Protein 2EH6 (pdb70)

Foldseek 3Di:
DPDDPPDDDDPFAWDFWDFQWTATPVRDIFRHQCLVPQFLQRTGPNPVLVVLLVVCVVPFFADFPVDDQVLLVVLQVLVQVQAPAAWGKWKDFAQLVQVVVVLLLLCLLQVVVVHQANAEEEAALAARDLDQVRLLNHRDCVSCPPPDPGDPHYDHAYALCVVSVVVRDDLNHSAYEYECFRQQSFRRHRDLVRLVVRLVCCVVSVHAYEYECQNVACQQFLGNGPCVVNPHRGQKYKYFRHLQSPGGMIMMIGHPSSNVSCDPPSDGYGSTSTNSSSSSNSSSNVVSVVLSVVLQVLQVVLQVLLVVLVAADWHGGRSWIKGFHPFFCVVVQVQSVVVRYHWDGHNRGIITTNGHSVDDNVSSVVSSVSVSVRD/DPDDPPDDDDPFDFDFWDFQWTAGPVRDIFRHQCLVPQQQQRTGPNPVLVVLLVVCVVPFFFDFPVDDQVLLVVLQCLVQVQAPAAWGKWKDFAQLVQVVVVLLLLCLLQVVVVAQARAEEEAALAARDLPQVRQLNHRDCVSCPPVDPGDPHYDHAYAQCVVSVVVSDDLNHRAYEYECFGQLSFRRHRDLVRLVVRQVCCVVSVHFYEYECQNVACLQFLGNGVVVVNPGRGQKYKYFRHLQSPGGMIMMMGHDSSNVSCDPPSDGDGSTSTNSSSSSNVVSNVVSVVLSVVLQVLFVVLQVLLVVLVAADWHGHRSWIKGFHPAFCPVVQVQSVVVNYHWDGHNRGIITTNGHSVDDNVSSVVSSVSVSVRD

Nearest PDB structures (foldseek):
  2eh6-assembly1_B  TM=1.003E+00  e=6.991E-84  Aquifex aeolicus VF5
  4add-assembly1_B  TM=9.746E-01  e=3.450E-45  Escherichia coli BL21
  4jev-assembly1_B  TM=9.740E-01  e=8.573E-45  Salmonella enterica subsp. enterica serovar Typhimurium str. LT2
  4jey-assembly1_B  TM=9.635E-01  e=7.172E-44  Salmonella enterica subsp. enterica serovar Typhimurium str. LT2
  4jf1-assembly1_A  TM=9.489E-01  e=1.908E-41  Salmonella enterica subsp. enterica serovar Typhimurium str. LT2

Sequence (750 aa):
TYLMNNYARLPVKFVRGKGVYLYDEEGKEYLDFVSGIGVNSLGHAYPKLTEALKEQVEKLLHVSNLYENPWQEELAHKLVKHFWTEGKVFFANSGTESVEAAIKLARKYWRDKGKNKWKFISFENSFHGRTYGSLSATGQPKFHKGFEPLVPGFSYAKLNDIDSVYKLLDEETAGIIIEVIQGEGGVNEASEDFLSKLQEICKEKDVLLIIDEVQTGIGRTGEFYAYQHFNLKPDVIALAKGLGGGVPIGAILAREEVAQSFTPGSHGSTFGGNPLACRAGTVVVDEVEKLLPHVREVGNYFKEKLKELGKGKVKGRGLMLGLELERECKDYVLKALEKGLLINCTAGKVLRFLPPLIIQKEHIDRAISVLREILTYLMNNYARLPVKFVRGKGVYLYDEEGKEYLDFVSGIGVNSLGHAYPKLTEALKEQVEKLLHVSNLYENPWQEELAHKLVKHFWTEGKVFFANSGTESVEAAIKLARKYWRDKGKNKWKFISFENSFHGRTYGSLSATGQPKFHKGFEPLVPGFSYAKLNDIDSVYKLLDEETAGIIIEVIQGEGGVNEASEDFLSKLQEICKEKDVLLIIDEVQTGIGRTGEFYAYQHFNLKPDVIALAKGLGGGVPIGAILAREEVAQSFTPGSHGSTFGGNPLACRAGTVVVDEVEKLLPHVREVGNYFKEKLKELGKGKVKGRGLMLGLELERECKDYVLKALEKGLLINCTAGKVLRFLPPLIIQKEHIDRAISVLREIL

Structure (mmCIF, N/CA/C/O backbone):
data_2EH6
#
_entry.id   2EH6
#
_cell.length_a   101.094
_cell.length_b   124.700
_cell.length_c   131.614
_cell.angle_alpha   90.00
_cell.angle_beta   90.00
_cell.angle_gamma   90.00
#
_symmetry.space_group_name_H-M   'I 2 2 2'
#
loop_
_entity.id
_entity.type
_entity.pdbx_description
1 polymer 'Acetylornithine aminotransferase'
2 non-polymer "PYRIDOXAL-5'-PHOSPHATE"
3 water water
#
loop_
_atom_site.group_PDB
_atom_site.id
_atom_site.type_symbol
_atom_site.label_atom_id
_atom_site.label_alt_id
_atom_site.label_comp_id
_atom_site.label_asym_id
_atom_site.label_entity_id
_atom_site.label_seq_id
_atom_site.pdbx_PDB_ins_code
_atom_site.Cartn_x
_atom_site.Cartn_y
_atom_site.Cartn_z
_atom_site.occupancy
_atom_site.B_iso_or_equiv
_atom_site.auth_seq_id
_atom_site.auth_comp_id
_atom_site.auth_asym_id
_atom_site.auth_atom_id
_atom_site.pdbx_PDB_model_num
ATOM 1 N N . THR A 1 1 ? 48.061 -0.625 14.383 1.00 42.09 1 THR A N 1
ATOM 2 C CA . THR A 1 1 ? 46.830 0.153 14.421 1.00 41.59 1 THR A CA 1
ATOM 3 C C . THR A 1 1 ? 47.103 1.660 14.499 1.00 40.27 1 THR A C 1
ATOM 4 O O . THR A 1 1 ? 48.153 2.115 14.936 1.00 40.05 1 THR A O 1
ATOM 8 N N . TYR A 1 2 ? 46.122 2.444 14.008 1.00 38.80 2 TYR A N 1
ATOM 9 C CA . TYR A 1 2 ? 46.214 3.899 14.040 1.00 38.21 2 TYR A CA 1
ATOM 10 C C . TYR A 1 2 ? 45.372 4.493 15.172 1.00 36.34 2 TYR A C 1
ATOM 11 O O . TYR A 1 2 ? 45.254 5.702 15.326 1.00 34.57 2 TYR A O 1
ATOM 20 N N . LEU A 1 3 ? 44.712 3.589 15.938 1.00 34.61 3 LEU A N 1
ATOM 21 C CA . LEU A 1 3 ? 43.840 4.046 17.024 1.00 34.21 3 LEU A CA 1
ATOM 22 C C . LEU A 1 3 ? 44.486 3.841 18.393 1.00 34.61 3 LEU A C 1
ATOM 23 O O . LEU A 1 3 ? 45.281 2.933 18.603 1.00 34.61 3 LEU A O 1
ATOM 28 N N . MET A 1 4 ? 44.140 4.706 19.342 1.00 32.85 4 MET A N 1
ATOM 29 C CA . MET A 1 4 ? 44.678 4.577 20.682 1.00 30.97 4 MET A CA 1
ATOM 30 C C . MET A 1 4 ? 44.093 3.308 21.284 1.00 31.94 4 MET A C 1
ATOM 31 O O . MET A 1 4 ? 43.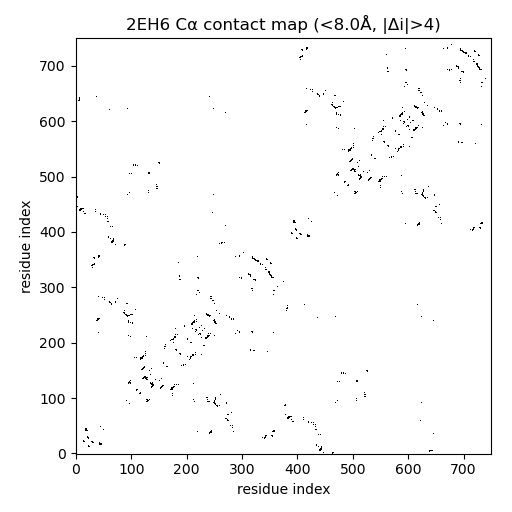039 2.837 20.856 1.00 31.32 4 MET A O 1
ATOM 36 N N . ASN A 1 5 ? 44.783 2.755 22.275 1.00 32.17 5 ASN A N 1
ATOM 37 C CA . ASN A 1 5 ? 44.365 1.513 22.915 1.00 34.13 5 ASN A CA 1
ATOM 38 C C . ASN A 1 5 ? 43.503 1.667 24.178 1.00 33.51 5 ASN A C 1
ATOM 39 O O . ASN A 1 5 ? 43.642 0.900 25.132 1.00 32.53 5 ASN A O 1
ATOM 44 N N . ASN A 1 6 ? 42.589 2.634 24.172 1.00 32.02 6 ASN A N 1
ATOM 45 C CA . ASN A 1 6 ? 41.736 2.870 25.335 1.00 31.45 6 ASN A CA 1
ATOM 46 C C . ASN A 1 6 ? 40.518 1.951 25.440 1.00 31.50 6 ASN A C 1
ATOM 47 O O . ASN A 1 6 ? 39.780 2.012 26.423 1.00 31.21 6 ASN A O 1
ATOM 52 N N . TYR A 1 7 ? 40.299 1.110 24.434 1.00 30.62 7 TYR A N 1
ATOM 53 C CA . TYR A 1 7 ? 39.159 0.195 24.448 1.00 30.81 7 TYR A CA 1
ATOM 54 C C . TYR A 1 7 ? 39.579 -1.272 24.498 1.00 32.24 7 TYR A C 1
ATOM 55 O O . TYR A 1 7 ? 40.689 -1.627 24.112 1.00 34.98 7 TYR A O 1
ATOM 64 N N . ALA A 1 8 ? 38.665 -2.110 24.972 1.00 33.08 8 ALA A N 1
ATOM 65 C CA . ALA A 1 8 ? 38.859 -3.552 25.028 1.00 34.65 8 ALA A CA 1
ATOM 66 C C . ALA A 1 8 ? 37.797 -4.060 24.050 1.00 33.87 8 ALA A C 1
ATOM 67 O O . ALA A 1 8 ? 36.733 -4.520 24.452 1.00 35.63 8 ALA A O 1
ATOM 69 N N . ARG A 1 9 ? 38.094 -3.944 22.761 1.00 33.46 9 ARG A N 1
ATOM 70 C CA . ARG A 1 9 ? 37.170 -4.333 21.701 1.00 33.67 9 ARG A CA 1
ATOM 71 C C . ARG A 1 9 ? 37.078 -5.833 21.440 1.00 34.92 9 ARG A C 1
ATOM 72 O O . ARG A 1 9 ? 38.092 -6.533 21.452 1.00 34.99 9 ARG A O 1
ATOM 80 N N . LEU A 1 10 ? 35.860 -6.317 21.192 1.00 32.96 10 LEU A N 1
ATOM 81 C CA . LEU A 1 10 ? 35.652 -7.727 20.865 1.00 33.43 10 LEU A CA 1
ATOM 82 C C . LEU A 1 10 ? 36.107 -7.853 19.412 1.00 33.92 10 LEU A C 1
ATOM 83 O O . LEU A 1 10 ? 35.921 -6.931 18.617 1.00 32.31 10 LEU A O 1
ATOM 88 N N . PRO A 1 11 ? 36.710 -8.993 19.044 1.00 36.04 11 PRO A N 1
ATOM 89 C CA . PRO A 1 11 ? 37.181 -9.173 17.668 1.00 36.16 11 PRO A CA 1
ATOM 90 C C . PRO A 1 11 ? 36.115 -9.476 16.618 1.00 37.72 11 PRO A C 1
ATOM 91 O O . PRO A 1 11 ? 36.132 -10.541 15.999 1.00 38.66 11 PRO A O 1
ATOM 95 N N . VAL A 1 12 ? 35.188 -8.543 16.420 1.00 36.28 12 VAL A N 1
ATOM 96 C CA . VAL A 1 12 ? 34.142 -8.713 15.415 1.00 34.18 12 VAL A CA 1
ATOM 97 C C . VAL A 1 12 ? 33.972 -7.387 14.686 1.00 34.05 12 VAL A C 1
ATOM 98 O O . VAL A 1 12 ? 33.892 -6.330 15.314 1.00 33.64 12 VAL A O 1
ATOM 102 N N . LYS A 1 13 ? 33.940 -7.447 13.358 1.00 31.94 13 LYS A N 1
ATOM 103 C CA . LYS A 1 13 ? 33.805 -6.257 12.534 1.00 31.40 13 LYS A CA 1
ATOM 104 C C . LYS A 1 13 ? 32.462 -6.213 11.821 1.00 31.54 13 LYS A C 1
ATOM 105 O O . LYS A 1 13 ? 32.252 -6.907 10.823 1.00 32.05 13 LYS A O 1
ATOM 111 N N . PHE A 1 14 ? 31.548 -5.395 12.331 1.00 30.23 14 PHE A N 1
ATOM 112 C CA . PHE A 1 14 ? 30.235 -5.272 11.721 1.00 30.17 14 PHE A CA 1
ATOM 113 C C . PHE A 1 14 ? 30.307 -4.352 10.509 1.00 30.39 14 PHE A C 1
ATOM 114 O O . PHE A 1 14 ? 31.142 -3.454 10.446 1.00 32.45 14 PHE A O 1
ATOM 122 N N . VAL A 1 15 ? 29.439 -4.581 9.532 1.00 28.62 15 VAL A N 1
ATOM 123 C CA . VAL A 1 15 ? 29.455 -3.755 8.339 1.00 29.09 15 VAL A CA 1
ATOM 124 C C . VAL A 1 15 ? 28.066 -3.272 7.958 1.00 28.43 15 VAL A C 1
ATOM 125 O O . VAL A 1 15 ? 27.918 -2.252 7.281 1.00 28.00 15 VAL A O 1
ATOM 129 N N . ARG A 1 16 ? 27.050 -4.004 8.393 1.00 28.82 16 ARG A N 1
ATOM 130 C CA . ARG A 1 16 ? 25.680 -3.651 8.066 1.00 28.53 16 ARG A CA 1
ATOM 131 C C . ARG A 1 16 ? 24.691 -4.203 9.073 1.00 28.18 16 ARG A C 1
ATOM 132 O O . ARG A 1 16 ? 24.939 -5.221 9.722 1.00 29.33 16 ARG A O 1
ATOM 140 N N . GLY A 1 17 ? 23.560 -3.521 9.199 1.00 27.02 17 GLY A N 1
ATOM 141 C CA . GLY A 1 17 ? 22.538 -3.979 10.113 1.00 27.77 17 GLY A CA 1
ATOM 142 C C . GLY A 1 17 ? 21.167 -3.935 9.470 1.00 26.01 17 GLY A C 1
ATOM 143 O O . GLY A 1 17 ? 20.915 -3.133 8.576 1.00 27.46 17 GLY A O 1
ATOM 144 N N . LYS A 1 18 ? 20.280 -4.811 9.922 1.00 27.75 18 LYS A N 1
ATOM 145 C CA . LYS A 1 18 ? 18.917 -4.856 9.411 1.00 29.56 18 LYS A CA 1
ATOM 146 C C . LYS A 1 18 ? 18.009 -5.316 10.534 1.00 28.31 18 LYS A C 1
ATOM 147 O O . LYS A 1 18 ? 18.118 -6.450 11.001 1.00 27.86 18 LYS A O 1
ATOM 153 N N . GLY A 1 19 ? 17.116 -4.435 10.972 1.00 26.89 19 GLY A N 1
ATOM 154 C CA . GLY A 1 19 ? 16.217 -4.786 12.056 1.00 26.77 19 GLY A CA 1
ATOM 155 C C . GLY A 1 19 ? 16.988 -4.983 13.348 1.00 27.60 19 GLY A C 1
ATOM 156 O O . GLY A 1 19 ? 17.742 -4.104 13.770 1.00 26.74 19 GLY A O 1
ATOM 157 N N . VAL A 1 20 ? 16.804 -6.138 13.978 1.00 26.79 20 VAL A N 1
ATOM 158 C CA . VAL A 1 20 ? 17.490 -6.444 15.225 1.00 26.83 20 VAL A CA 1
ATOM 159 C C . VAL A 1 20 ? 18.715 -7.327 14.983 1.00 25.93 20 VAL A C 1
ATOM 160 O O . VAL A 1 20 ? 19.263 -7.918 15.919 1.00 24.52 20 VAL A O 1
ATOM 164 N N . TYR A 1 21 ? 19.146 -7.401 13.727 1.00 25.80 21 TYR A N 1
ATOM 165 C CA . TYR A 1 21 ? 20.309 -8.209 13.363 1.00 28.43 21 TYR A CA 1
ATOM 166 C C . TYR A 1 21 ? 21.474 -7.387 12.828 1.00 27.87 21 TYR A C 1
ATOM 167 O O . TYR A 1 21 ? 21.282 -6.353 12.193 1.00 27.75 21 TYR A O 1
ATOM 176 N N . LEU A 1 22 ? 22.683 -7.876 13.088 1.00 28.40 22 LEU A N 1
ATOM 177 C CA . LEU A 1 22 ? 23.904 -7.247 12.606 1.00 28.58 22 LEU A CA 1
ATOM 178 C C . LEU A 1 22 ? 24.681 -8.303 11.816 1.00 28.94 22 LEU A C 1
ATOM 179 O O . LEU A 1 22 ? 24.587 -9.499 12.105 1.00 29.40 22 LEU A O 1
ATOM 184 N N . TYR A 1 23 ? 25.432 -7.857 10.816 1.00 29.17 23 TYR A N 1
ATOM 185 C CA . TYR A 1 23 ? 26.229 -8.762 9.987 1.00 30.34 23 TYR A CA 1
ATOM 186 C C . TYR A 1 23 ? 27.676 -8.299 9.957 1.00 29.02 23 TYR A C 1
ATOM 187 O O . TYR A 1 23 ? 27.944 -7.122 9.719 1.00 29.13 23 TYR A O 1
ATOM 196 N N . ASP A 1 24 ? 28.609 -9.216 10.207 1.00 29.03 24 ASP A N 1
ATOM 197 C CA . ASP A 1 24 ? 30.019 -8.855 10.195 1.00 30.20 24 ASP A CA 1
ATOM 198 C C . ASP A 1 24 ? 30.646 -9.022 8.810 1.00 31.21 24 ASP A C 1
ATOM 199 O O . ASP A 1 24 ? 29.959 -9.369 7.852 1.00 30.69 24 ASP A O 1
ATOM 204 N N . GLU A 1 25 ? 31.947 -8.759 8.708 1.00 31.44 25 GLU A N 1
ATOM 205 C CA . GLU A 1 25 ? 32.670 -8.831 7.440 1.00 35.14 25 GLU A CA 1
ATOM 206 C C . GLU A 1 25 ? 32.620 -10.225 6.773 1.00 32.90 25 GLU A C 1
ATOM 207 O O . GLU A 1 25 ? 32.861 -10.374 5.581 1.00 34.75 25 GLU A O 1
ATOM 213 N N . GLU A 1 26 ? 32.353 -11.275 7.585 1.00 33.38 26 GLU A N 1
ATOM 214 C CA . GLU A 1 26 ? 32.236 -12.605 6.987 1.00 32.64 26 GLU A CA 1
ATOM 215 C C . GLU A 1 26 ? 30.787 -12.951 6.626 1.00 32.46 26 GLU A C 1
ATOM 216 O O . GLU A 1 26 ? 30.469 -14.063 6.231 1.00 33.82 26 GLU A O 1
ATOM 222 N N . GLY A 1 27 ? 29.886 -11.965 6.826 1.00 31.39 27 GLY A N 1
ATOM 223 C CA . GLY A 1 27 ? 28.483 -12.188 6.484 1.00 29.66 27 GLY A CA 1
ATOM 224 C C . GLY A 1 27 ? 27.743 -12.931 7.603 1.00 28.76 27 GLY A C 1
ATOM 225 O O . GLY A 1 27 ? 26.565 -13.249 7.511 1.00 28.91 27 GLY A O 1
ATOM 226 N N . LYS A 1 28 ? 28.429 -13.243 8.701 1.00 28.52 28 LYS A N 1
ATOM 227 C CA . LYS A 1 28 ? 27.722 -13.963 9.740 1.00 29.58 28 LYS A CA 1
ATOM 228 C C . LYS A 1 28 ? 26.710 -13.051 10.415 1.00 30.24 28 LYS A C 1
ATOM 229 O O . LYS A 1 28 ? 26.904 -11.849 10.541 1.00 29.91 28 LYS A O 1
ATOM 235 N N . GLU A 1 29 ? 25.586 -13.661 10.773 1.00 30.59 29 GLU A N 1
ATOM 236 C CA . GLU A 1 29 ? 24.442 -12.949 11.329 1.00 31.33 29 GLU A CA 1
ATOM 237 C C . GLU A 1 29 ? 24.401 -13.009 12.849 1.00 30.35 29 GLU A C 1
ATOM 238 O O . GLU A 1 29 ? 24.656 -14.056 13.434 1.00 31.07 29 GLU A O 1
ATOM 244 N N . TYR A 1 30 ? 24.077 -11.882 13.484 1.00 30.70 30 TYR A N 1
ATOM 245 C CA . TYR A 1 30 ? 24.000 -11.821 14.942 1.00 28.65 30 TYR A CA 1
ATOM 246 C C . TYR A 1 30 ? 22.720 -11.146 15.432 1.00 29.07 30 TYR A C 1
ATOM 247 O O . TYR A 1 30 ? 22.334 -10.094 14.921 1.00 27.01 30 TYR A O 1
ATOM 256 N N . LEU A 1 31 ? 22.068 -11.760 16.418 1.00 28.67 31 LEU A N 1
ATOM 257 C CA . LEU A 1 31 ? 20.861 -11.191 17.018 1.00 29.26 31 LEU A CA 1
ATOM 258 C C . LEU A 1 31 ? 21.431 -10.169 18.003 1.00 29.89 31 LEU A C 1
ATOM 259 O O . LEU A 1 31 ? 22.224 -10.512 18.882 1.00 31.12 31 LEU A O 1
ATOM 264 N N . ASP A 1 32 ? 21.030 -8.915 17.848 1.00 29.17 32 ASP A N 1
ATOM 265 C CA . ASP A 1 32 ? 21.559 -7.837 18.670 1.00 28.73 32 ASP A CA 1
ATOM 266 C C . ASP A 1 32 ? 20.809 -7.526 19.960 1.00 27.76 32 ASP A C 1
ATOM 267 O O . ASP A 1 32 ? 19.766 -6.880 19.944 1.00 28.47 32 ASP A O 1
ATOM 272 N N . PHE A 1 33 ? 21.356 -7.986 21.079 1.00 26.29 33 PHE A N 1
ATOM 273 C CA . PHE A 1 33 ? 20.750 -7.727 22.376 1.00 26.53 33 PHE A CA 1
ATOM 274 C C . PHE A 1 33 ? 21.571 -6.734 23.193 1.00 26.67 33 PHE A C 1
ATOM 275 O O . PHE A 1 33 ? 21.534 -6.737 24.425 1.00 26.74 33 PHE A O 1
ATOM 283 N N . VAL A 1 34 ? 22.307 -5.881 22.488 1.00 25.52 34 VAL A N 1
ATOM 284 C CA . VAL A 1 34 ? 23.132 -4.857 23.121 1.00 25.65 34 VAL A CA 1
ATOM 285 C C . VAL A 1 34 ? 22.824 -3.485 22.508 1.00 24.94 34 VAL A C 1
ATOM 286 O O . VAL A 1 34 ? 23.014 -2.452 23.148 1.00 28.63 34 VAL A O 1
ATOM 290 N N . SER A 1 35 ? 22.350 -3.491 21.267 1.00 23.11 35 SER A N 1
ATOM 291 C CA . SER A 1 35 ? 22.011 -2.269 20.532 1.00 22.34 35 SER A CA 1
ATOM 292 C C . SER A 1 35 ? 23.024 -1.127 20.689 1.00 23.99 35 SER A C 1
ATOM 293 O O . SER A 1 35 ? 22.644 0.042 20.838 1.00 22.43 35 SER A O 1
ATOM 296 N N . GLY A 1 36 ? 24.309 -1.466 20.642 1.00 23.03 36 GLY A N 1
ATOM 297 C CA . GLY A 1 36 ? 25.353 -0.458 20.749 1.00 22.88 36 GLY A CA 1
ATOM 298 C C . GLY A 1 36 ? 25.325 0.260 22.082 1.00 21.90 36 GLY A C 1
ATOM 299 O O . GLY A 1 36 ? 25.690 1.434 22.175 1.00 22.23 36 GLY A O 1
ATOM 300 N N . ILE A 1 37 ? 24.916 -0.478 23.109 1.00 23.84 37 ILE A N 1
ATOM 301 C CA . ILE A 1 37 ? 24.781 0.006 24.482 1.00 24.51 37 ILE A CA 1
ATOM 302 C C . ILE A 1 37 ? 23.530 0.873 24.624 1.00 24.88 37 ILE A C 1
ATOM 303 O O . ILE A 1 37 ? 23.586 1.996 25.130 1.00 25.06 37 ILE A O 1
ATOM 308 N N . GLY A 1 38 ? 22.403 0.344 24.158 1.00 25.02 38 GLY A N 1
ATOM 309 C CA . GLY A 1 38 ? 21.135 1.052 24.266 1.00 24.37 38 GLY A CA 1
ATOM 310 C C . GLY A 1 38 ? 20.968 2.275 23.395 1.00 24.54 38 GLY A C 1
ATOM 311 O O . GLY A 1 38 ? 20.165 3.157 23.699 1.00 24.82 38 GLY A O 1
ATOM 312 N N . VAL A 1 39 ? 21.713 2.331 22.301 1.00 22.65 39 VAL A N 1
ATOM 313 C CA . VAL A 1 39 ? 21.641 3.467 21.395 1.00 22.80 39 VAL A CA 1
ATOM 314 C C . VAL A 1 39 ? 20.703 3.219 20.212 1.00 23.83 39 VAL A C 1
ATOM 315 O O . VAL A 1 39 ? 19.910 4.087 19.835 1.00 23.26 39 VAL A O 1
ATOM 319 N N . ASN A 1 40 ? 20.789 2.034 19.623 1.00 22.43 40 ASN A N 1
ATOM 320 C CA . ASN A 1 40 ? 19.945 1.727 18.476 1.00 23.57 40 ASN A CA 1
ATOM 321 C C . ASN A 1 40 ? 18.546 1.317 18.919 1.00 23.44 40 ASN A C 1
ATOM 322 O O . ASN A 1 40 ? 18.122 0.179 18.726 1.00 21.51 40 ASN A O 1
ATOM 327 N N . SER A 1 41 ? 17.836 2.273 19.517 1.00 22.86 41 SER A N 1
ATOM 328 C CA . SER A 1 41 ? 16.480 2.066 20.022 1.00 22.90 41 SER A CA 1
ATOM 329 C C . SER A 1 41 ? 15.503 1.437 19.027 1.00 23.75 41 SER A C 1
ATOM 330 O O . SER A 1 41 ? 14.643 0.635 19.422 1.00 22.54 41 SER A O 1
ATOM 333 N N . LEU A 1 42 ? 15.619 1.805 17.750 1.00 22.98 42 LEU A N 1
ATOM 334 C CA . LEU A 1 42 ? 14.734 1.258 16.717 1.00 23.35 42 LEU A CA 1
ATOM 335 C C . LEU A 1 42 ? 15.440 0.237 15.818 1.00 24.36 42 LEU A C 1
ATOM 336 O O . LEU A 1 42 ? 14.993 -0.034 14.698 1.00 24.42 42 LEU A O 1
ATOM 341 N N . GLY A 1 43 ? 16.532 -0.334 16.311 1.00 24.91 43 GLY A N 1
ATOM 342 C CA . GLY A 1 43 ? 17.268 -1.305 15.518 1.00 25.86 43 GLY A CA 1
ATOM 343 C C . GLY A 1 43 ? 18.005 -0.630 14.375 1.00 27.94 43 GLY A C 1
ATOM 344 O O . GLY A 1 43 ? 18.224 0.582 14.402 1.00 28.55 43 GLY A O 1
ATOM 345 N N . HIS A 1 44 ? 18.374 -1.408 13.361 1.00 26.26 44 HIS A N 1
ATOM 346 C CA . HIS A 1 44 ? 19.103 -0.882 12.215 1.00 27.71 44 HIS A CA 1
ATOM 347 C C . HIS A 1 44 ? 18.237 -0.791 10.968 1.00 28.02 44 HIS A C 1
ATOM 348 O O . HIS A 1 44 ? 17.296 -1.568 10.788 1.00 29.36 44 HIS A O 1
ATOM 355 N N . ALA A 1 45 ? 18.567 0.162 10.106 1.00 28.67 45 ALA A N 1
ATOM 356 C CA . ALA A 1 45 ? 17.848 0.355 8.857 1.00 29.74 45 ALA A CA 1
ATOM 357 C C . ALA A 1 45 ? 16.343 0.480 9.059 1.00 30.78 45 ALA A C 1
ATOM 358 O O . ALA A 1 45 ? 15.556 0.035 8.220 1.00 32.04 45 ALA A O 1
ATOM 360 N N . TYR A 1 46 ? 15.941 1.076 10.176 1.00 30.56 46 TYR A N 1
ATOM 361 C CA . TYR A 1 46 ? 14.526 1.268 10.453 1.00 29.50 46 TYR A CA 1
ATOM 362 C C . TYR A 1 46 ? 13.993 2.181 9.347 1.00 29.63 46 TYR A C 1
ATOM 363 O O . TYR A 1 46 ? 14.398 3.334 9.241 1.00 28.80 46 TYR A O 1
ATOM 372 N N . PRO A 1 47 ? 13.073 1.671 8.509 1.00 29.96 47 PRO A N 1
ATOM 373 C CA . PRO A 1 47 ? 12.481 2.424 7.396 1.00 29.70 47 PRO A CA 1
ATOM 374 C C . PRO A 1 47 ? 12.173 3.906 7.625 1.00 29.67 47 PRO A C 1
ATOM 375 O O . PRO A 1 47 ? 12.685 4.769 6.914 1.00 28.66 47 PRO A O 1
ATOM 379 N N . LYS A 1 48 ? 11.337 4.209 8.610 1.00 29.43 48 LYS A N 1
ATOM 380 C CA . LYS A 1 48 ? 10.980 5.599 8.862 1.00 30.18 48 LYS A CA 1
ATOM 381 C C . LYS A 1 48 ? 12.205 6.452 9.186 1.00 29.46 48 LYS A C 1
ATOM 382 O O . LYS A 1 48 ? 12.319 7.588 8.723 1.00 26.69 48 LYS A O 1
ATOM 388 N N . LEU A 1 49 ? 13.123 5.906 9.975 1.00 26.59 49 LEU A N 1
ATOM 389 C CA . LEU A 1 49 ? 14.327 6.648 10.336 1.00 25.58 49 LEU A CA 1
ATOM 390 C C . LEU A 1 49 ? 15.215 6.875 9.110 1.00 25.78 49 LEU A C 1
ATOM 391 O O . LEU A 1 49 ? 15.629 7.996 8.829 1.00 26.14 49 LEU A O 1
ATOM 396 N N . THR A 1 50 ? 15.491 5.806 8.372 1.00 24.64 50 THR A N 1
ATOM 397 C CA . THR A 1 50 ? 16.329 5.892 7.182 1.00 26.59 50 THR A CA 1
ATOM 398 C C . THR A 1 50 ? 15.832 6.907 6.161 1.00 26.32 50 THR A C 1
ATOM 399 O O . THR A 1 50 ? 16.608 7.715 5.653 1.00 24.65 50 THR A O 1
ATOM 403 N N . GLU A 1 51 ? 14.542 6.856 5.848 1.00 26.99 51 GLU A N 1
ATOM 404 C CA . GLU A 1 51 ? 13.990 7.775 4.862 1.00 30.31 51 GLU A CA 1
ATOM 405 C C . GLU A 1 51 ? 14.075 9.227 5.323 1.00 28.16 51 GLU A C 1
ATOM 406 O O . GLU A 1 51 ? 14.364 10.113 4.529 1.00 28.93 51 GLU A O 1
ATOM 412 N N . ALA A 1 52 ? 13.842 9.468 6.609 1.00 28.35 52 ALA A N 1
ATOM 413 C CA . ALA A 1 52 ? 13.912 10.825 7.147 1.00 27.60 52 ALA A CA 1
ATOM 414 C C . ALA A 1 52 ? 15.342 11.364 7.107 1.00 27.87 52 ALA A C 1
ATOM 415 O O . ALA A 1 52 ? 15.565 12.525 6.770 1.00 26.97 52 ALA A O 1
ATOM 417 N N . LEU A 1 53 ? 16.312 10.521 7.452 1.00 27.45 53 LEU A N 1
ATOM 418 C CA . LEU A 1 53 ? 17.707 10.954 7.455 1.00 25.94 53 LEU A CA 1
ATOM 419 C C . LEU A 1 53 ? 18.213 11.228 6.043 1.00 27.56 53 LEU A C 1
ATOM 420 O O . LEU A 1 53 ? 18.887 12.230 5.803 1.00 25.98 53 LEU A O 1
ATOM 425 N N . LYS A 1 54 ? 17.882 10.345 5.105 1.00 29.52 54 LYS A N 1
ATOM 426 C CA . LYS A 1 54 ? 18.307 10.530 3.725 1.00 31.96 54 LYS A CA 1
ATOM 427 C C . LYS A 1 54 ? 17.751 11.837 3.179 1.00 32.46 54 LYS A C 1
ATOM 428 O O . LYS A 1 54 ? 18.440 12.567 2.470 1.00 34.02 54 LYS A O 1
ATOM 434 N N . GLU A 1 55 ? 16.506 12.141 3.526 1.00 32.73 55 GLU A N 1
ATOM 435 C CA . GLU A 1 55 ? 15.875 13.372 3.069 1.00 34.30 55 GLU A CA 1
ATOM 436 C C . GLU A 1 55 ? 16.596 14.577 3.687 1.00 32.65 55 GLU A C 1
ATOM 437 O O . GLU A 1 55 ? 16.840 15.575 3.014 1.00 31.33 55 GLU A O 1
ATOM 443 N N . GLN A 1 56 ? 16.953 14.469 4.965 1.00 29.88 56 GLN A N 1
ATOM 444 C CA . GLN A 1 56 ? 17.629 15.566 5.656 1.00 29.16 56 GLN A CA 1
ATOM 445 C C . GLN A 1 56 ? 19.035 15.793 5.114 1.00 28.64 56 GLN A C 1
ATOM 446 O O . GLN A 1 56 ? 19.452 16.928 4.894 1.00 27.82 56 GLN A O 1
ATOM 452 N N . VAL A 1 57 ? 19.769 14.708 4.904 1.00 29.06 57 VAL A N 1
ATOM 453 C CA . VAL A 1 57 ? 21.124 14.812 4.385 1.00 30.98 57 VAL A CA 1
ATOM 454 C C . VAL A 1 57 ? 21.160 15.587 3.067 1.00 30.64 57 VAL A C 1
ATOM 455 O O . VAL A 1 57 ? 22.121 16.297 2.788 1.00 30.50 57 VAL A O 1
ATOM 459 N N . GLU A 1 58 ? 20.107 15.458 2.265 1.00 33.11 58 GLU A N 1
ATOM 460 C CA . GLU A 1 58 ? 20.046 16.148 0.974 1.00 34.55 58 GLU A CA 1
ATOM 461 C C . GLU A 1 58 ? 19.783 17.639 1.108 1.00 34.20 58 GLU A C 1
ATOM 462 O O . GLU A 1 58 ? 20.114 18.415 0.209 1.00 34.05 58 GLU A O 1
ATOM 468 N N . LYS A 1 59 ? 19.188 18.030 2.229 1.00 33.77 59 LYS A N 1
ATOM 469 C CA . LYS A 1 59 ? 18.820 19.423 2.472 1.00 34.58 59 LYS A CA 1
ATOM 470 C C . LYS A 1 59 ? 19.750 20.258 3.339 1.00 33.53 59 LYS A C 1
ATOM 471 O O . LYS A 1 59 ? 20.224 21.313 2.919 1.00 33.09 59 LYS A O 1
ATOM 477 N N . LEU A 1 60 ? 19.994 19.794 4.560 1.00 31.71 60 LEU A N 1
ATOM 478 C CA . LEU A 1 60 ? 20.816 20.554 5.490 1.00 28.81 60 LEU A CA 1
ATOM 479 C C . LEU A 1 60 ? 21.368 19.677 6.608 1.00 27.15 60 LEU A C 1
ATOM 480 O O . LEU A 1 60 ? 20.623 18.945 7.257 1.00 25.75 60 LEU A O 1
ATOM 485 N N . LEU A 1 61 ? 22.672 19.764 6.845 1.00 25.60 61 LEU A N 1
ATOM 486 C CA . LEU A 1 61 ? 23.296 18.972 7.898 1.00 24.59 61 LEU A CA 1
ATOM 487 C C . LEU A 1 61 ? 23.555 19.778 9.171 1.00 24.82 61 LEU A C 1
ATOM 488 O O . LEU A 1 61 ? 23.377 19.280 10.287 1.00 23.95 61 LEU A O 1
ATOM 493 N N . HIS A 1 62 ? 23.976 21.022 8.985 1.00 24.65 62 HIS A N 1
ATOM 494 C CA . HIS A 1 62 ? 24.441 21.892 10.063 1.00 25.26 62 HIS A CA 1
ATOM 495 C C . HIS A 1 62 ? 24.367 23.374 9.676 1.00 27.10 62 HIS A C 1
ATOM 496 O O . HIS A 1 62 ? 24.766 23.780 8.593 1.00 25.09 62 HIS A O 1
ATOM 503 N N . VAL A 1 63 ? 23.819 24.224 10.569 1.00 26.90 63 VAL A N 1
ATOM 504 C CA . VAL A 1 63 ? 23.939 25.674 10.357 1.00 27.93 63 VAL A CA 1
ATOM 505 C C . VAL A 1 63 ? 24.567 26.413 11.562 1.00 27.34 63 VAL A C 1
ATOM 506 O O . VAL A 1 63 ? 25.003 27.551 11.467 1.00 27.33 63 VAL A O 1
ATOM 510 N N . SER A 1 64 ? 24.574 25.716 12.728 1.00 28.32 64 SER A N 1
ATOM 511 C CA . SER A 1 64 ? 25.007 26.295 14.022 1.00 29.28 64 SER A CA 1
ATOM 512 C C . SER A 1 64 ? 23.900 27.068 14.734 1.00 29.73 64 SER A C 1
ATOM 513 O O . SER A 1 64 ? 22.921 27.512 14.155 1.00 29.49 64 SER A O 1
ATOM 516 N N . ASN A 1 65 ? 24.102 27.220 16.061 1.00 29.60 65 ASN A N 1
ATOM 517 C CA . ASN A 1 65 ? 23.147 27.973 16.866 1.00 31.95 65 ASN A CA 1
ATOM 518 C C . ASN A 1 65 ? 23.352 29.493 16.773 1.00 30.48 65 ASN A C 1
ATOM 519 O O . ASN A 1 65 ? 22.908 30.252 17.628 1.00 32.44 65 ASN A O 1
ATOM 524 N N . LEU A 1 66 ? 24.091 29.930 15.724 1.00 31.87 66 LEU A N 1
ATOM 525 C CA . LEU A 1 66 ? 24.130 31.365 15.423 1.00 32.21 66 LEU A CA 1
ATOM 526 C C . LEU A 1 66 ? 22.761 31.832 14.922 1.00 32.25 66 LEU A C 1
ATOM 527 O O . LEU A 1 66 ? 22.381 32.991 15.018 1.00 30.92 66 LEU A O 1
ATOM 532 N N . TYR A 1 67 ? 22.037 30.869 14.313 1.00 30.82 67 TYR A N 1
ATOM 533 C CA . TYR A 1 67 ? 20.730 31.160 13.739 1.00 29.94 67 TYR A CA 1
ATOM 534 C C . TYR A 1 67 ? 19.621 30.378 14.454 1.00 30.47 67 TYR A C 1
ATOM 535 O O . TYR A 1 67 ? 19.865 29.563 15.334 1.00 28.70 67 TYR A O 1
ATOM 544 N N . GLU A 1 68 ? 18.387 30.620 14.018 1.00 31.55 68 GLU A N 1
ATOM 545 C CA . GLU A 1 68 ? 17.231 29.904 14.541 1.00 32.86 68 GLU A CA 1
ATOM 546 C C . GLU A 1 68 ? 17.251 28.468 14.028 1.00 31.86 68 GLU A C 1
ATOM 547 O O . GLU A 1 68 ? 17.482 28.235 12.844 1.00 31.60 68 GLU A O 1
ATOM 553 N N . ASN A 1 69 ? 17.010 27.514 14.922 1.00 29.91 69 ASN A N 1
ATOM 554 C CA . ASN A 1 69 ? 16.971 26.096 14.563 1.00 31.44 69 ASN A CA 1
ATOM 555 C C . ASN A 1 69 ? 15.579 25.567 14.912 1.00 30.54 69 ASN A C 1
ATOM 556 O O . ASN A 1 69 ? 15.386 24.949 15.961 1.00 32.22 69 ASN A O 1
ATOM 561 N N . PRO A 1 70 ? 14.589 25.803 14.034 1.00 32.16 70 PRO A N 1
ATOM 562 C CA . PRO A 1 70 ? 13.205 25.358 14.247 1.00 31.97 70 PRO A CA 1
ATOM 563 C C . PRO A 1 70 ? 13.070 23.880 14.606 1.00 31.95 70 PRO A C 1
ATOM 564 O O . PRO A 1 70 ? 12.176 23.490 15.359 1.00 33.49 70 PRO A O 1
ATOM 568 N N . TRP A 1 71 ? 13.947 23.052 14.051 1.00 30.93 71 TRP A N 1
ATOM 569 C CA . TRP A 1 71 ? 13.913 21.621 14.338 1.00 29.32 71 TRP A CA 1
ATOM 570 C C . TRP A 1 71 ? 14.194 21.369 15.818 1.00 28.56 71 TRP A C 1
ATOM 571 O O . TRP A 1 71 ? 13.724 20.382 16.382 1.00 27.93 71 TRP A O 1
ATOM 582 N N . GLN A 1 72 ? 14.966 22.254 16.444 1.00 28.55 72 GLN A N 1
ATOM 583 C CA . GLN A 1 72 ? 15.252 22.122 17.875 1.00 28.54 72 GLN A CA 1
ATOM 584 C C . GLN A 1 72 ? 13.953 22.371 18.652 1.00 28.54 72 GLN A C 1
ATOM 585 O O . GLN A 1 72 ? 13.637 21.655 19.604 1.00 27.34 72 GLN A O 1
ATOM 591 N N . GLU A 1 73 ? 13.201 23.389 18.240 1.00 30.49 73 GLU A N 1
ATOM 592 C CA . GLU A 1 73 ? 11.931 23.705 18.896 1.00 32.47 73 GLU A CA 1
ATOM 593 C C . GLU A 1 73 ? 10.984 22.512 18.849 1.00 31.94 73 GLU A C 1
ATOM 594 O O . GLU A 1 73 ? 10.408 22.132 19.864 1.00 30.65 73 GLU A O 1
ATOM 600 N N . GLU A 1 74 ? 10.825 21.929 17.662 1.00 33.12 74 GLU A N 1
ATOM 601 C CA . GLU A 1 74 ? 9.929 20.790 17.484 1.00 31.66 74 GLU A CA 1
ATOM 602 C C . GLU A 1 74 ? 10.267 19.597 18.363 1.00 30.61 74 GLU A C 1
ATOM 603 O O . GLU A 1 74 ? 9.382 19.008 18.979 1.00 29.55 74 GLU A O 1
ATOM 609 N N . LEU A 1 75 ? 11.544 19.226 18.409 1.00 27.28 75 LEU A N 1
ATOM 610 C CA . LEU A 1 75 ? 11.958 18.091 19.221 1.00 24.93 75 LEU A CA 1
ATOM 611 C C . LEU A 1 75 ? 11.822 18.415 20.708 1.00 24.48 75 LEU A C 1
ATOM 612 O O . LEU A 1 75 ? 11.356 17.589 21.491 1.00 25.15 75 LEU A O 1
ATOM 617 N N . ALA A 1 76 ? 12.223 19.621 21.099 1.00 25.49 76 ALA A N 1
ATOM 618 C CA . ALA A 1 76 ? 12.124 20.021 22.504 1.00 27.73 76 ALA A CA 1
ATOM 619 C C . ALA A 1 76 ? 10.674 19.905 22.973 1.00 28.33 76 ALA A C 1
ATOM 620 O O . ALA A 1 76 ? 10.394 19.391 24.054 1.00 28.99 76 ALA A O 1
ATOM 622 N N . HIS A 1 77 ? 9.758 20.386 22.141 1.00 30.48 77 HIS A N 1
ATOM 623 C CA . HIS A 1 77 ? 8.333 20.347 22.449 1.00 31.91 77 HIS A CA 1
ATOM 624 C C . HIS A 1 77 ? 7.879 18.920 22.759 1.00 30.81 77 HIS A C 1
ATOM 625 O O . HIS A 1 77 ? 7.145 18.689 23.719 1.00 28.88 77 HIS A O 1
ATOM 632 N N . LYS A 1 78 ? 8.322 17.958 21.953 1.00 28.80 78 LYS A N 1
ATOM 633 C CA . LYS A 1 78 ? 7.940 16.571 22.172 1.00 28.08 78 LYS A CA 1
ATOM 634 C C . LYS A 1 78 ? 8.537 16.016 23.459 1.00 27.75 78 LYS A C 1
ATOM 635 O O . LYS A 1 78 ? 7.897 15.230 24.157 1.00 28.16 78 LYS A O 1
ATOM 641 N N . LEU A 1 79 ? 9.761 16.425 23.781 1.00 25.85 79 LEU A N 1
ATOM 642 C CA . LEU A 1 79 ? 10.408 15.948 24.999 1.00 27.31 79 LEU A CA 1
ATOM 643 C C . LEU A 1 79 ? 9.779 16.582 26.244 1.00 28.47 79 LEU A C 1
ATOM 644 O O . LEU A 1 79 ? 9.637 15.933 27.276 1.00 27.55 79 LEU A O 1
ATOM 649 N N . VAL A 1 80 ? 9.407 17.853 26.143 1.00 28.97 80 VAL A N 1
ATOM 650 C CA . VAL A 1 80 ? 8.798 18.538 27.280 1.00 32.42 80 VAL A CA 1
ATOM 651 C C . VAL A 1 80 ? 7.387 18.007 27.545 1.00 32.87 80 VAL A C 1
ATOM 652 O O . VAL A 1 80 ? 6.961 17.908 28.695 1.00 33.37 80 VAL A O 1
ATOM 656 N N . LYS A 1 81 ? 6.674 17.656 26.478 1.00 34.76 81 LYS A N 1
ATOM 657 C CA . LYS A 1 81 ? 5.315 17.130 26.598 1.00 35.98 81 LYS A CA 1
ATOM 658 C C . LYS A 1 81 ? 5.234 15.939 27.551 1.00 35.37 81 LYS A C 1
ATOM 659 O O . LYS A 1 81 ? 4.222 15.741 28.223 1.00 34.03 81 LYS A O 1
ATOM 665 N N . HIS A 1 82 ? 6.295 15.143 27.610 1.00 34.24 82 HIS A N 1
ATOM 666 C CA . HIS A 1 82 ? 6.309 13.977 28.486 1.00 35.83 82 HIS A CA 1
ATOM 667 C C . HIS A 1 82 ? 6.906 14.258 29.858 1.00 33.45 82 HIS A C 1
ATOM 668 O O . HIS A 1 82 ? 6.866 13.398 30.735 1.00 35.15 82 HIS A O 1
ATOM 675 N N . PHE A 1 83 ? 7.466 15.449 30.044 1.00 32.37 83 PHE A N 1
ATOM 676 C CA . PHE A 1 83 ? 8.066 15.811 31.325 1.00 32.23 83 PHE A CA 1
ATOM 677 C C . PHE A 1 83 ? 6.942 16.081 32.338 1.00 34.02 83 PHE A C 1
ATOM 678 O O . PHE A 1 83 ? 5.823 16.423 31.949 1.00 32.20 83 PHE A O 1
ATOM 686 N N . TRP A 1 84 ? 7.237 15.928 33.627 1.00 34.25 84 TRP A N 1
ATOM 687 C CA . TRP A 1 84 ? 6.222 16.125 34.660 1.00 35.72 84 TRP A CA 1
ATOM 688 C C . TRP A 1 84 ? 5.725 17.562 34.819 1.00 36.63 84 TRP A C 1
ATOM 689 O O . TRP A 1 84 ? 4.646 17.787 35.361 1.00 38.23 84 TRP A O 1
ATOM 700 N N . THR A 1 85 ? 6.505 18.536 34.362 1.00 35.94 85 THR A N 1
ATOM 701 C CA . THR A 1 85 ? 6.094 19.929 34.469 1.00 35.59 85 THR A CA 1
ATOM 702 C C . THR A 1 85 ? 6.627 20.723 33.284 1.00 36.12 85 THR A C 1
ATOM 703 O O . THR A 1 85 ? 7.218 20.150 32.370 1.00 36.32 85 THR A O 1
ATOM 707 N N . GLU A 1 86 ? 6.407 22.033 33.290 1.00 35.51 86 GLU A N 1
ATOM 708 C CA . GLU A 1 86 ? 6.883 22.879 32.201 1.00 35.86 86 GLU A CA 1
ATOM 709 C C . GLU A 1 86 ? 8.400 22.977 32.281 1.00 34.86 86 GLU A C 1
ATOM 710 O O . GLU A 1 86 ? 8.965 23.126 33.366 1.00 33.61 86 GLU A O 1
ATOM 716 N N . GLY A 1 87 ? 9.060 22.899 31.132 1.00 34.31 87 GLY A N 1
ATOM 717 C CA . GLY A 1 87 ? 10.508 22.967 31.127 1.00 31.76 87 GLY A CA 1
ATOM 718 C C . GLY A 1 87 ? 11.094 23.387 29.800 1.00 30.99 87 GLY A C 1
ATOM 719 O O . GLY A 1 87 ? 10.372 23.675 28.846 1.00 29.66 87 GLY A O 1
ATOM 720 N N . LYS A 1 88 ? 12.419 23.437 29.744 1.00 29.92 88 LYS A N 1
ATOM 721 C CA . LYS A 1 88 ? 13.115 23.812 28.523 1.00 29.03 88 LYS A CA 1
ATOM 722 C C . LYS A 1 88 ? 14.232 22.808 28.256 1.00 28.68 88 LYS A C 1
ATOM 723 O O . LYS A 1 88 ? 14.621 22.041 29.138 1.00 28.04 88 LYS A O 1
ATOM 729 N N . VAL A 1 89 ? 14.753 22.830 27.037 1.00 29.29 89 VAL A N 1
ATOM 730 C CA . VAL A 1 89 ? 15.784 21.882 26.636 1.00 26.82 89 VAL A CA 1
ATOM 731 C C . VAL A 1 89 ? 17.022 22.544 26.056 1.00 26.78 89 VAL A C 1
ATOM 732 O O . VAL A 1 89 ? 16.935 23.593 25.419 1.00 24.92 89 VAL A O 1
ATOM 736 N N . PHE A 1 90 ? 18.176 21.924 26.292 1.00 25.09 90 PHE A N 1
ATOM 737 C CA . PHE A 1 90 ? 19.437 22.389 25.723 1.00 25.63 90 PHE A CA 1
ATOM 738 C C . PHE A 1 90 ? 19.974 21.155 25.016 1.00 23.53 90 PHE A C 1
ATOM 739 O O . PHE A 1 90 ? 20.073 20.099 25.633 1.00 23.35 90 PHE A O 1
ATOM 747 N N . PHE A 1 91 ? 20.325 21.290 23.740 1.00 23.82 91 PHE A N 1
ATOM 748 C CA . PHE A 1 91 ? 20.828 20.147 22.969 1.00 25.18 91 PHE A CA 1
ATOM 749 C C . PHE A 1 91 ? 22.344 20.020 22.925 1.00 23.53 91 PHE A C 1
ATOM 750 O O . PHE A 1 91 ? 23.047 20.981 22.633 1.00 26.54 91 PHE A O 1
ATOM 758 N N . ALA A 1 92 ? 22.837 18.817 23.213 1.00 24.91 92 ALA A N 1
ATOM 759 C CA . ALA A 1 92 ? 24.268 18.541 23.192 1.00 23.71 92 ALA A CA 1
ATOM 760 C C . ALA A 1 92 ? 24.519 17.412 22.182 1.00 23.75 92 ALA A C 1
ATOM 761 O O . ALA A 1 92 ? 23.649 17.110 21.361 1.00 23.54 92 ALA A O 1
ATOM 763 N N . ASN A 1 93 ? 25.682 16.770 22.248 1.00 23.87 93 ASN A N 1
ATOM 764 C CA . ASN A 1 93 ? 25.985 15.710 21.281 1.00 24.37 93 ASN A CA 1
ATOM 765 C C . ASN A 1 93 ? 26.213 14.350 21.894 1.00 24.45 93 ASN A C 1
ATOM 766 O O . ASN A 1 93 ? 26.376 13.367 21.173 1.00 25.96 93 ASN A O 1
ATOM 771 N N . SER A 1 94 ? 26.224 14.287 23.217 1.00 22.19 94 SER A N 1
ATOM 772 C CA . SER A 1 94 ? 26.484 13.029 23.894 1.00 22.56 94 SER A CA 1
ATOM 773 C C . SER A 1 94 ? 25.922 13.047 25.290 1.00 21.63 94 SER A C 1
ATOM 774 O O . SER A 1 94 ? 25.485 14.089 25.783 1.00 24.81 94 SER A O 1
ATOM 777 N N . GLY A 1 95 ? 25.969 11.887 25.927 1.00 21.02 95 GLY A N 1
ATOM 778 C CA . GLY A 1 95 ? 25.500 11.761 27.283 1.00 21.73 95 GLY A CA 1
ATOM 779 C C . GLY A 1 95 ? 26.410 12.526 28.227 1.00 23.67 95 GLY A C 1
ATOM 780 O O . GLY A 1 95 ? 25.930 13.184 29.149 1.00 21.78 95 GLY A O 1
ATOM 781 N N . THR A 1 96 ? 27.722 12.458 28.005 1.00 22.58 96 THR A N 1
ATOM 782 C CA . THR A 1 96 ? 28.650 13.164 28.886 1.00 24.13 96 THR A CA 1
ATOM 783 C C . THR A 1 96 ? 28.495 14.679 28.754 1.00 22.74 96 THR A C 1
ATOM 784 O O . THR A 1 96 ? 28.540 15.390 29.757 1.00 26.95 96 THR A O 1
ATOM 788 N N . GLU A 1 97 ? 28.298 15.183 27.538 1.00 21.98 97 GLU A N 1
ATOM 789 C CA . GLU A 1 97 ? 28.112 16.623 27.367 1.00 23.34 97 GLU A CA 1
ATOM 790 C C . GLU A 1 97 ? 26.826 17.056 28.065 1.00 24.13 97 GLU A C 1
ATOM 791 O O . GLU A 1 97 ? 26.720 18.184 28.553 1.00 24.74 97 GLU A O 1
ATOM 797 N N . SER A 1 98 ? 25.848 16.158 28.099 1.00 22.42 98 SER A N 1
ATOM 798 C CA . SER A 1 98 ? 24.568 16.448 28.738 1.00 24.43 98 SER A CA 1
ATOM 799 C C . SER A 1 98 ? 24.718 16.564 30.251 1.00 24.49 98 SER A C 1
ATOM 800 O O . SER A 1 98 ? 24.229 17.513 30.853 1.00 23.87 98 SER A O 1
ATOM 803 N N . VAL A 1 99 ? 25.394 15.602 30.869 1.00 25.30 99 VAL A N 1
ATOM 804 C CA . VAL A 1 99 ? 25.592 15.662 32.309 1.00 24.37 99 VAL A CA 1
ATOM 805 C C . VAL A 1 99 ? 26.394 16.920 32.647 1.00 25.24 99 VAL A C 1
ATOM 806 O O . VAL A 1 99 ? 26.124 17.589 33.646 1.00 25.91 99 VAL A O 1
ATOM 810 N N . GLU A 1 100 ? 27.365 17.254 31.802 1.00 23.99 100 GLU A N 1
ATOM 811 C CA . GLU A 1 100 ? 28.177 18.446 32.020 1.00 24.33 100 GLU A CA 1
ATOM 812 C C . GLU A 1 100 ? 27.283 19.692 32.042 1.00 25.71 100 GLU A C 1
ATOM 813 O O . GLU A 1 100 ? 27.450 20.575 32.893 1.00 22.74 100 GLU A O 1
ATOM 819 N N . ALA A 1 101 ? 26.343 19.766 31.100 1.00 23.67 101 ALA A N 1
ATOM 820 C CA . ALA A 1 101 ? 25.427 20.906 31.018 1.00 25.29 101 ALA A CA 1
ATOM 821 C C . ALA A 1 101 ? 24.562 20.987 32.273 1.00 25.22 101 ALA A C 1
ATOM 822 O O . ALA A 1 101 ? 24.264 22.079 32.754 1.00 24.42 101 ALA A O 1
ATOM 824 N N . ALA A 1 102 ? 24.160 19.829 32.793 1.00 24.10 102 ALA A N 1
ATOM 825 C CA . ALA A 1 102 ? 23.329 19.777 33.993 1.00 24.85 102 ALA A CA 1
ATOM 826 C C . ALA A 1 102 ? 24.077 20.303 35.217 1.00 25.93 102 ALA A C 1
ATOM 827 O O . ALA A 1 102 ? 23.527 21.084 35.997 1.00 23.93 102 ALA A O 1
ATOM 829 N N . ILE A 1 103 ? 25.322 19.862 35.383 1.00 25.95 103 ILE A N 1
ATOM 830 C CA . ILE A 1 103 ? 26.163 20.288 36.501 1.00 25.14 103 ILE A CA 1
ATOM 831 C C . ILE A 1 103 ? 26.372 21.796 36.454 1.00 26.34 103 ILE A C 1
ATOM 832 O O . ILE A 1 103 ? 26.300 22.482 37.477 1.00 26.38 103 ILE A O 1
ATOM 837 N N . LYS A 1 104 ? 26.626 22.315 35.260 1.00 25.54 104 LYS A N 1
ATOM 838 C CA . LYS A 1 104 ? 26.833 23.745 35.088 1.00 25.92 104 LYS A CA 1
ATOM 839 C C . LYS A 1 104 ? 25.565 24.530 35.408 1.00 26.97 104 LYS A C 1
ATOM 840 O O . LYS A 1 104 ? 25.614 25.538 36.123 1.00 27.89 104 LYS A O 1
ATOM 846 N N . LEU A 1 105 ? 24.432 24.064 34.891 1.00 27.10 105 LEU A N 1
ATOM 847 C CA . LEU A 1 105 ? 23.151 24.737 35.123 1.00 29.01 105 LEU A CA 1
ATOM 848 C C . LEU A 1 105 ? 22.795 24.783 36.609 1.00 29.36 105 LEU A C 1
ATOM 849 O O . LEU A 1 105 ? 22.303 25.797 37.107 1.00 30.75 105 LEU A O 1
ATOM 854 N N . ALA A 1 106 ? 23.043 23.681 37.309 1.00 28.91 106 ALA A N 1
ATOM 855 C CA . ALA A 1 106 ? 22.745 23.589 38.730 1.00 30.26 106 ALA A CA 1
ATOM 856 C C . ALA A 1 106 ? 23.585 24.573 39.541 1.00 32.24 106 ALA A C 1
ATOM 857 O O . ALA A 1 106 ? 23.072 25.229 40.448 1.00 31.12 106 ALA A O 1
ATOM 859 N N . ARG A 1 107 ? 24.875 24.665 39.225 1.00 31.60 107 ARG A N 1
ATOM 860 C CA . ARG A 1 107 ? 25.751 25.590 39.936 1.00 30.77 107 ARG A CA 1
ATOM 861 C C . ARG A 1 107 ? 25.368 27.036 39.666 1.00 31.78 107 ARG A C 1
ATOM 862 O O . ARG A 1 107 ? 25.258 27.834 40.599 1.00 32.43 107 ARG A O 1
ATOM 870 N N . LYS A 1 108 ? 25.153 27.380 38.399 1.00 30.53 108 LYS A N 1
ATOM 871 C CA . LYS A 1 108 ? 24.788 28.750 38.069 1.00 31.54 108 LYS A CA 1
ATOM 872 C C . LYS A 1 108 ? 23.425 29.113 38.653 1.00 33.21 108 LYS A C 1
ATOM 873 O O . LYS A 1 108 ? 23.196 30.259 39.054 1.00 31.76 108 LYS A O 1
ATOM 879 N N . TYR A 1 109 ? 22.532 28.131 38.717 1.00 33.04 109 TYR A N 1
ATOM 880 C CA . TYR A 1 109 ? 21.199 28.345 39.267 1.00 34.94 109 TYR A CA 1
ATOM 881 C C . TYR A 1 109 ? 21.280 28.981 40.657 1.00 35.66 109 TYR A C 1
ATOM 882 O O . TYR A 1 109 ? 20.659 30.016 40.915 1.00 36.45 109 TYR A O 1
ATOM 891 N N . TRP A 1 110 ? 22.049 28.353 41.543 1.00 34.77 110 TRP A N 1
ATOM 892 C CA . TRP A 1 110 ? 22.206 28.841 42.909 1.00 36.01 110 TRP A CA 1
ATOM 893 C C . TRP A 1 110 ? 22.972 30.154 42.979 1.00 36.37 110 TRP A C 1
ATOM 894 O O . TRP A 1 110 ? 22.741 30.960 43.879 1.00 37.38 110 TRP A O 1
ATOM 905 N N . ARG A 1 111 ? 23.881 30.372 42.035 1.00 36.54 111 ARG A N 1
ATOM 906 C CA . ARG A 1 111 ? 24.641 31.615 41.994 1.00 37.34 111 ARG A CA 1
ATOM 907 C C . ARG A 1 111 ? 23.709 32.765 41.631 1.00 38.41 111 ARG A C 1
ATOM 908 O O . ARG A 1 111 ? 23.815 33.863 42.188 1.00 37.40 111 ARG A O 1
ATOM 916 N N . ASP A 1 112 ? 22.794 32.521 40.699 1.00 37.54 112 ASP A N 1
ATOM 917 C CA . ASP A 1 112 ? 21.840 33.560 40.316 1.00 40.86 112 ASP A CA 1
ATOM 918 C C . ASP A 1 112 ? 20.937 33.953 41.488 1.00 41.41 112 ASP A C 1
ATOM 919 O O . ASP A 1 112 ? 20.399 35.052 41.562 1.00 42.86 112 ASP A O 1
ATOM 924 N N . LYS A 1 113 ? 20.747 32.981 42.403 1.00 42.41 113 LYS A N 1
ATOM 925 C CA . LYS A 1 113 ? 19.851 33.204 43.539 1.00 44.32 113 LYS A CA 1
ATOM 926 C C . LYS A 1 113 ? 20.582 33.786 44.749 1.00 44.89 113 LYS A C 1
ATOM 927 O O . LYS A 1 113 ? 20.021 33.970 45.821 1.00 45.43 113 LYS A O 1
ATOM 933 N N . GLY A 1 114 ? 21.896 34.025 44.568 1.00 45.46 114 GLY A N 1
ATOM 934 C CA . GLY A 1 114 ? 22.671 34.654 45.635 1.00 47.56 114 GLY A CA 1
ATOM 935 C C . GLY A 1 114 ? 23.205 33.643 46.659 1.00 49.23 114 GLY A C 1
ATOM 936 O O . GLY A 1 114 ? 23.712 33.999 47.715 1.00 49.88 114 GLY A O 1
ATOM 937 N N . LYS A 1 115 ? 23.071 32.346 46.327 1.00 49.73 115 LYS A N 1
ATOM 938 C CA . LYS A 1 115 ? 23.447 31.326 47.304 1.00 50.58 115 LYS A CA 1
ATOM 939 C C . LYS A 1 115 ? 24.768 30.631 46.963 1.00 52.21 115 LYS A C 1
ATOM 940 O O . LYS A 1 115 ? 25.205 30.599 45.820 1.00 52.89 115 LYS A O 1
ATOM 946 N N . ASN A 1 116 ? 25.413 30.074 47.985 1.00 52.29 116 ASN A N 1
ATOM 947 C CA . ASN A 1 116 ? 26.697 29.405 47.811 1.00 52.52 116 ASN A CA 1
ATOM 948 C C . ASN A 1 116 ? 26.608 27.883 47.856 1.00 51.19 116 ASN A C 1
ATOM 949 O O . ASN A 1 116 ? 27.123 27.243 48.776 1.00 51.76 116 ASN A O 1
ATOM 954 N N . LYS A 1 117 ? 25.948 27.307 46.858 1.00 48.05 117 LYS A N 1
ATOM 955 C CA . LYS A 1 117 ? 25.813 25.859 46.769 1.00 45.69 117 LYS A CA 1
ATOM 956 C C . LYS A 1 117 ? 26.530 25.429 45.498 1.00 43.24 117 LYS A C 1
ATOM 957 O O . LYS A 1 117 ? 26.142 25.822 44.402 1.00 42.50 117 LYS A O 1
ATOM 963 N N . TRP A 1 118 ? 27.579 24.632 45.643 1.00 41.21 118 TRP A N 1
ATOM 964 C CA . TRP A 1 118 ? 28.333 24.196 44.480 1.00 40.66 118 TRP A CA 1
ATOM 965 C C . TRP A 1 118 ? 28.763 22.735 44.527 1.00 39.58 118 TRP A C 1
ATOM 966 O O . TRP A 1 118 ? 29.394 22.244 43.590 1.00 37.65 118 TRP A O 1
ATOM 986 N N . LYS A 1 119 ? 28.419 22.044 45.611 1.00 36.21 119 LYS A N 1
ATOM 987 C CA . LYS A 1 119 ? 28.780 20.640 45.760 1.00 35.12 119 LYS A CA 1
ATOM 988 C C . LYS A 1 119 ? 27.697 19.718 45.215 1.00 32.79 119 LYS A C 1
ATOM 989 O O . LYS A 1 119 ? 26.537 20.100 45.085 1.00 32.12 119 LYS A O 1
ATOM 995 N N . PHE A 1 120 ? 28.090 18.493 44.906 1.00 31.20 120 PHE A N 1
ATOM 996 C CA . PHE A 1 120 ? 27.154 17.513 44.385 1.00 29.55 120 PHE A CA 1
ATOM 997 C C . PHE A 1 120 ? 27.385 16.183 45.056 1.00 27.35 120 PHE A C 1
ATOM 998 O O . PHE A 1 120 ? 28.516 15.825 45.392 1.00 28.13 120 PHE A O 1
ATOM 1006 N N . ILE A 1 121 ? 26.296 15.462 45.261 1.00 27.33 121 ILE A N 1
ATOM 1007 C CA . ILE A 1 121 ? 26.355 14.140 45.843 1.00 28.45 121 ILE A CA 1
ATOM 1008 C C . ILE A 1 121 ? 25.904 13.192 44.743 1.00 28.97 121 ILE A C 1
ATOM 1009 O O . ILE A 1 121 ? 24.808 13.341 44.210 1.00 29.38 121 ILE A O 1
ATOM 1014 N N . SER A 1 122 ? 26.759 12.247 44.377 1.00 30.75 122 SER A N 1
ATOM 1015 C CA . SER A 1 122 ? 26.392 11.263 43.369 1.00 31.15 122 SER A CA 1
ATOM 1016 C C . SER A 1 122 ? 26.523 9.920 44.074 1.00 32.27 122 SER A C 1
ATOM 1017 O O . SER A 1 122 ? 26.716 9.882 45.289 1.00 30.91 122 SER A O 1
ATOM 1020 N N . PHE A 1 123 ? 26.437 8.822 43.334 1.00 31.87 123 PHE A N 1
ATOM 1021 C CA . PHE A 1 123 ? 26.504 7.515 43.969 1.00 31.59 123 PHE A CA 1
ATOM 1022 C C . PHE A 1 123 ? 27.593 6.570 43.492 1.00 32.22 123 PHE A C 1
ATOM 1023 O O . PHE A 1 123 ? 28.087 6.676 42.367 1.00 30.92 123 PHE A O 1
ATOM 1031 N N . GLU A 1 124 ? 27.966 5.649 44.375 1.00 32.50 124 GLU A N 1
ATOM 1032 C CA . GLU A 1 124 ? 28.968 4.644 44.067 1.00 32.80 124 GLU A CA 1
ATOM 1033 C C . GLU A 1 124 ? 28.406 3.764 42.955 1.00 32.93 124 GLU A C 1
ATOM 1034 O O . GLU A 1 124 ? 27.200 3.520 42.905 1.00 31.80 124 GLU A O 1
ATOM 1040 N N . ASN A 1 125 ? 29.285 3.299 42.070 1.00 32.77 125 ASN A N 1
ATOM 1041 C CA . ASN A 1 125 ? 28.902 2.445 40.948 1.00 33.58 125 ASN A CA 1
ATOM 1042 C C . ASN A 1 125 ? 28.158 3.191 39.859 1.00 31.37 125 ASN A C 1
ATOM 1043 O O . ASN A 1 125 ? 27.628 2.573 38.938 1.00 31.47 125 ASN A O 1
ATOM 1048 N N . SER A 1 126 ? 28.108 4.512 39.966 1.00 30.75 126 SER A N 1
ATOM 1049 C CA . SER A 1 126 ? 27.422 5.313 38.967 1.00 30.03 126 SER A CA 1
ATOM 1050 C C . SER A 1 126 ? 28.356 5.585 37.798 1.00 29.52 126 SER A C 1
ATOM 1051 O O . SER A 1 126 ? 29.578 5.452 37.916 1.00 28.52 126 SER A O 1
ATOM 1054 N N . PHE A 1 127 ? 27.771 5.950 36.664 1.00 27.94 127 PHE A N 1
ATOM 1055 C CA . PHE A 1 127 ? 28.553 6.274 35.479 1.00 27.83 127 PHE A CA 1
ATOM 1056 C C . PHE A 1 127 ? 27.846 7.409 34.777 1.00 26.35 127 PHE A C 1
ATOM 1057 O O . PHE A 1 127 ? 26.734 7.232 34.293 1.00 27.48 127 PHE A O 1
ATOM 1065 N N . HIS A 1 128 ? 28.492 8.569 34.710 1.00 25.57 128 HIS A N 1
ATOM 1066 C CA . HIS A 1 128 ? 27.877 9.733 34.085 1.00 25.32 128 HIS A CA 1
ATOM 1067 C C . HIS A 1 128 ? 28.650 10.302 32.900 1.00 24.13 128 HIS A C 1
ATOM 1068 O O . HIS A 1 128 ? 28.179 11.218 32.234 1.00 24.85 128 HIS A O 1
ATOM 1075 N N . GLY A 1 129 ? 29.829 9.758 32.627 1.00 24.92 129 GLY A N 1
ATOM 1076 C CA . GLY A 1 129 ? 30.610 10.257 31.510 1.00 25.90 129 GLY A CA 1
ATOM 1077 C C . GLY A 1 129 ? 32.095 10.330 31.797 1.00 27.31 129 GLY A C 1
ATOM 1078 O O . GLY A 1 129 ? 32.528 10.172 32.946 1.00 27.62 129 GLY A O 1
ATOM 1079 N N . ARG A 1 130 ? 32.870 10.600 30.748 1.00 26.47 130 ARG A N 1
ATOM 1080 C CA . ARG A 1 130 ? 34.324 10.657 30.835 1.00 26.66 130 ARG A CA 1
ATOM 1081 C C . ARG A 1 130 ? 34.957 12.043 30.805 1.00 25.00 130 ARG A C 1
ATOM 1082 O O . ARG A 1 130 ? 36.150 12.166 31.090 1.00 25.48 130 ARG A O 1
ATOM 1090 N N . THR A 1 131 ? 34.203 13.071 30.414 1.00 22.72 131 THR A N 1
ATOM 1091 C CA . THR A 1 131 ? 34.764 14.421 30.408 1.00 23.57 131 THR A CA 1
ATOM 1092 C C . THR A 1 131 ? 34.857 14.829 31.886 1.00 23.20 131 THR A C 1
ATOM 1093 O O . THR A 1 131 ? 34.141 14.280 32.719 1.00 24.44 131 THR A O 1
ATOM 1097 N N . TYR A 1 132 ? 35.726 15.782 32.214 1.00 23.95 132 TYR A N 1
ATOM 1098 C CA . TYR A 1 132 ? 35.946 16.146 33.613 1.00 25.12 132 TYR A CA 1
ATOM 1099 C C . TYR A 1 132 ? 34.765 16.367 34.548 1.00 25.32 132 TYR A C 1
ATOM 1100 O O . TYR A 1 132 ? 34.768 15.850 35.665 1.00 25.89 132 TYR A O 1
ATOM 1109 N N . GLY A 1 133 ? 33.766 17.128 34.119 1.00 25.01 133 GLY A N 1
ATOM 1110 C CA . GLY A 1 133 ? 32.616 17.353 34.979 1.00 25.33 133 GLY A CA 1
ATOM 1111 C C . GLY A 1 133 ? 31.895 16.052 35.275 1.00 24.26 133 GLY A C 1
ATOM 1112 O O . GLY A 1 133 ? 31.618 15.719 36.430 1.00 24.34 133 GLY A O 1
ATOM 1113 N N . SER A 1 134 ? 31.604 15.298 34.222 1.00 22.81 134 SER A N 1
ATOM 1114 C CA . SER A 1 134 ? 30.909 14.022 34.365 1.00 22.81 134 SER A CA 1
ATOM 1115 C C . SER A 1 134 ? 31.783 12.984 35.041 1.00 23.16 134 SER A C 1
ATOM 1116 O O . SER A 1 134 ? 31.284 12.113 35.755 1.00 25.15 134 SER A O 1
ATOM 1119 N N . LEU A 1 135 ? 33.088 13.063 34.803 1.00 23.81 135 LEU A N 1
ATOM 1120 C CA . LEU A 1 135 ? 34.011 12.114 35.403 1.00 24.48 135 LEU A CA 1
ATOM 1121 C C . LEU A 1 135 ? 34.015 12.313 36.909 1.00 26.41 135 LEU A C 1
ATOM 1122 O O . LEU A 1 135 ? 34.137 11.357 37.669 1.00 26.33 135 LEU A O 1
ATOM 1127 N N . SER A 1 136 ? 33.879 13.564 37.338 1.00 27.82 136 SER A N 1
ATOM 1128 C CA . SER A 1 136 ? 33.855 13.869 38.762 1.00 28.40 136 SER A CA 1
ATOM 1129 C C . SER A 1 136 ? 32.593 13.312 39.416 1.00 28.34 136 SER A C 1
ATOM 1130 O O . SER A 1 136 ? 32.631 12.870 40.565 1.00 30.16 136 SER A O 1
ATOM 1133 N N . ALA A 1 137 ? 31.483 13.320 38.680 1.00 27.61 137 ALA A N 1
ATOM 1134 C CA . ALA A 1 137 ? 30.216 12.799 39.198 1.00 27.73 137 ALA A CA 1
ATOM 1135 C C . ALA A 1 137 ? 30.205 11.272 39.206 1.00 28.35 137 ALA A C 1
ATOM 1136 O O . ALA A 1 137 ? 29.490 10.649 39.991 1.00 27.76 137 ALA A O 1
ATOM 1138 N N . THR A 1 138 ? 30.991 10.673 38.318 1.00 28.24 138 THR A N 1
ATOM 1139 C CA . THR A 1 138 ? 31.078 9.221 38.215 1.00 28.38 138 THR A CA 1
ATOM 1140 C C . THR A 1 138 ? 31.739 8.660 39.474 1.00 30.55 138 THR A C 1
ATOM 1141 O O . THR A 1 138 ? 32.902 8.940 39.758 1.00 30.09 138 THR A O 1
ATOM 1145 N N . GLY A 1 139 ? 30.979 7.867 40.225 1.00 32.90 139 GLY A N 1
ATOM 1146 C CA . GLY A 1 139 ? 31.481 7.314 41.469 1.00 35.93 139 GLY A CA 1
ATOM 1147 C C . GLY A 1 139 ? 32.280 6.034 41.357 1.00 37.65 139 GLY A C 1
ATOM 1148 O O . GLY A 1 139 ? 32.007 5.065 42.064 1.00 38.28 139 GLY A O 1
ATOM 1149 N N . GLN A 1 140 ? 33.267 6.027 40.471 1.00 38.34 140 GLN A N 1
ATOM 1150 C CA . GLN A 1 140 ? 34.110 4.855 40.286 1.00 39.94 140 GLN A CA 1
ATOM 1151 C C . GLN A 1 140 ? 35.545 5.321 40.130 1.00 40.47 140 GLN A C 1
ATOM 1152 O O . GLN A 1 140 ? 35.994 5.638 39.030 1.00 40.96 140 GLN A O 1
ATOM 1158 N N . PRO A 1 141 ? 36.285 5.369 41.247 1.00 41.40 141 PRO A N 1
ATOM 1159 C CA . PRO A 1 141 ? 37.684 5.794 41.322 1.00 42.08 141 PRO A CA 1
ATOM 1160 C C . PRO A 1 141 ? 38.601 5.229 40.244 1.00 41.48 141 PRO A C 1
ATOM 1161 O O . PRO A 1 141 ? 39.574 5.877 39.858 1.00 42.49 141 PRO A O 1
ATOM 1165 N N . LYS A 1 142 ? 38.300 4.031 39.753 1.00 41.58 142 LYS A N 1
ATOM 1166 C CA . LYS A 1 142 ? 39.150 3.433 38.730 1.00 41.54 142 LYS A CA 1
ATOM 1167 C C . LYS A 1 142 ? 39.189 4.278 37.461 1.00 39.47 142 LYS A C 1
ATOM 1168 O O . LYS A 1 142 ? 40.185 4.269 36.740 1.00 40.17 142 LYS A O 1
ATOM 1174 N N . PHE A 1 143 ? 38.113 5.015 37.200 1.00 38.05 143 PHE A N 1
ATOM 1175 C CA . PHE A 1 143 ? 38.040 5.871 36.018 1.00 37.13 143 PHE A CA 1
ATOM 1176 C C . PHE A 1 143 ? 38.704 7.224 36.253 1.00 35.67 143 PHE A C 1
ATOM 1177 O O . PHE A 1 143 ? 38.911 7.990 35.311 1.00 34.39 143 PHE A O 1
ATOM 1185 N N . HIS A 1 144 ? 39.036 7.511 37.511 1.00 34.56 144 HIS A N 1
ATOM 1186 C CA . HIS A 1 144 ? 39.665 8.780 37.881 1.00 34.43 144 HIS A CA 1
ATOM 1187 C C . HIS A 1 144 ? 41.188 8.708 37.837 1.00 34.90 144 HIS A C 1
ATOM 1188 O O . HIS A 1 144 ? 41.856 9.681 37.490 1.00 34.21 144 HIS A O 1
ATOM 1195 N N . LYS A 1 145 ? 41.724 7.550 38.204 1.00 36.45 145 LYS A N 1
ATOM 1196 C CA . LYS A 1 145 ? 43.167 7.327 38.274 1.00 37.75 145 LYS A CA 1
ATOM 1197 C C . LYS A 1 145 ? 44.022 7.881 37.137 1.00 36.95 145 LYS A C 1
ATOM 1198 O O . LYS A 1 145 ? 43.907 7.455 35.985 1.00 35.77 145 LYS A O 1
ATOM 1204 N N . GLY A 1 146 ? 44.891 8.829 37.490 1.00 33.70 146 GLY A N 1
ATOM 1205 C CA . GLY A 1 146 ? 45.786 9.442 36.528 1.00 32.27 146 GLY A CA 1
ATOM 1206 C C . GLY A 1 146 ? 45.276 10.746 35.948 1.00 31.58 146 GLY A C 1
ATOM 1207 O O . GLY A 1 146 ? 46.007 11.449 35.246 1.00 31.09 146 GLY A O 1
ATOM 1208 N N . PHE A 1 147 ? 44.028 11.084 36.256 1.00 29.86 147 PHE A N 1
ATOM 1209 C CA . PHE A 1 147 ? 43.415 12.296 35.728 1.00 29.26 147 PHE A CA 1
ATOM 1210 C C . PHE A 1 147 ? 43.187 13.397 36.768 1.00 29.60 147 PHE A C 1
ATOM 1211 O O . PHE A 1 147 ? 42.835 14.519 36.415 1.00 28.58 147 PHE A O 1
ATOM 1219 N N . GLU A 1 148 ? 43.395 13.076 38.043 1.00 31.33 148 GLU A N 1
ATOM 1220 C CA . GLU A 1 148 ? 43.202 14.046 39.123 1.00 31.95 148 GLU A CA 1
ATOM 1221 C C . GLU A 1 148 ? 44.158 15.230 38.974 1.00 31.44 148 GLU A C 1
ATOM 1222 O O . GLU A 1 148 ? 45.211 15.116 38.338 1.00 31.83 148 GLU A O 1
ATOM 1228 N N . PRO A 1 149 ? 43.800 16.391 39.550 1.00 31.19 149 PRO A N 1
ATOM 1229 C CA . PRO A 1 149 ? 42.578 16.658 40.319 1.00 30.63 149 PRO A CA 1
ATOM 1230 C C . PRO A 1 149 ? 41.335 16.833 39.451 1.00 30.56 149 PRO A C 1
ATOM 1231 O O . PRO A 1 149 ? 41.393 17.422 38.371 1.00 31.63 149 PRO A O 1
ATOM 1235 N N . LEU A 1 150 ? 40.212 16.329 39.945 1.00 30.60 150 LEU A N 1
ATOM 1236 C CA . LEU A 1 150 ? 38.940 16.434 39.243 1.00 31.11 150 LEU A CA 1
ATOM 1237 C C . LEU A 1 150 ? 38.289 17.751 39.644 1.00 31.96 150 LEU A C 1
ATOM 1238 O O . LEU A 1 150 ? 38.914 18.575 40.317 1.00 29.88 150 LEU A O 1
ATOM 1243 N N . VAL A 1 151 ? 37.044 17.956 39.221 1.00 30.37 151 VAL A N 1
ATOM 1244 C CA . VAL A 1 151 ? 36.335 19.170 39.595 1.00 31.43 151 VAL A CA 1
ATOM 1245 C C . VAL A 1 151 ? 36.040 19.002 41.081 1.00 31.01 151 VAL A C 1
ATOM 1246 O O . VAL A 1 151 ? 35.566 17.955 41.510 1.00 31.27 151 VAL A O 1
ATOM 1250 N N . PRO A 1 152 ? 36.331 20.029 41.887 1.00 30.82 152 PRO A N 1
ATOM 1251 C CA . PRO A 1 152 ? 36.076 19.933 43.328 1.00 30.39 152 PRO A CA 1
ATOM 1252 C C . PRO A 1 152 ? 34.592 19.921 43.663 1.00 29.64 152 PRO A C 1
ATOM 1253 O O . PRO A 1 152 ? 33.774 20.436 42.904 1.00 29.81 152 PRO A O 1
ATOM 1257 N N . GLY A 1 153 ? 34.251 19.319 44.798 1.00 30.42 153 GLY A N 1
ATOM 1258 C CA . GLY A 1 153 ? 32.872 19.321 45.236 1.00 31.00 153 GLY A CA 1
ATOM 1259 C C . GLY A 1 153 ? 32.019 18.093 45.044 1.00 32.39 153 GLY A C 1
ATOM 1260 O O . GLY A 1 153 ? 30.814 18.167 45.257 1.00 32.58 153 GLY A O 1
ATOM 1261 N N . PHE A 1 154 ? 32.611 16.970 44.651 1.00 32.70 154 PHE A N 1
ATOM 1262 C CA . PHE A 1 154 ? 31.821 15.761 44.457 1.00 32.60 154 PHE A CA 1
ATOM 1263 C C . PHE A 1 154 ? 32.123 14.681 45.492 1.00 33.21 154 PHE A C 1
ATOM 1264 O O . PHE A 1 154 ? 33.284 14.395 45.792 1.00 32.48 154 PHE A O 1
ATOM 1272 N N . SER A 1 155 ? 31.065 14.094 46.044 1.00 32.23 155 SER A N 1
ATOM 1273 C CA . SER A 1 155 ? 31.204 13.032 47.034 1.00 34.75 155 SER A CA 1
ATOM 1274 C C . SER A 1 155 ? 30.259 11.910 46.628 1.00 34.81 155 SER A C 1
ATOM 1275 O O . SER A 1 155 ? 29.240 12.152 45.981 1.00 35.13 155 SER A O 1
ATOM 1278 N N . TYR A 1 156 ? 30.584 10.685 47.021 1.00 33.91 156 TYR A N 1
ATOM 1279 C CA . TYR A 1 156 ? 29.765 9.546 46.630 1.00 34.47 156 TYR A CA 1
ATOM 1280 C C . TYR A 1 156 ? 29.064 8.813 47.767 1.00 35.47 156 TYR A C 1
ATOM 1281 O O . TYR A 1 156 ? 29.702 8.284 48.677 1.00 35.79 156 TYR A O 1
ATOM 1290 N N . ALA A 1 157 ? 27.737 8.787 47.697 1.00 36.58 157 ALA A N 1
ATOM 1291 C CA . ALA A 1 157 ? 26.920 8.099 48.689 1.00 36.89 157 ALA A CA 1
ATOM 1292 C C . ALA A 1 157 ? 26.627 6.699 48.166 1.00 37.31 157 ALA A C 1
ATOM 1293 O O . ALA A 1 157 ? 27.100 6.319 47.091 1.00 36.40 157 ALA A O 1
ATOM 1295 N N . LYS A 1 158 ? 25.846 5.931 48.918 1.00 38.34 158 LYS A N 1
ATOM 1296 C CA . LYS A 1 158 ? 25.504 4.576 48.506 1.00 38.82 158 LYS A CA 1
ATOM 1297 C C . LYS A 1 158 ? 24.034 4.437 48.125 1.00 38.54 158 LYS A C 1
ATOM 1298 O O . LYS A 1 158 ? 23.144 4.908 48.835 1.00 38.52 158 LYS A O 1
ATOM 1304 N N . LEU A 1 159 ? 23.794 3.793 46.986 1.00 38.41 159 LEU A N 1
ATOM 1305 C CA . LEU A 1 159 ? 22.443 3.594 46.478 1.00 37.38 159 LEU A CA 1
ATOM 1306 C C . LEU A 1 159 ? 21.616 2.809 47.493 1.00 37.62 159 LEU A C 1
ATOM 1307 O O . LEU A 1 159 ? 22.102 1.850 48.091 1.00 36.46 159 LEU A O 1
ATOM 1312 N N . ASN A 1 160 ? 20.371 3.232 47.678 1.00 36.78 160 ASN A N 1
ATOM 1313 C CA . ASN A 1 160 ? 19.446 2.603 48.617 1.00 40.12 160 ASN A CA 1
ATOM 1314 C C . ASN A 1 160 ? 19.905 2.709 50.067 1.00 40.63 160 ASN A C 1
ATOM 1315 O O . ASN A 1 160 ? 19.477 1.934 50.921 1.00 41.27 160 ASN A O 1
ATOM 1320 N N . ASP A 1 161 ? 20.781 3.673 50.330 1.00 41.19 161 ASP A N 1
ATOM 1321 C CA . ASP A 1 161 ? 21.303 3.923 51.669 1.00 41.61 161 ASP A CA 1
ATOM 1322 C C . ASP A 1 161 ? 21.093 5.413 51.898 1.00 41.69 161 ASP A C 1
ATOM 1323 O O . ASP A 1 161 ? 21.986 6.222 51.650 1.00 40.13 161 ASP A O 1
ATOM 1328 N N . ILE A 1 162 ? 19.903 5.770 52.368 1.00 41.49 162 ILE A N 1
ATOM 1329 C CA . ILE A 1 162 ? 19.556 7.166 52.586 1.00 42.46 162 ILE A CA 1
ATOM 1330 C C . ILE A 1 162 ? 20.427 7.864 53.627 1.00 43.08 162 ILE A C 1
ATOM 1331 O O . ILE A 1 162 ? 20.630 9.075 53.560 1.00 42.51 162 ILE A O 1
ATOM 1336 N N . ASP A 1 163 ? 20.948 7.102 54.584 1.00 44.27 163 ASP A N 1
ATOM 1337 C CA . ASP A 1 163 ? 21.793 7.680 55.619 1.00 44.73 163 ASP A CA 1
ATOM 1338 C C . ASP A 1 163 ? 23.125 8.148 55.044 1.00 43.68 163 ASP A C 1
ATOM 1339 O O . ASP A 1 163 ? 23.678 9.150 55.496 1.00 43.76 163 ASP A O 1
ATOM 1344 N N . SER A 1 164 ? 23.635 7.432 54.044 1.00 42.00 164 SER A N 1
ATOM 1345 C CA . SER A 1 164 ? 24.904 7.809 53.423 1.00 40.88 164 SER A CA 1
ATOM 1346 C C . SER A 1 164 ? 24.744 9.155 52.727 1.00 39.83 164 SER A C 1
ATOM 1347 O O . SER A 1 164 ? 25.717 9.887 52.544 1.00 39.92 164 SER A O 1
ATOM 1350 N N . VAL A 1 165 ? 23.513 9.477 52.341 1.00 38.62 165 VAL A N 1
ATOM 1351 C CA . VAL A 1 165 ? 23.233 10.746 51.684 1.00 39.77 165 VAL A CA 1
ATOM 1352 C C . VAL A 1 165 ? 23.273 11.877 52.717 1.00 41.48 165 VAL A C 1
ATOM 1353 O O . VAL A 1 165 ? 23.874 12.923 52.480 1.00 42.03 165 VAL A O 1
ATOM 1357 N N . TYR A 1 166 ? 22.638 11.662 53.865 1.00 43.15 166 TYR A N 1
ATOM 1358 C CA . TYR A 1 166 ? 22.622 12.674 54.917 1.00 45.23 166 TYR A CA 1
ATOM 1359 C C . TYR A 1 166 ? 24.033 13.003 55.403 1.00 45.56 166 TYR A C 1
ATOM 1360 O O . TYR A 1 166 ? 24.358 14.164 55.643 1.00 46.52 166 TYR A O 1
ATOM 1369 N N . LYS A 1 167 ? 24.871 11.983 55.546 1.00 46.23 167 LYS A N 1
ATOM 1370 C CA . LYS A 1 167 ? 26.234 12.191 56.019 1.00 47.99 167 LYS A CA 1
ATOM 1371 C C . LYS A 1 167 ? 27.063 13.071 55.085 1.00 47.79 167 LYS A C 1
ATOM 1372 O O . LYS A 1 167 ? 28.128 13.558 55.470 1.00 48.50 167 LYS A O 1
ATOM 1378 N N . LEU A 1 168 ? 26.576 13.280 53.865 1.00 46.75 168 LEU A N 1
ATOM 1379 C CA . LEU A 1 168 ? 27.306 14.084 52.889 1.00 44.84 168 LEU A CA 1
ATOM 1380 C C . LEU A 1 168 ? 26.601 15.380 52.514 1.00 44.06 168 LEU A C 1
ATOM 1381 O O . LEU A 1 168 ? 27.199 16.255 51.888 1.00 43.59 168 LEU A O 1
ATOM 1386 N N . LEU A 1 169 ? 25.336 15.512 52.894 1.00 43.50 169 LEU A N 1
ATOM 1387 C CA . LEU A 1 169 ? 24.586 16.710 52.546 1.00 45.28 169 LEU A CA 1
ATOM 1388 C C . LEU A 1 169 ? 24.737 17.854 53.548 1.00 46.56 169 LEU A C 1
ATOM 1389 O O . LEU A 1 169 ? 24.533 17.676 54.748 1.00 47.66 169 LEU A O 1
ATOM 1394 N N . ASP A 1 170 ? 25.111 19.025 53.041 1.00 47.14 170 ASP A N 1
ATOM 1395 C CA . ASP A 1 170 ? 25.266 20.217 53.866 1.00 47.54 170 ASP A CA 1
ATOM 1396 C C . ASP A 1 170 ? 24.605 21.377 53.135 1.00 47.82 170 ASP A C 1
ATOM 1397 O O . ASP A 1 170 ? 23.970 21.170 52.101 1.00 48.15 170 ASP A O 1
ATOM 1402 N N . GLU A 1 171 ? 24.747 22.589 53.664 1.00 46.57 171 GLU A N 1
ATOM 1403 C CA . GLU A 1 171 ? 24.111 23.762 53.061 1.00 46.36 171 GLU A CA 1
ATOM 1404 C C . GLU A 1 171 ? 24.818 24.255 51.780 1.00 44.23 171 GLU A C 1
ATOM 1405 O O . GLU A 1 171 ? 24.359 25.153 51.089 1.00 44.01 171 GLU A O 1
ATOM 1411 N N . GLU A 1 172 ? 25.988 23.655 51.482 1.00 42.80 172 GLU A N 1
ATOM 1412 C CA . GLU A 1 172 ? 26.697 24.045 50.257 1.00 42.56 172 GLU A CA 1
ATOM 1413 C C . GLU A 1 172 ? 26.440 23.054 49.111 1.00 39.81 172 GLU A C 1
ATOM 1414 O O . GLU A 1 172 ? 27.017 23.129 48.034 1.00 39.42 172 GLU A O 1
ATOM 1420 N N . THR A 1 173 ? 25.557 22.074 49.391 1.00 38.13 173 THR A N 1
ATOM 1421 C CA . THR A 1 173 ? 25.199 21.098 48.365 1.00 37.31 173 THR A CA 1
ATOM 1422 C C . THR A 1 173 ? 24.227 21.691 47.344 1.00 36.57 173 THR A C 1
ATOM 1423 O O . THR A 1 173 ? 23.143 22.155 47.676 1.00 34.18 173 THR A O 1
ATOM 1427 N N . ALA A 1 174 ? 24.633 21.684 46.076 1.00 35.18 174 ALA A N 1
ATOM 1428 C CA . ALA A 1 174 ? 23.817 22.247 45.007 1.00 33.66 174 ALA A CA 1
ATOM 1429 C C . ALA A 1 174 ? 22.808 21.245 44.477 1.00 32.62 174 ALA A C 1
ATOM 1430 O O . ALA A 1 174 ? 21.703 21.615 44.080 1.00 32.61 174 ALA A O 1
ATOM 1432 N N . GLY A 1 175 ? 23.188 19.974 44.469 1.00 32.57 175 GLY A N 1
ATOM 1433 C CA . GLY A 1 175 ? 22.279 18.964 43.970 1.00 32.36 175 GLY A CA 1
ATOM 1434 C C . GLY A 1 175 ? 22.746 17.538 44.144 1.00 30.89 175 GLY A C 1
ATOM 1435 O O . GLY A 1 175 ? 23.890 17.276 44.522 1.00 31.03 175 GLY A O 1
ATOM 1436 N N . ILE A 1 176 ? 21.831 16.616 43.871 1.00 31.50 176 ILE A N 1
ATOM 1437 C CA . ILE A 1 176 ? 22.095 15.186 43.956 1.00 31.55 176 ILE A CA 1
ATOM 1438 C C . ILE A 1 176 ? 21.906 14.614 42.548 1.00 32.26 176 ILE A C 1
ATOM 1439 O O . ILE A 1 176 ? 20.901 14.895 41.891 1.00 31.82 176 ILE A O 1
ATOM 1444 N N . ILE A 1 177 ? 22.880 13.827 42.092 1.00 31.39 177 ILE A N 1
ATOM 1445 C CA . ILE A 1 177 ? 22.855 13.225 40.757 1.00 29.48 177 ILE A CA 1
ATOM 1446 C C . ILE A 1 177 ? 22.668 11.717 40.880 1.00 28.82 177 ILE A C 1
ATOM 1447 O O . ILE A 1 177 ? 23.415 11.053 41.601 1.00 28.57 177 ILE A O 1
ATOM 1452 N N . ILE A 1 178 ? 21.704 11.162 40.154 1.00 28.56 178 ILE A N 1
ATOM 1453 C CA . ILE A 1 178 ? 21.464 9.731 40.267 1.00 28.37 178 ILE A CA 1
ATOM 1454 C C . ILE A 1 178 ? 20.893 9.077 39.012 1.00 27.51 178 ILE A C 1
ATOM 1455 O O . ILE A 1 178 ? 20.293 9.743 38.171 1.00 27.74 178 ILE A O 1
ATOM 1460 N N . GLU A 1 179 ? 21.097 7.767 38.893 1.00 26.89 179 GLU A N 1
ATOM 1461 C CA . GLU A 1 179 ? 20.538 6.992 37.788 1.00 27.22 179 GLU A CA 1
ATOM 1462 C C . GLU A 1 179 ? 19.441 6.160 38.451 1.00 28.16 179 GLU A C 1
ATOM 1463 O O . GLU A 1 179 ? 19.705 5.514 39.459 1.00 28.11 179 GLU A O 1
ATOM 1469 N N . VAL A 1 180 ? 18.224 6.180 37.910 1.00 29.21 180 VAL A N 1
ATOM 1470 C CA . VAL A 1 180 ? 17.130 5.396 38.486 1.00 31.65 180 VAL A CA 1
ATOM 1471 C C . VAL A 1 180 ? 17.562 3.933 38.541 1.00 31.61 180 VAL A C 1
ATOM 1472 O O . VAL A 1 180 ? 17.268 3.213 39.499 1.00 30.71 180 VAL A O 1
ATOM 1476 N N . ILE A 1 181 ? 18.257 3.505 37.493 1.00 30.73 181 ILE A N 1
ATOM 1477 C CA . ILE A 1 181 ? 18.816 2.160 37.398 1.00 29.41 181 ILE A CA 1
ATOM 1478 C C . ILE A 1 181 ? 20.234 2.382 36.864 1.00 29.75 181 ILE A C 1
ATOM 1479 O O . ILE A 1 181 ? 20.409 2.964 35.794 1.00 26.96 181 ILE A O 1
ATOM 1484 N N . GLN A 1 182 ? 21.243 1.948 37.611 1.00 31.01 182 GLN A N 1
ATOM 1485 C CA . GLN A 1 182 ? 22.625 2.122 37.170 1.00 32.32 182 GLN A CA 1
ATOM 1486 C C . GLN A 1 182 ? 22.979 1.020 36.174 1.00 32.22 182 GLN A C 1
ATOM 1487 O O . GLN A 1 182 ? 23.222 -0.119 36.562 1.00 33.93 182 GLN A O 1
ATOM 1493 N N . GLY A 1 183 ? 23.019 1.365 34.893 1.00 33.37 183 GLY A N 1
ATOM 1494 C CA . GLY A 1 183 ? 23.329 0.382 33.870 1.00 32.69 183 GLY A CA 1
ATOM 1495 C C . GLY A 1 183 ? 24.754 -0.139 33.874 1.00 33.18 183 GLY A C 1
ATOM 1496 O O . GLY A 1 183 ? 24.994 -1.312 34.162 1.00 32.82 183 GLY A O 1
ATOM 1497 N N . GLU A 1 184 ? 25.704 0.733 33.553 1.00 33.41 184 GLU A N 1
ATOM 1498 C CA . GLU A 1 184 ? 27.109 0.354 33.500 1.00 34.17 184 GLU A CA 1
ATOM 1499 C C . GLU A 1 184 ? 27.565 -0.254 34.821 1.00 34.12 184 GLU A C 1
ATOM 1500 O O . GLU A 1 184 ? 28.393 -1.162 34.837 1.00 34.82 184 GLU A O 1
ATOM 1506 N N . GLY A 1 185 ? 27.004 0.231 35.924 1.00 34.26 185 GLY A N 1
ATOM 1507 C CA . GLY A 1 185 ? 27.382 -0.264 37.238 1.00 33.17 185 GLY A CA 1
ATOM 1508 C C . GLY A 1 185 ? 26.861 -1.638 37.618 1.00 34.26 185 GLY A C 1
ATOM 1509 O O . GLY A 1 185 ? 27.113 -2.106 38.727 1.00 34.37 185 GLY A O 1
ATOM 1510 N N . GLY A 1 186 ? 26.130 -2.285 36.715 1.00 34.62 186 GLY A N 1
ATOM 1511 C CA . GLY A 1 186 ? 25.611 -3.610 37.005 1.00 35.91 186 GLY A CA 1
ATOM 1512 C C . GLY A 1 186 ? 24.097 -3.706 37.052 1.00 36.38 186 GLY A C 1
ATOM 1513 O O . GLY A 1 186 ? 23.550 -4.616 37.678 1.00 37.63 186 GLY A O 1
ATOM 1514 N N . VAL A 1 187 ? 23.419 -2.780 36.379 1.00 36.17 187 VAL A N 1
ATOM 1515 C CA . VAL A 1 187 ? 21.960 -2.749 36.354 1.00 34.93 187 VAL A CA 1
ATOM 1516 C C . VAL A 1 187 ? 21.453 -2.754 37.792 1.00 34.59 187 VAL A C 1
ATOM 1517 O O . VAL A 1 187 ? 20.668 -3.614 38.182 1.00 36.05 187 VAL A O 1
ATOM 1521 N N . ASN A 1 188 ? 21.924 -1.789 38.578 1.00 34.25 188 ASN A N 1
ATOM 1522 C CA . ASN A 1 188 ? 21.531 -1.660 39.977 1.00 33.57 188 ASN A CA 1
ATOM 1523 C C . ASN A 1 188 ? 20.285 -0.797 40.078 1.00 34.07 188 ASN A C 1
ATOM 1524 O O . ASN A 1 188 ? 20.251 0.323 39.571 1.00 35.59 188 ASN A O 1
ATOM 1529 N N . GLU A 1 189 ? 19.262 -1.325 40.738 1.00 33.69 189 GLU A N 1
ATOM 1530 C CA . GLU A 1 189 ? 17.995 -0.623 40.886 1.00 35.22 189 GLU A CA 1
ATOM 1531 C C . GLU A 1 189 ? 17.835 0.171 42.177 1.00 36.00 189 GLU A C 1
ATOM 1532 O O . GLU A 1 189 ? 18.043 -0.354 43.269 1.00 36.57 189 GLU A O 1
ATOM 1538 N N . ALA A 1 190 ? 17.457 1.438 42.041 1.00 36.68 190 ALA A N 1
ATOM 1539 C CA . ALA A 1 190 ? 17.218 2.290 43.198 1.00 36.45 190 ALA A CA 1
ATOM 1540 C C . ALA A 1 190 ? 15.812 1.904 43.642 1.00 37.43 190 ALA A C 1
ATOM 1541 O O . ALA A 1 190 ? 14.895 1.870 42.822 1.00 37.44 190 ALA A O 1
ATOM 1543 N N . SER A 1 191 ? 15.640 1.600 44.924 1.00 38.40 191 SER A N 1
ATOM 1544 C CA . SER A 1 191 ? 14.330 1.200 45.438 1.00 39.02 191 SER A CA 1
ATOM 1545 C C . SER A 1 191 ? 13.322 2.341 45.403 1.00 40.28 191 SER A C 1
ATOM 1546 O O . SER A 1 191 ? 13.693 3.516 45.393 1.00 39.15 191 SER A O 1
ATOM 1549 N N . GLU A 1 192 ? 12.040 1.992 45.391 1.00 41.65 192 GLU A N 1
ATOM 1550 C CA . GLU A 1 192 ? 10.999 3.008 45.379 1.00 43.75 192 GLU A CA 1
ATOM 1551 C C . GLU A 1 192 ? 11.065 3.782 46.692 1.00 42.93 192 GLU A C 1
ATOM 1552 O O . GLU A 1 192 ? 10.906 5.001 46.719 1.00 42.65 192 GLU A O 1
ATOM 1558 N N . ASP A 1 193 ? 11.310 3.062 47.780 1.00 42.79 193 ASP A N 1
ATOM 1559 C CA . ASP A 1 193 ? 11.406 3.684 49.090 1.00 44.11 193 ASP A CA 1
ATOM 1560 C C . ASP A 1 193 ? 12.546 4.694 49.096 1.00 43.33 193 ASP A C 1
ATOM 1561 O O . ASP A 1 193 ? 12.374 5.836 49.522 1.00 42.23 193 ASP A O 1
ATOM 1566 N N . PHE A 1 194 ? 13.710 4.264 48.615 1.00 41.65 194 PHE A N 1
ATOM 1567 C CA . PHE A 1 194 ? 14.886 5.124 48.563 1.00 40.61 194 PHE A CA 1
ATOM 1568 C C . PHE A 1 194 ? 14.642 6.375 47.726 1.00 40.02 194 PHE A C 1
ATOM 1569 O O . PHE A 1 194 ? 14.946 7.486 48.161 1.00 40.36 194 PHE A O 1
ATOM 1577 N N . LEU A 1 195 ? 14.101 6.197 46.524 1.00 39.67 195 LEU A N 1
ATOM 1578 C CA . LEU A 1 195 ? 13.832 7.329 45.642 1.00 40.10 195 LEU A CA 1
ATOM 1579 C C . LEU A 1 195 ? 12.821 8.289 46.260 1.00 40.88 195 LEU A C 1
ATOM 1580 O O . LEU A 1 195 ? 12.896 9.503 46.053 1.00 38.87 195 LEU A O 1
ATOM 1585 N N . SER A 1 196 ? 11.874 7.738 47.013 1.00 41.71 196 SER A N 1
ATOM 1586 C CA . SER A 1 196 ? 10.858 8.543 47.679 1.00 42.63 196 SER A CA 1
ATOM 1587 C C . SER A 1 196 ? 11.529 9.460 48.695 1.00 41.47 196 SER A C 1
ATOM 1588 O O . SER A 1 196 ? 11.316 10.671 48.694 1.00 42.17 196 SER A O 1
ATOM 1591 N N . LYS A 1 197 ? 12.349 8.870 49.556 1.00 41.38 197 LYS A N 1
ATOM 1592 C CA . LYS A 1 197 ? 13.053 9.627 50.578 1.00 41.68 197 LYS A CA 1
ATOM 1593 C C . LYS A 1 197 ? 14.016 10.626 49.959 1.00 41.43 197 LYS A C 1
ATOM 1594 O O . LYS A 1 197 ? 14.154 11.747 50.450 1.00 41.79 197 LYS A O 1
ATOM 1600 N N . LEU A 1 198 ? 14.685 10.220 48.882 1.00 40.75 198 LEU A N 1
ATOM 1601 C CA . LEU A 1 198 ? 15.634 11.100 48.209 1.00 39.79 198 LEU A CA 1
ATOM 1602 C C . LEU A 1 198 ? 14.886 12.313 47.674 1.00 39.90 198 LEU A C 1
ATOM 1603 O O . LEU A 1 198 ? 15.367 13.441 47.763 1.00 39.68 198 LEU A O 1
ATOM 1608 N N . GLN A 1 199 ? 13.702 12.079 47.121 1.00 41.08 199 GLN A N 1
ATOM 1609 C CA . GLN A 1 199 ? 12.892 13.169 46.594 1.00 43.73 199 GLN A CA 1
ATOM 1610 C C . GLN A 1 199 ? 12.536 14.090 47.761 1.00 45.79 199 GLN A C 1
ATOM 1611 O O . GLN A 1 199 ? 12.575 15.316 47.637 1.00 45.76 199 GLN A O 1
ATOM 1617 N N . GLU A 1 200 ? 12.198 13.477 48.894 1.00 46.89 200 GLU A N 1
ATOM 1618 C CA . GLU A 1 200 ? 11.830 14.203 50.111 1.00 48.75 200 GLU A CA 1
ATOM 1619 C C . GLU A 1 200 ? 12.974 15.094 50.571 1.00 47.88 200 GLU A C 1
ATOM 1620 O O . GLU A 1 200 ? 12.784 16.278 50.847 1.00 47.75 200 GLU A O 1
ATOM 1626 N N . ILE A 1 201 ? 14.162 14.507 50.657 1.00 48.43 201 ILE A N 1
ATOM 1627 C CA . ILE A 1 201 ? 15.353 15.227 51.078 1.00 49.51 201 ILE A CA 1
ATOM 1628 C C . ILE A 1 201 ? 15.584 16.468 50.229 1.00 50.08 201 ILE A C 1
ATOM 1629 O O . ILE A 1 201 ? 15.854 17.548 50.753 1.00 50.06 201 ILE A O 1
ATOM 1634 N N . CYS A 1 202 ? 15.478 16.313 48.913 1.00 49.28 202 CYS A N 1
ATOM 1635 C CA . CYS A 1 202 ? 15.688 17.438 48.012 1.00 48.86 202 CYS A CA 1
ATOM 1636 C C . CYS A 1 202 ? 14.720 18.585 48.265 1.00 49.27 202 CYS A C 1
ATOM 1637 O O . CYS A 1 202 ? 15.130 19.743 48.308 1.00 49.54 202 CYS A O 1
ATOM 1640 N N . LYS A 1 203 ? 13.442 18.269 48.440 1.00 50.44 203 LYS A N 1
ATOM 1641 C CA . LYS A 1 203 ? 12.444 19.304 48.695 1.00 53.13 203 LYS A CA 1
ATOM 1642 C C . LYS A 1 203 ? 12.660 20.006 50.034 1.00 53.81 203 LYS A C 1
ATOM 1643 O O . LYS A 1 203 ? 12.520 21.222 50.129 1.00 54.92 203 LYS A O 1
ATOM 1649 N N . GLU A 1 204 ? 13.009 19.240 51.063 1.00 54.79 204 GLU A N 1
ATOM 1650 C CA . GLU A 1 204 ? 13.195 19.781 52.415 1.00 55.56 204 GLU A CA 1
ATOM 1651 C C . GLU A 1 204 ? 14.562 20.457 52.636 1.00 54.65 204 GLU A C 1
ATOM 1652 O O . GLU A 1 204 ? 14.681 21.470 53.309 1.00 55.28 204 GLU A O 1
ATOM 1658 N N . LYS A 1 205 ? 15.629 19.844 52.080 1.00 52.60 205 LYS A N 1
ATOM 1659 C CA . LYS A 1 205 ? 16.961 20.454 52.217 1.00 49.64 205 LYS A CA 1
ATOM 1660 C C . LYS A 1 205 ? 17.199 21.560 51.178 1.00 48.07 205 LYS A C 1
ATOM 1661 O O . LYS A 1 205 ? 18.207 22.261 51.185 1.00 46.22 205 LYS A O 1
ATOM 1667 N N . ASP A 1 206 ? 16.236 21.675 50.240 1.00 46.27 206 ASP A N 1
ATOM 1668 C CA . ASP A 1 206 ? 16.357 22.644 49.141 1.00 46.61 206 ASP A CA 1
ATOM 1669 C C . ASP A 1 206 ? 17.568 22.355 48.241 1.00 45.85 206 ASP A C 1
ATOM 1670 O O . ASP A 1 206 ? 18.430 23.191 47.994 1.00 44.91 206 ASP A O 1
ATOM 1675 N N . VAL A 1 207 ? 17.616 21.090 47.774 1.00 43.46 207 VAL A N 1
ATOM 1676 C CA . VAL A 1 207 ? 18.685 20.667 46.874 1.00 41.09 207 VAL A CA 1
ATOM 1677 C C . VAL A 1 207 ? 18.115 20.138 45.555 1.00 38.97 207 VAL A C 1
ATOM 1678 O O . VAL A 1 207 ? 17.112 19.437 45.522 1.00 36.00 207 VAL A O 1
ATOM 1682 N N . LEU A 1 208 ? 18.764 20.483 44.445 1.00 35.68 208 LEU A N 1
ATOM 1683 C CA . LEU A 1 208 ? 18.300 20.055 43.130 1.00 34.13 208 LEU A CA 1
ATOM 1684 C C . LEU A 1 208 ? 18.466 18.562 42.898 1.00 31.90 208 LEU A C 1
ATOM 1685 O O . LEU A 1 208 ? 19.477 17.970 43.274 1.00 32.64 208 LEU A O 1
ATOM 1690 N N . LEU A 1 209 ? 17.457 17.959 42.279 1.00 31.65 209 LEU A N 1
ATOM 1691 C CA . LEU A 1 209 ? 17.486 16.540 41.955 1.00 31.21 209 LEU A CA 1
ATOM 1692 C C . LEU A 1 209 ? 17.784 16.438 40.462 1.00 30.52 209 LEU A C 1
ATOM 1693 O O . LEU A 1 209 ? 17.011 16.913 39.629 1.00 29.45 209 LEU A O 1
ATOM 1698 N N . ILE A 1 210 ? 18.919 15.832 40.135 1.00 31.40 210 ILE A N 1
ATOM 1699 C CA . ILE A 1 210 ? 19.342 15.675 38.749 1.00 29.27 210 ILE A CA 1
ATOM 1700 C C . ILE A 1 210 ? 19.396 14.194 38.438 1.00 28.05 210 ILE A C 1
ATOM 1701 O O . ILE A 1 210 ? 20.202 13.461 39.012 1.00 28.51 210 ILE A O 1
ATOM 1706 N N . ILE A 1 211 ? 18.526 13.750 37.541 1.00 27.42 211 ILE A N 1
ATOM 1707 C CA . ILE A 1 211 ? 18.490 12.344 37.179 1.00 27.05 211 ILE A CA 1
ATOM 1708 C C . ILE A 1 211 ? 19.124 12.145 35.811 1.00 27.01 211 ILE A C 1
ATOM 1709 O O . ILE A 1 211 ? 18.746 12.785 34.827 1.00 23.84 211 ILE A O 1
ATOM 1714 N N . ASP A 1 212 ? 20.110 11.259 35.771 1.00 27.62 212 ASP A N 1
ATOM 1715 C CA . ASP A 1 212 ? 20.812 10.950 34.538 1.00 25.71 212 ASP A CA 1
ATOM 1716 C C . ASP A 1 212 ? 20.013 9.869 33.812 1.00 24.40 212 ASP A C 1
ATOM 1717 O O . ASP A 1 212 ? 20.055 8.706 34.205 1.00 24.46 212 ASP A O 1
ATOM 1722 N N . GLU A 1 213 ? 19.280 10.247 32.768 1.00 25.12 213 GLU A N 1
ATOM 1723 C CA . GLU A 1 213 ? 18.501 9.264 32.014 1.00 24.73 213 GLU A CA 1
ATOM 1724 C C . GLU A 1 213 ? 19.118 8.941 30.651 1.00 23.56 213 GLU A C 1
ATOM 1725 O O . GLU A 1 213 ? 18.428 8.508 29.732 1.00 24.15 213 GLU A O 1
ATOM 1731 N N . VAL A 1 214 ? 20.423 9.139 30.532 1.00 24.04 214 VAL A N 1
ATOM 1732 C CA . VAL A 1 214 ? 21.124 8.856 29.279 1.00 24.16 214 VAL A CA 1
ATOM 1733 C C . VAL A 1 214 ? 20.902 7.416 28.852 1.00 23.92 214 VAL A C 1
ATOM 1734 O O . VAL A 1 214 ? 20.677 7.139 27.679 1.00 23.15 214 VAL A O 1
ATOM 1738 N N . GLN A 1 215 ? 20.958 6.506 29.818 1.00 25.17 215 GLN A N 1
ATOM 1739 C CA . GLN A 1 215 ? 20.772 5.087 29.554 1.00 28.13 215 GLN A CA 1
ATOM 1740 C C . GLN A 1 215 ? 19.329 4.613 29.728 1.00 27.98 215 GLN A C 1
ATOM 1741 O O . GLN A 1 215 ? 18.837 3.818 28.931 1.00 26.41 215 GLN A O 1
ATOM 1747 N N . THR A 1 216 ? 18.651 5.101 30.765 1.00 27.12 216 THR A N 1
ATOM 1748 C CA . THR A 1 216 ? 17.272 4.691 31.035 1.00 26.52 216 THR A CA 1
ATOM 1749 C C . THR A 1 216 ? 16.213 5.435 30.233 1.00 25.92 216 THR A C 1
ATOM 1750 O O . THR A 1 216 ? 15.077 4.975 30.120 1.00 27.82 216 THR A O 1
ATOM 1754 N N . GLY A 1 217 ? 16.577 6.583 29.685 1.00 25.32 217 GLY A N 1
ATOM 1755 C CA . GLY A 1 217 ? 15.613 7.383 28.954 1.00 26.23 217 GLY A CA 1
ATOM 1756 C C . GLY A 1 217 ? 15.114 6.909 27.604 1.00 28.65 217 GLY A C 1
ATOM 1757 O O . GLY A 1 217 ? 15.653 5.980 26.990 1.00 26.63 217 GLY A O 1
ATOM 1758 N N . ILE A 1 218 ? 14.058 7.578 27.157 1.00 26.33 218 ILE A N 1
ATOM 1759 C CA . ILE A 1 218 ? 13.426 7.327 25.871 1.00 26.90 218 ILE A CA 1
ATOM 1760 C C . ILE A 1 218 ? 12.888 5.904 25.694 1.00 27.24 218 ILE A C 1
ATOM 1761 O O . ILE A 1 218 ? 13.225 5.213 24.728 1.00 26.32 218 ILE A O 1
ATOM 1766 N N . GLY A 1 219 ? 12.056 5.480 26.647 1.00 26.75 219 GLY A N 1
ATOM 1767 C CA . GLY A 1 219 ? 11.412 4.174 26.597 1.00 25.30 219 GLY A CA 1
ATOM 1768 C C . GLY A 1 219 ? 12.137 2.910 27.030 1.00 27.63 219 GLY A C 1
ATOM 1769 O O . GLY A 1 219 ? 11.503 1.862 27.187 1.00 27.65 219 GLY A O 1
ATOM 1770 N N . ARG A 1 220 ? 13.447 2.989 27.230 1.00 26.12 220 ARG A N 1
ATOM 1771 C CA . ARG A 1 220 ? 14.232 1.817 27.614 1.00 27.78 220 ARG A CA 1
ATOM 1772 C C . ARG A 1 220 ? 13.647 0.960 28.743 1.00 28.94 220 ARG A C 1
ATOM 1773 O O . ARG A 1 220 ? 13.735 -0.268 28.695 1.00 29.67 220 ARG A O 1
ATOM 1781 N N . THR A 1 221 ? 13.047 1.587 29.752 1.00 29.31 221 THR A N 1
ATOM 1782 C CA . THR A 1 221 ? 12.496 0.823 30.870 1.00 28.59 221 THR A CA 1
ATOM 1783 C C . THR A 1 221 ? 10.979 0.586 30.840 1.00 30.02 221 THR A C 1
ATOM 1784 O O . THR A 1 221 ? 10.419 0.054 31.799 1.00 29.10 221 THR A O 1
ATOM 1788 N N . GLY A 1 222 ? 10.313 0.964 29.755 1.00 30.93 222 GLY A N 1
ATOM 1789 C CA . GLY A 1 222 ? 8.875 0.750 29.692 1.00 33.67 222 GLY A CA 1
ATOM 1790 C C . GLY A 1 222 ? 8.074 2.038 29.760 1.00 34.76 222 GLY A C 1
ATOM 1791 O O . GLY A 1 222 ? 6.907 2.074 29.371 1.00 35.46 222 GLY A O 1
ATOM 1792 N N . GLU A 1 223 ? 8.698 3.092 30.275 1.00 35.03 223 GLU A N 1
ATOM 1793 C CA . GLU A 1 223 ? 8.069 4.406 30.367 1.00 34.19 223 GLU A CA 1
ATOM 1794 C C . GLU A 1 223 ? 8.974 5.345 29.584 1.00 33.16 223 GLU A C 1
ATOM 1795 O O . GLU A 1 223 ? 10.167 5.076 29.450 1.00 31.79 223 GLU A O 1
ATOM 1801 N N . PHE A 1 224 ? 8.424 6.437 29.063 1.00 30.70 224 PHE A N 1
ATOM 1802 C CA . PHE A 1 224 ? 9.244 7.361 28.296 1.00 31.88 224 PHE A CA 1
ATOM 1803 C C . PHE A 1 224 ? 10.490 7.738 29.102 1.00 31.53 224 PHE A C 1
ATOM 1804 O O . PHE A 1 224 ? 11.612 7.635 28.605 1.00 31.30 224 PHE A O 1
ATOM 1812 N N . TYR A 1 225 ? 10.285 8.186 30.339 1.00 29.10 225 TYR A N 1
ATOM 1813 C CA . TYR A 1 225 ? 11.388 8.520 31.237 1.00 29.11 225 TYR A CA 1
ATOM 1814 C C . TYR A 1 225 ? 11.275 7.541 32.397 1.00 29.07 225 TYR A C 1
ATOM 1815 O O . TYR A 1 225 ? 10.189 7.347 32.936 1.00 31.38 225 TYR A O 1
ATOM 1824 N N . ALA A 1 226 ? 12.386 6.922 32.779 1.00 28.61 226 ALA A N 1
ATOM 1825 C CA . ALA A 1 226 ? 12.374 5.951 33.867 1.00 28.83 226 ALA A CA 1
ATOM 1826 C C . ALA A 1 226 ? 11.901 6.525 35.204 1.00 30.98 226 ALA A C 1
ATOM 1827 O O . ALA A 1 226 ? 11.325 5.805 36.021 1.00 32.95 226 ALA A O 1
ATOM 1829 N N . TYR A 1 227 ? 12.138 7.811 35.436 1.00 30.67 227 TYR A N 1
ATOM 1830 C CA . TYR A 1 227 ? 11.727 8.413 36.704 1.00 32.18 227 TYR A CA 1
ATOM 1831 C C . TYR A 1 227 ? 10.213 8.366 36.904 1.00 32.96 227 TYR A C 1
ATOM 1832 O O . TYR A 1 227 ? 9.726 8.478 38.026 1.00 33.32 227 TYR A O 1
ATOM 1841 N N . GLN A 1 228 ? 9.476 8.189 35.814 1.00 34.56 228 GLN A N 1
ATOM 1842 C CA . GLN A 1 228 ? 8.021 8.144 35.880 1.00 37.38 228 GLN A CA 1
ATOM 1843 C C . GLN A 1 228 ? 7.503 6.901 36.601 1.00 39.61 228 GLN A C 1
ATOM 1844 O O . GLN A 1 228 ? 6.360 6.870 37.052 1.00 40.75 228 GLN A O 1
ATOM 1850 N N . HIS A 1 229 ? 8.340 5.877 36.709 1.00 40.68 229 HIS A N 1
ATOM 1851 C CA . HIS A 1 229 ? 7.944 4.656 37.401 1.00 43.51 229 HIS A CA 1
ATOM 1852 C C . HIS A 1 229 ? 7.727 4.946 38.886 1.00 44.19 229 HIS A C 1
ATOM 1853 O O . HIS A 1 229 ? 7.009 4.222 39.575 1.00 44.70 229 HIS A O 1
ATOM 1860 N N . PHE A 1 230 ? 8.351 6.013 39.372 1.00 45.49 230 PHE A N 1
ATOM 1861 C CA . PHE A 1 230 ? 8.253 6.376 40.782 1.00 46.67 230 PHE A CA 1
ATOM 1862 C C . PHE A 1 230 ? 7.634 7.752 40.997 1.00 47.11 230 PHE A C 1
ATOM 1863 O O . PHE A 1 230 ? 7.748 8.326 42.080 1.00 48.34 230 PHE A O 1
ATOM 1871 N N . ASN A 1 231 ? 6.982 8.278 39.966 1.00 47.03 231 ASN A N 1
ATOM 1872 C CA . ASN A 1 231 ? 6.350 9.590 40.049 1.00 46.82 231 ASN A CA 1
ATOM 1873 C C . ASN A 1 231 ? 7.285 10.639 40.644 1.00 44.12 231 ASN A C 1
ATOM 1874 O O . ASN A 1 231 ? 6.873 11.467 41.456 1.00 42.07 231 ASN A O 1
ATOM 1879 N N . LEU A 1 232 ? 8.548 10.599 40.238 1.00 41.63 232 LEU A N 1
ATOM 1880 C CA . LEU A 1 232 ? 9.529 11.558 40.731 1.00 38.86 232 LEU A CA 1
ATOM 1881 C C . LEU A 1 232 ? 9.334 12.902 40.042 1.00 37.55 232 LEU A C 1
ATOM 1882 O O . LEU A 1 232 ? 8.665 12.986 39.012 1.00 36.85 232 LEU A O 1
ATOM 1887 N N . LYS A 1 233 ? 9.920 13.949 40.613 1.00 35.55 233 LYS A N 1
ATOM 1888 C CA . LYS A 1 233 ? 9.807 15.288 40.048 1.00 35.69 233 LYS A CA 1
ATOM 1889 C C . LYS A 1 233 ? 11.181 15.946 39.974 1.00 34.65 233 LYS A C 1
ATOM 1890 O O . LYS A 1 233 ? 11.467 16.908 40.686 1.00 33.62 233 LYS A O 1
ATOM 1896 N N . PRO A 1 234 ? 12.052 15.429 39.096 1.00 33.22 234 PRO A N 1
ATOM 1897 C CA . PRO A 1 234 ? 13.403 15.970 38.933 1.00 30.98 234 PRO A CA 1
ATOM 1898 C C . PRO A 1 234 ? 13.450 17.408 38.428 1.00 30.30 234 PRO A C 1
ATOM 1899 O O . PRO A 1 234 ? 12.594 17.848 37.658 1.00 29.94 234 PRO A O 1
ATOM 1903 N N . ASP A 1 235 ? 14.459 18.145 38.875 1.00 28.55 235 ASP A N 1
ATOM 1904 C CA . ASP A 1 235 ? 14.632 19.522 38.453 1.00 28.26 235 ASP A CA 1
ATOM 1905 C C . ASP A 1 235 ? 15.332 19.516 37.093 1.00 28.93 235 ASP A C 1
ATOM 1906 O O . ASP A 1 235 ? 15.111 20.395 36.260 1.00 29.20 235 ASP A O 1
ATOM 1911 N N . VAL A 1 236 ? 16.174 18.510 36.878 1.00 29.08 236 VAL A N 1
ATOM 1912 C CA . VAL A 1 236 ? 16.901 18.372 35.619 1.00 28.64 236 VAL A CA 1
ATOM 1913 C C . VAL A 1 236 ? 17.141 16.900 35.291 1.00 28.41 236 VAL A C 1
ATOM 1914 O O . VAL A 1 236 ? 17.388 16.089 36.182 1.00 27.73 236 VAL A O 1
ATOM 1918 N N . ILE A 1 237 ? 17.046 16.550 34.012 1.00 29.03 237 ILE A N 1
ATOM 1919 C CA . ILE A 1 237 ? 17.349 15.182 33.600 1.00 27.66 237 ILE A CA 1
ATOM 1920 C C . ILE A 1 237 ? 18.279 15.273 32.393 1.00 25.67 237 ILE A C 1
ATOM 1921 O O . ILE A 1 237 ? 18.250 16.261 31.657 1.00 23.00 237 ILE A O 1
ATOM 1926 N N . ALA A 1 238 ? 19.118 14.258 32.214 1.00 24.08 238 ALA A N 1
ATOM 1927 C CA . ALA A 1 238 ? 20.046 14.223 31.088 1.00 22.79 238 ALA A CA 1
ATOM 1928 C C . ALA A 1 238 ? 19.620 13.074 30.182 1.00 21.08 238 ALA A C 1
ATOM 1929 O O . ALA A 1 238 ? 19.240 12.009 30.663 1.00 22.37 238 ALA A O 1
ATOM 1931 N N . LEU A 1 239 ? 19.678 13.299 28.874 1.00 22.40 239 LEU A N 1
ATOM 1932 C CA . LEU A 1 239 ? 19.275 12.286 27.903 1.00 22.80 239 LEU A CA 1
ATOM 1933 C C . LEU A 1 239 ? 20.304 12.173 26.794 1.00 22.27 239 LEU A C 1
ATOM 1934 O O . LEU A 1 239 ? 21.026 13.123 26.519 1.00 22.63 239 LEU A O 1
ATOM 1939 N N . ALA A 1 240 ? 20.347 11.007 26.154 1.00 25.25 240 ALA A N 1
ATOM 1940 C CA . ALA A 1 240 ? 21.248 10.765 25.033 1.00 24.54 240 ALA A CA 1
ATOM 1941 C C . ALA A 1 240 ? 21.032 9.349 24.515 1.00 26.27 240 ALA A C 1
ATOM 1942 O O . ALA A 1 240 ? 19.920 8.826 24.558 1.00 25.61 240 ALA A O 1
ATOM 1944 N N . LYS A 1 241 ? 22.102 8.730 24.035 1.00 27.12 241 LYS A N 1
ATOM 1945 C CA . LYS A 1 241 ? 22.036 7.381 23.498 1.00 26.04 241 LYS A CA 1
ATOM 1946 C C . LYS A 1 241 ? 20.805 7.118 22.620 1.00 25.35 241 LYS A C 1
ATOM 1947 O O . LYS A 1 241 ? 20.700 7.653 21.511 1.00 23.89 241 LYS A O 1
ATOM 1953 N N . GLY A 1 242 ? 19.875 6.315 23.132 1.00 26.04 242 GLY A N 1
ATOM 1954 C CA . GLY A 1 242 ? 18.676 5.945 22.386 1.00 26.48 242 GLY A CA 1
ATOM 1955 C C . GLY A 1 242 ? 17.828 7.038 21.755 1.00 26.24 242 GLY A C 1
ATOM 1956 O O . GLY A 1 242 ? 17.039 6.767 20.845 1.00 23.88 242 GLY A O 1
ATOM 1957 N N . LEU A 1 243 ? 17.981 8.268 22.235 1.00 25.04 243 LEU A N 1
ATOM 1958 C CA . LEU A 1 243 ? 17.228 9.410 21.718 1.00 22.85 243 LEU A CA 1
ATOM 1959 C C . LEU A 1 243 ? 17.434 9.649 20.224 1.00 23.47 243 LEU A C 1
ATOM 1960 O O . LEU A 1 243 ? 16.512 10.073 19.519 1.00 23.50 243 LEU A O 1
ATOM 1965 N N . GLY A 1 244 ? 18.645 9.379 19.742 1.00 22.38 244 GLY A N 1
ATOM 1966 C CA . GLY A 1 244 ? 18.945 9.595 18.342 1.00 21.16 244 GLY A CA 1
ATOM 1967 C C . GLY A 1 244 ? 18.866 8.354 17.466 1.00 22.37 244 GLY A C 1
ATOM 1968 O O . GLY A 1 244 ? 19.117 8.436 16.271 1.00 22.66 244 GLY A O 1
ATOM 1969 N N . GLY A 1 245 ? 18.530 7.213 18.055 1.00 21.62 245 GLY A N 1
ATOM 1970 C CA . GLY A 1 245 ? 18.419 5.977 17.290 1.00 24.13 245 GLY A CA 1
ATOM 1971 C C . GLY A 1 245 ? 19.668 5.580 16.516 1.00 25.59 245 GLY A C 1
ATOM 1972 O O . GLY A 1 245 ? 19.604 4.762 15.591 1.00 22.87 245 GLY A O 1
ATOM 1973 N N . GLY A 1 246 ? 20.810 6.148 16.893 1.00 23.16 246 GLY A N 1
ATOM 1974 C CA . GLY A 1 246 ? 22.048 5.837 16.200 1.00 24.06 246 GLY A CA 1
ATOM 1975 C C . GLY A 1 246 ? 22.809 7.096 15.847 1.00 22.89 246 GLY A C 1
ATOM 1976 O O . GLY A 1 246 ? 24.032 7.071 15.708 1.00 22.61 246 GLY A O 1
ATOM 1977 N N . VAL A 1 247 ? 22.084 8.199 15.680 1.00 20.42 247 VAL A N 1
ATOM 1978 C CA . VAL A 1 247 ? 22.709 9.483 15.368 1.00 21.42 247 VAL A CA 1
ATOM 1979 C C . VAL A 1 247 ? 23.105 10.134 16.704 1.00 22.76 247 VAL A C 1
ATOM 1980 O O . VAL A 1 247 ? 22.309 10.146 17.648 1.00 22.27 247 VAL A O 1
ATOM 1984 N N . PRO A 1 248 ? 24.340 10.671 16.809 1.00 21.31 248 PRO A N 1
ATOM 1985 C CA . PRO A 1 248 ? 24.772 11.301 18.064 1.00 22.15 248 PRO A CA 1
ATOM 1986 C C . PRO A 1 248 ? 23.901 12.479 18.471 1.00 21.21 248 PRO A C 1
ATOM 1987 O O . PRO A 1 248 ? 23.661 13.389 17.680 1.00 20.31 248 PRO A O 1
ATOM 1991 N N . ILE A 1 249 ? 23.432 12.455 19.711 1.00 23.01 249 ILE A N 1
ATOM 1992 C CA . ILE A 1 249 ? 22.600 13.535 20.224 1.00 21.12 249 ILE A CA 1
ATOM 1993 C C . ILE A 1 249 ? 22.548 13.429 21.738 1.00 21.50 249 ILE A C 1
ATOM 1994 O O . ILE A 1 249 ? 22.707 12.351 22.307 1.00 22.23 249 ILE A O 1
ATOM 1999 N N . GLY A 1 250 ? 22.338 14.564 22.393 1.00 22.07 250 GLY A N 1
ATOM 2000 C CA . GLY A 1 250 ? 22.252 14.572 23.836 1.00 20.24 250 GLY A CA 1
ATOM 2001 C C . GLY A 1 250 ? 21.413 15.773 24.224 1.00 21.10 250 GLY A C 1
ATOM 2002 O O . GLY A 1 250 ? 21.137 16.635 23.393 1.00 17.83 250 GLY A O 1
ATOM 2003 N N . ALA A 1 251 ? 20.989 15.828 25.476 1.00 22.72 251 ALA A N 1
ATOM 2004 C CA . ALA A 1 251 ? 20.203 16.967 25.919 1.00 22.92 251 ALA A CA 1
ATOM 2005 C C . ALA A 1 251 ? 19.908 16.927 27.395 1.00 22.85 251 ALA A C 1
ATOM 2006 O O . ALA A 1 251 ? 19.976 15.876 28.039 1.00 22.71 251 ALA A O 1
ATOM 2008 N N . ILE A 1 252 ? 19.614 18.099 27.942 1.00 24.75 252 ILE A N 1
ATOM 2009 C CA . ILE A 1 252 ? 19.194 18.168 29.323 1.00 22.84 252 ILE A CA 1
ATOM 2010 C C . ILE A 1 252 ? 17.848 18.863 29.229 1.00 24.33 252 ILE A C 1
ATOM 2011 O O . ILE A 1 252 ? 17.630 19.707 28.349 1.00 21.08 252 ILE A O 1
ATOM 2016 N N . LEU A 1 253 ? 16.936 18.462 30.100 1.00 22.54 253 LEU A N 1
ATOM 2017 C CA . LEU A 1 253 ? 15.611 19.049 30.156 1.00 25.49 253 LEU A CA 1
ATOM 2018 C C . LEU A 1 253 ? 15.525 19.509 31.599 1.00 24.28 253 LEU A C 1
ATOM 2019 O O . LEU A 1 253 ? 15.796 18.733 32.516 1.00 24.94 253 LEU A O 1
ATOM 2024 N N . ALA A 1 254 ? 15.176 20.774 31.798 1.00 25.14 254 ALA A N 1
ATOM 2025 C CA . ALA A 1 254 ? 15.086 21.334 33.142 1.00 26.41 254 ALA A CA 1
ATOM 2026 C C . ALA A 1 254 ? 13.792 22.107 33.307 1.00 26.43 254 ALA A C 1
ATOM 2027 O O . ALA A 1 254 ? 13.352 22.799 32.391 1.00 27.59 254 ALA A O 1
ATOM 2029 N N . ARG A 1 255 ? 13.179 21.999 34.478 1.00 29.60 255 ARG A N 1
ATOM 2030 C CA . ARG A 1 255 ? 11.941 22.726 34.691 1.00 29.60 255 ARG A CA 1
ATOM 2031 C C . ARG A 1 255 ? 12.227 24.219 34.530 1.00 29.78 255 ARG A C 1
ATOM 2032 O O . ARG A 1 255 ? 13.351 24.681 34.763 1.00 27.70 255 ARG A O 1
ATOM 2040 N N . GLU A 1 256 ? 11.209 24.949 34.084 1.00 31.62 256 GLU A N 1
ATOM 2041 C CA . GLU A 1 256 ? 11.271 26.390 33.830 1.00 34.16 256 GLU A CA 1
ATOM 2042 C C . GLU A 1 256 ? 12.145 27.254 34.731 1.00 34.91 256 GLU A C 1
ATOM 2043 O O . GLU A 1 256 ? 12.975 28.026 34.247 1.00 34.53 256 GLU A O 1
ATOM 2049 N N . GLU A 1 257 ? 11.941 27.151 36.039 1.00 36.39 257 GLU A N 1
ATOM 2050 C CA . GLU A 1 257 ? 12.698 27.975 36.972 1.00 37.07 257 GLU A CA 1
ATOM 2051 C C . GLU A 1 257 ? 14.204 27.762 36.949 1.00 36.03 257 GLU A C 1
ATOM 2052 O O . GLU A 1 257 ? 14.968 28.717 37.067 1.00 36.06 257 GLU A O 1
ATOM 2058 N N . VAL A 1 258 ? 14.639 26.517 36.813 1.00 35.37 258 VAL A N 1
ATOM 2059 C CA . VAL A 1 258 ? 16.069 26.250 36.780 1.00 33.97 258 VAL A CA 1
ATOM 2060 C C . VAL A 1 258 ? 16.629 26.646 35.412 1.00 34.05 258 VAL A C 1
ATOM 2061 O O . VAL A 1 258 ? 17.679 27.284 35.321 1.00 33.36 258 VAL A O 1
ATOM 2065 N N . ALA A 1 259 ? 15.906 26.290 34.355 1.00 32.81 259 ALA A N 1
ATOM 2066 C CA . ALA A 1 259 ? 16.324 26.593 32.991 1.00 32.51 259 ALA A CA 1
ATOM 2067 C C . ALA A 1 259 ? 16.646 28.066 32.777 1.00 33.48 259 ALA A C 1
ATOM 2068 O O . ALA A 1 259 ? 17.463 28.415 31.921 1.00 30.80 259 ALA A O 1
ATOM 2070 N N . GLN A 1 260 ? 16.002 28.928 33.556 1.00 34.33 260 GLN A N 1
ATOM 2071 C CA . GLN A 1 260 ? 16.215 30.365 33.443 1.00 34.20 260 GLN A CA 1
ATOM 2072 C C . GLN A 1 260 ? 17.681 30.751 33.544 1.00 31.90 260 GLN A C 1
ATOM 2073 O O . GLN A 1 260 ? 18.125 31.680 32.876 1.00 31.63 260 GLN A O 1
ATOM 2079 N N . SER A 1 261 ? 18.429 30.036 34.378 1.00 32.04 261 SER A N 1
ATOM 2080 C CA . SER A 1 261 ? 19.842 30.326 34.594 1.00 33.13 261 SER A CA 1
ATOM 2081 C C . SER A 1 261 ? 20.759 30.178 33.388 1.00 33.44 261 SER A C 1
ATOM 2082 O O . SER A 1 261 ? 21.871 30.699 33.391 1.00 33.52 261 SER A O 1
ATOM 2085 N N . PHE A 1 262 ? 20.325 29.454 32.366 1.00 32.63 262 PHE A N 1
ATOM 2086 C CA . PHE A 1 262 ? 21.162 29.335 31.183 1.00 33.14 262 PHE A CA 1
ATOM 2087 C C . PHE A 1 262 ? 20.851 30.558 30.335 1.00 33.86 262 PHE A C 1
ATOM 2088 O O . PHE A 1 262 ? 20.011 30.526 29.439 1.00 34.40 262 PHE A O 1
ATOM 2096 N N . THR A 1 263 ? 21.538 31.648 30.659 1.00 35.08 263 THR A N 1
ATOM 2097 C CA . THR A 1 263 ? 21.375 32.923 29.983 1.00 34.69 263 THR A CA 1
ATOM 2098 C C . THR A 1 263 ? 22.293 33.019 28.768 1.00 36.93 263 THR A C 1
ATOM 2099 O O . THR A 1 263 ? 23.212 32.215 28.609 1.00 37.98 263 THR A O 1
ATOM 2103 N N . PRO A 1 264 ? 22.054 34.010 27.895 1.00 37.54 264 PRO A N 1
ATOM 2104 C CA . PRO A 1 264 ? 22.862 34.205 26.688 1.00 36.97 264 PRO A CA 1
ATOM 2105 C C . PRO A 1 264 ? 24.369 34.214 26.919 1.00 36.78 264 PRO A C 1
ATOM 2106 O O . PRO A 1 264 ? 24.885 35.013 27.704 1.00 37.59 264 PRO A O 1
ATOM 2110 N N . GLY A 1 265 ? 25.065 33.310 26.232 1.00 35.52 265 GLY A N 1
ATOM 2111 C CA . GLY A 1 265 ? 26.509 33.226 26.349 1.00 32.71 265 GLY A CA 1
ATOM 2112 C C . GLY A 1 265 ? 27.027 32.355 27.477 1.00 32.19 265 GLY A C 1
ATOM 2113 O O . GLY A 1 265 ? 28.226 32.083 27.552 1.00 33.78 265 GLY A O 1
ATOM 2114 N N . SER A 1 266 ? 26.134 31.905 28.350 1.00 31.10 266 SER A N 1
ATOM 2115 C CA . SER A 1 266 ? 26.528 31.077 29.485 1.00 30.91 266 SER A CA 1
ATOM 2116 C C . SER A 1 266 ? 26.932 29.653 29.106 1.00 30.35 266 SER A C 1
ATOM 2117 O O . SER A 1 266 ? 27.695 29.011 29.826 1.00 30.90 266 SER A O 1
ATOM 2120 N N . HIS A 1 267 ? 26.418 29.155 27.987 1.00 30.56 267 HIS A N 1
ATOM 2121 C CA . HIS A 1 267 ? 26.746 27.801 27.554 1.00 29.83 267 HIS A CA 1
ATOM 2122 C C . HIS A 1 267 ? 26.400 27.653 26.079 1.00 30.27 267 HIS A C 1
ATOM 2123 O O . HIS A 1 267 ? 25.710 28.495 25.509 1.00 28.95 267 HIS A O 1
ATOM 2130 N N . GLY A 1 268 ? 26.891 26.585 25.460 1.00 29.20 268 GLY A N 1
ATOM 2131 C CA . GLY A 1 268 ? 26.620 26.373 24.053 1.00 27.88 268 GLY A CA 1
ATOM 2132 C C . GLY A 1 268 ? 27.342 25.150 23.526 1.00 27.75 268 GLY A C 1
ATOM 2133 O O . GLY A 1 268 ? 28.135 24.527 24.240 1.00 24.91 268 GLY A O 1
ATOM 2134 N N . SER A 1 269 ? 27.049 24.812 22.274 1.00 28.15 269 SER A N 1
ATOM 2135 C CA . SER A 1 269 ? 27.643 23.662 21.595 1.00 29.26 269 SER A CA 1
ATOM 2136 C C . SER A 1 269 ? 27.608 23.946 20.097 1.00 30.42 269 SER A C 1
ATOM 2137 O O . SER A 1 269 ? 26.586 24.385 19.570 1.00 31.75 269 SER A O 1
ATOM 2140 N N . THR A 1 270 ? 28.720 23.711 19.408 1.00 29.16 270 THR A N 1
ATOM 2141 C CA . THR A 1 270 ? 28.756 23.968 17.976 1.00 27.74 270 THR A CA 1
ATOM 2142 C C . THR A 1 270 ? 27.828 23.013 17.217 1.00 25.95 270 THR A C 1
ATOM 2143 O O . THR A 1 270 ? 26.979 23.457 16.440 1.00 25.61 270 THR A O 1
ATOM 2147 N N . PHE A 1 271 ? 27.981 21.711 17.451 1.00 25.79 271 PHE A N 1
ATOM 2148 C CA . PHE A 1 271 ? 27.159 20.704 16.763 1.00 26.03 271 PHE A CA 1
ATOM 2149 C C . PHE A 1 271 ? 25.791 20.467 17.404 1.00 26.88 271 PHE A C 1
ATOM 2150 O O . PHE A 1 271 ? 24.900 19.865 16.789 1.00 26.72 271 PHE A O 1
ATOM 2158 N N . GLY A 1 272 ? 25.629 20.919 18.642 1.00 26.07 272 GLY A N 1
ATOM 2159 C CA . GLY A 1 272 ? 24.377 20.697 19.341 1.00 24.06 272 GLY A CA 1
ATOM 2160 C C . GLY A 1 272 ? 23.121 21.172 18.635 1.00 24.27 272 GLY A C 1
ATOM 2161 O O . GLY A 1 272 ? 23.049 22.319 18.188 1.00 23.54 272 GLY A O 1
ATOM 2162 N N . GLY A 1 273 ? 22.135 20.281 18.527 1.00 23.16 273 GLY A N 1
ATOM 2163 C CA . GLY A 1 273 ? 20.869 20.638 17.903 1.00 24.41 273 GLY A CA 1
ATOM 2164 C C . GLY A 1 273 ? 20.871 20.815 16.396 1.00 24.90 273 GLY A C 1
ATOM 2165 O O . GLY A 1 273 ? 20.017 21.511 15.843 1.00 23.66 273 GLY A O 1
ATOM 2166 N N . ASN A 1 274 ? 21.823 20.184 15.723 1.00 23.37 274 ASN A N 1
ATOM 2167 C CA . ASN A 1 274 ? 21.902 20.283 14.277 1.00 21.66 274 ASN A CA 1
ATOM 2168 C C . ASN A 1 274 ? 20.647 19.593 13.711 1.00 21.02 274 ASN A C 1
ATOM 2169 O O . ASN A 1 274 ? 20.044 18.750 14.369 1.00 21.47 274 ASN A O 1
ATOM 2174 N N . PRO A 1 275 ? 20.237 19.949 12.486 1.00 22.30 275 PRO A N 1
ATOM 2175 C CA . PRO A 1 275 ? 19.041 19.341 11.887 1.00 23.20 275 PRO A CA 1
ATOM 2176 C C . PRO A 1 275 ? 19.050 17.825 11.670 1.00 24.57 275 PRO A C 1
ATOM 2177 O O . PRO A 1 275 ? 17.991 17.203 11.637 1.00 21.64 275 PRO A O 1
ATOM 2181 N N . LEU A 1 276 ? 20.229 17.225 11.541 1.00 23.23 276 LEU A N 1
ATOM 2182 C CA . LEU A 1 276 ? 20.294 15.783 11.333 1.00 23.11 276 LEU A CA 1
ATOM 2183 C C . LEU A 1 276 ? 19.946 15.042 12.625 1.00 23.93 276 LEU A C 1
ATOM 2184 O O . LEU A 1 276 ? 19.150 14.102 12.625 1.00 23.44 276 LEU A O 1
ATOM 2189 N N . ALA A 1 277 ? 20.543 15.475 13.729 1.00 24.09 277 ALA A N 1
ATOM 2190 C CA . ALA A 1 277 ? 20.291 14.866 15.028 1.00 24.60 277 ALA A CA 1
ATOM 2191 C C . ALA A 1 277 ? 18.831 15.059 15.441 1.00 24.61 277 ALA A C 1
ATOM 2192 O O . ALA A 1 277 ? 18.189 14.146 15.972 1.00 24.83 277 ALA A O 1
ATOM 2194 N N . CYS A 1 278 ? 18.307 16.252 15.204 1.00 24.41 278 CYS A N 1
ATOM 2195 C CA . CYS A 1 278 ? 16.926 16.539 15.573 1.00 25.83 278 CYS A CA 1
ATOM 2196 C C . CYS A 1 278 ? 15.917 15.768 14.727 1.00 24.48 278 CYS A C 1
ATOM 2197 O O . CYS A 1 278 ? 14.859 15.386 15.214 1.00 24.30 278 CYS A O 1
ATOM 2200 N N . ARG A 1 279 ? 16.244 15.529 13.461 1.00 25.83 279 ARG A N 1
ATOM 2201 C CA . ARG A 1 279 ? 15.338 14.779 12.594 1.00 26.29 279 ARG A CA 1
ATOM 2202 C C . ARG A 1 279 ? 15.272 13.348 13.132 1.00 26.15 279 ARG A C 1
ATOM 2203 O O . ARG A 1 279 ? 14.207 12.727 13.173 1.00 26.07 279 ARG A O 1
ATOM 2211 N N . ALA A 1 280 ? 16.418 12.830 13.563 1.00 22.73 280 ALA A N 1
ATOM 2212 C CA . ALA A 1 280 ? 16.483 11.483 14.109 1.00 23.31 280 ALA A CA 1
ATOM 2213 C C . ALA A 1 280 ? 15.679 11.405 15.398 1.00 24.17 280 ALA A C 1
ATOM 2214 O O . ALA A 1 280 ? 14.845 10.510 15.572 1.00 23.29 280 ALA A O 1
ATOM 2216 N N . GLY A 1 281 ? 15.936 12.349 16.300 1.00 23.20 281 GLY A N 1
ATOM 2217 C CA . GLY A 1 281 ? 15.233 12.369 17.569 1.00 26.26 281 GLY A CA 1
ATOM 2218 C C . GLY A 1 281 ? 13.729 12.485 17.403 1.00 26.11 281 GLY A C 1
ATOM 2219 O O . GLY A 1 281 ? 12.971 11.875 18.151 1.00 25.47 281 GLY A O 1
ATOM 2220 N N . THR A 1 282 ? 13.293 13.277 16.430 1.00 26.22 282 THR A N 1
ATOM 2221 C CA . THR A 1 282 ? 11.868 13.449 16.194 1.00 30.47 282 THR A CA 1
ATOM 2222 C C . THR A 1 282 ? 11.221 12.130 15.787 1.00 29.81 282 THR A C 1
ATOM 2223 O O . THR A 1 282 ? 10.117 11.803 16.228 1.00 30.53 282 THR A O 1
ATOM 2227 N N . VAL A 1 283 ? 11.911 11.368 14.944 1.00 29.64 283 VAL A N 1
ATOM 2228 C CA . VAL A 1 283 ? 11.388 10.085 14.500 1.00 26.26 283 VAL A CA 1
ATOM 2229 C C . VAL A 1 283 ? 11.358 9.100 15.663 1.00 26.18 283 VAL A C 1
ATOM 2230 O O . VAL A 1 283 ? 10.355 8.424 15.898 1.00 24.72 283 VAL A O 1
ATOM 2234 N N . VAL A 1 284 ? 12.461 9.023 16.395 1.00 25.73 284 VAL A N 1
ATOM 2235 C CA . VAL A 1 284 ? 12.559 8.111 17.528 1.00 25.11 284 VAL A CA 1
ATOM 2236 C C . VAL A 1 284 ? 11.515 8.396 18.606 1.00 25.43 284 VAL A C 1
ATOM 2237 O O . VAL A 1 284 ? 10.855 7.485 19.104 1.00 26.14 284 VAL A O 1
ATOM 2241 N N . VAL A 1 285 ? 11.361 9.659 18.973 1.00 27.08 285 VAL A N 1
ATOM 2242 C CA . VAL A 1 285 ? 10.391 9.996 20.003 1.00 28.22 285 VAL A CA 1
ATOM 2243 C C . VAL A 1 285 ? 8.967 9.600 19.612 1.00 29.39 285 VAL A C 1
ATOM 2244 O O . VAL A 1 285 ? 8.234 9.050 20.433 1.00 30.16 285 VAL A O 1
ATOM 2248 N N . ASP A 1 286 ? 8.578 9.856 18.368 1.00 29.39 286 ASP A N 1
ATOM 2249 C CA . ASP A 1 286 ? 7.236 9.489 17.926 1.00 31.00 286 ASP A CA 1
ATOM 2250 C C . ASP A 1 286 ? 7.057 7.976 17.912 1.00 31.03 286 ASP A C 1
ATOM 2251 O O . ASP A 1 286 ? 6.041 7.456 18.380 1.00 28.98 286 ASP A O 1
ATOM 2256 N N . GLU A 1 287 ? 8.046 7.266 17.377 1.00 29.15 287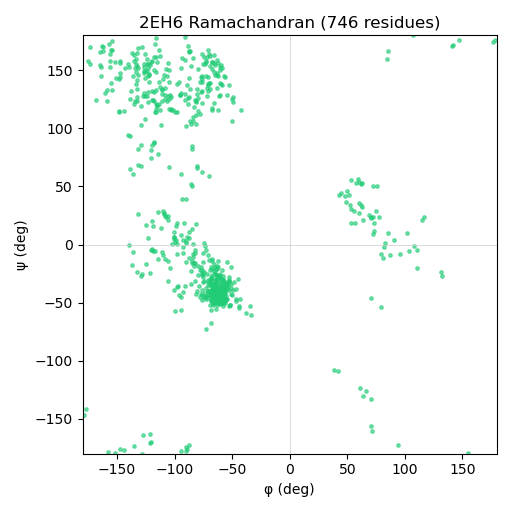 GLU A N 1
ATOM 2257 C CA . GLU A 1 287 ? 7.967 5.811 17.308 1.00 29.99 287 GLU A CA 1
ATOM 2258 C C . GLU A 1 287 ? 8.019 5.150 18.673 1.00 29.11 287 GLU A C 1
ATOM 2259 O O . GLU A 1 287 ? 7.279 4.205 18.942 1.00 29.82 287 GLU A O 1
ATOM 2265 N N . VAL A 1 288 ? 8.897 5.644 19.537 1.00 29.69 288 VAL A N 1
ATOM 2266 C CA . VAL A 1 288 ? 9.053 5.076 20.869 1.00 29.52 288 VAL A CA 1
ATOM 2267 C C . VAL A 1 288 ? 7.803 5.178 21.735 1.00 30.99 288 VAL A C 1
ATOM 2268 O O . VAL A 1 288 ? 7.456 4.231 22.431 1.00 31.96 288 VAL A O 1
ATOM 2272 N N . GLU A 1 289 ? 7.122 6.315 21.707 1.00 32.67 289 GLU A N 1
ATOM 2273 C CA . GLU A 1 289 ? 5.932 6.435 22.533 1.00 35.48 289 GLU A CA 1
ATOM 2274 C C . GLU A 1 289 ? 4.868 5.423 22.112 1.00 34.41 289 GLU A C 1
ATOM 2275 O O . GLU A 1 289 ? 4.061 4.998 22.929 1.00 33.55 289 GLU A O 1
ATOM 2281 N N . LYS A 1 290 ? 4.885 5.022 20.844 1.00 35.08 290 LYS A N 1
ATOM 2282 C CA . LYS A 1 290 ? 3.929 4.033 20.345 1.00 35.65 290 LYS A CA 1
ATOM 2283 C C . LYS A 1 290 ? 4.350 2.627 20.774 1.00 35.20 290 LYS A C 1
ATOM 2284 O O . LYS A 1 290 ? 3.530 1.710 20.825 1.00 35.30 290 LYS A O 1
ATOM 2290 N N . LEU A 1 291 ? 5.634 2.470 21.082 1.00 32.82 291 LEU A N 1
ATOM 2291 C CA . LEU A 1 291 ? 6.199 1.183 21.483 1.00 31.23 291 LEU A CA 1
ATOM 2292 C C . LEU A 1 291 ? 6.180 0.896 22.980 1.00 30.61 291 LEU A C 1
ATOM 2293 O O . LEU A 1 291 ? 6.375 -0.249 23.395 1.00 31.11 291 LEU A O 1
ATOM 2298 N N . LEU A 1 292 ? 5.952 1.925 23.790 1.00 31.79 292 LEU A N 1
ATOM 2299 C CA . LEU A 1 292 ? 5.951 1.763 25.240 1.00 30.62 292 LEU A CA 1
ATOM 2300 C C . LEU A 1 292 ? 5.193 0.530 25.741 1.00 31.71 292 LEU A C 1
ATOM 2301 O O . LEU A 1 292 ? 5.741 -0.278 26.499 1.00 28.44 292 LEU A O 1
ATOM 2306 N N . PRO A 1 293 ? 3.926 0.362 25.329 1.00 31.69 293 PRO A N 1
ATOM 2307 C CA . PRO A 1 293 ? 3.192 -0.817 25.799 1.00 33.05 293 PRO A CA 1
ATOM 2308 C C . PRO A 1 293 ? 3.924 -2.105 25.403 1.00 33.95 293 PRO A C 1
ATOM 2309 O O . PRO A 1 293 ? 4.000 -3.053 26.188 1.00 33.95 293 PRO A O 1
ATOM 2313 N N . HIS A 1 294 ? 4.469 -2.129 24.188 1.00 35.10 294 HIS A N 1
ATOM 2314 C CA . HIS A 1 294 ? 5.199 -3.299 23.704 1.00 37.25 294 HIS A CA 1
ATOM 2315 C C . HIS A 1 294 ? 6.463 -3.541 24.519 1.00 36.35 294 HIS A C 1
ATOM 2316 O O . HIS A 1 294 ? 6.769 -4.678 24.880 1.00 36.15 294 HIS A O 1
ATOM 2323 N N . VAL A 1 295 ? 7.202 -2.471 24.796 1.00 34.71 295 VAL A N 1
ATOM 2324 C CA . VAL A 1 295 ? 8.422 -2.578 25.587 1.00 32.15 295 VAL A CA 1
ATOM 2325 C C . VAL A 1 295 ? 8.100 -3.241 26.922 1.00 31.82 295 VAL A C 1
ATOM 2326 O O . VAL A 1 295 ? 8.796 -4.156 27.358 1.00 30.74 295 VAL A O 1
ATOM 2330 N N . ARG A 1 296 ? 7.034 -2.773 27.564 1.00 33.15 296 ARG A N 1
ATOM 2331 C CA . ARG A 1 296 ? 6.617 -3.315 28.851 1.00 33.43 296 ARG A CA 1
ATOM 2332 C C . ARG A 1 296 ? 6.269 -4.797 28.781 1.00 33.82 296 ARG A C 1
ATOM 2333 O O . ARG A 1 296 ? 6.699 -5.576 29.632 1.00 33.87 296 ARG A O 1
ATOM 2341 N N . GLU A 1 297 ? 5.497 -5.182 27.766 1.00 34.66 297 GLU A N 1
ATOM 2342 C CA . GLU A 1 297 ? 5.079 -6.573 27.609 1.00 36.08 297 GLU A CA 1
ATOM 2343 C C . GLU A 1 297 ? 6.205 -7.530 27.233 1.00 36.28 297 GLU A C 1
ATOM 2344 O O . GLU A 1 297 ? 6.381 -8.566 27.877 1.00 37.18 297 GLU A O 1
ATOM 2350 N N . VAL A 1 298 ? 6.954 -7.205 26.184 1.00 34.32 298 VAL A N 1
ATOM 2351 C CA . VAL A 1 298 ? 8.054 -8.073 25.776 1.00 33.54 298 VAL A CA 1
ATOM 2352 C C . VAL A 1 298 ? 9.114 -8.052 26.877 1.00 33.51 298 VAL A C 1
ATOM 2353 O O . VAL A 1 298 ? 9.768 -9.057 27.147 1.00 34.18 298 VAL A O 1
ATOM 2357 N N . GLY A 1 299 ? 9.260 -6.900 27.526 1.00 33.02 299 GLY A N 1
ATOM 2358 C CA . GLY A 1 299 ? 10.229 -6.766 28.599 1.00 33.03 299 GLY A CA 1
ATOM 2359 C C . GLY A 1 299 ? 9.935 -7.688 29.767 1.00 33.69 299 GLY A C 1
ATOM 2360 O O . GLY A 1 299 ? 10.841 -8.335 30.296 1.00 32.92 299 GLY A O 1
ATOM 2361 N N . ASN A 1 300 ? 8.671 -7.749 30.180 1.00 34.60 300 ASN A N 1
ATOM 2362 C CA . ASN A 1 300 ? 8.284 -8.614 31.291 1.00 36.11 300 ASN A CA 1
ATOM 2363 C C . ASN A 1 300 ? 8.458 -10.072 30.889 1.00 33.68 300 ASN A C 1
ATOM 2364 O O . ASN A 1 300 ? 8.881 -10.903 31.690 1.00 33.42 300 ASN A O 1
ATOM 2369 N N . TYR A 1 301 ? 8.128 -10.370 29.637 1.00 34.15 301 TYR A N 1
ATOM 2370 C CA . TYR A 1 301 ? 8.263 -11.718 29.096 1.00 33.50 301 TYR A CA 1
ATOM 2371 C C . TYR A 1 301 ? 9.723 -12.149 29.227 1.00 33.61 301 TYR A C 1
ATOM 2372 O O . TYR A 1 301 ? 10.031 -13.206 29.778 1.00 32.28 301 TYR A O 1
ATOM 2381 N N . PHE A 1 302 ? 10.615 -11.309 28.715 1.00 32.71 302 PHE A N 1
ATOM 2382 C CA . PHE A 1 302 ? 12.051 -11.566 28.745 1.00 33.42 302 PHE A CA 1
ATOM 2383 C C . PHE A 1 302 ? 12.560 -11.754 30.175 1.00 33.88 302 PHE A C 1
ATOM 2384 O O . PHE A 1 302 ? 13.286 -12.705 30.462 1.00 31.75 302 PHE A O 1
ATOM 2392 N N . LYS A 1 303 ? 12.173 -10.858 31.077 1.00 35.36 303 LYS A N 1
ATOM 2393 C CA . LYS A 1 303 ? 12.615 -10.959 32.462 1.00 36.73 303 LYS A CA 1
ATOM 2394 C C . LYS A 1 303 ? 12.209 -12.303 33.068 1.00 37.89 303 LYS A C 1
ATOM 2395 O O . LYS A 1 303 ? 13.011 -12.962 33.736 1.00 38.18 303 LYS A O 1
ATOM 2401 N N . GLU A 1 304 ? 10.972 -12.720 32.823 1.00 38.35 304 GLU A N 1
ATOM 2402 C CA . GLU A 1 304 ? 10.501 -13.991 33.358 1.00 40.98 304 GLU A CA 1
ATOM 2403 C C . GLU A 1 304 ? 11.288 -15.181 32.817 1.00 40.12 304 GLU A C 1
ATOM 2404 O O . GLU A 1 304 ? 11.610 -16.107 33.563 1.00 39.49 304 GLU A O 1
ATOM 2410 N N . LYS A 1 305 ? 11.595 -15.158 31.523 1.00 39.60 305 LYS A N 1
ATOM 2411 C CA . LYS A 1 305 ? 12.355 -16.242 30.909 1.00 39.19 305 LYS A CA 1
ATOM 2412 C C . LYS A 1 305 ? 13.763 -16.293 31.497 1.00 39.32 305 LYS A C 1
ATOM 2413 O O . LYS A 1 305 ? 14.325 -17.370 31.693 1.00 38.46 305 LYS A O 1
ATOM 2419 N N . LEU A 1 306 ? 14.332 -15.123 31.772 1.00 39.23 306 LEU A N 1
ATOM 2420 C CA . LEU A 1 306 ? 15.665 -15.052 32.354 1.00 39.17 306 LEU A CA 1
ATOM 2421 C C . LEU A 1 306 ? 15.644 -15.695 33.733 1.00 39.96 306 LEU A C 1
ATOM 2422 O O . LEU A 1 306 ? 16.569 -16.417 34.104 1.00 40.19 306 LEU A O 1
ATOM 2427 N N . LYS A 1 307 ? 14.586 -15.428 34.494 1.00 41.03 307 LYS A N 1
ATOM 2428 C CA . LYS A 1 307 ? 14.448 -16.011 35.826 1.00 43.26 307 LYS A CA 1
ATOM 2429 C C . LYS A 1 307 ? 14.333 -17.527 35.704 1.00 44.22 307 LYS A C 1
ATOM 2430 O O . LYS A 1 307 ? 14.867 -18.272 36.526 1.00 44.53 307 LYS A O 1
ATOM 2436 N N . GLU A 1 308 ? 13.634 -17.973 34.664 1.00 45.43 308 GLU A N 1
ATOM 2437 C CA . GLU A 1 308 ? 13.422 -19.394 34.416 1.00 46.35 308 GLU A CA 1
ATOM 2438 C C . GLU A 1 308 ? 14.701 -20.190 34.190 1.00 47.15 308 GLU A C 1
ATOM 2439 O O . GLU A 1 308 ? 14.747 -21.387 34.473 1.00 47.17 308 GLU A O 1
ATOM 2445 N N . LEU A 1 309 ? 15.735 -19.533 33.678 1.00 46.51 309 LEU A N 1
ATOM 2446 C CA . LEU A 1 309 ? 17.001 -20.212 33.434 1.00 46.81 309 LEU A CA 1
ATOM 2447 C C . LEU A 1 309 ? 17.597 -20.712 34.748 1.00 46.93 309 LEU A C 1
ATOM 2448 O O . LEU A 1 309 ? 18.341 -21.694 34.771 1.00 46.91 309 LEU A O 1
ATOM 2453 N N . GLY A 1 310 ? 17.264 -20.028 35.838 1.00 46.93 310 GLY A N 1
ATOM 2454 C CA . GLY A 1 310 ? 17.773 -20.409 37.142 1.00 47.10 310 GLY A CA 1
ATOM 2455 C C . GLY A 1 310 ? 19.283 -20.317 37.226 1.00 48.16 310 GLY A C 1
ATOM 2456 O O . GLY A 1 310 ? 19.922 -21.111 37.916 1.00 48.31 310 GLY A O 1
ATOM 2457 N N . LYS A 1 311 ? 19.860 -19.344 36.529 1.00 48.55 311 LYS A N 1
ATOM 2458 C CA . LYS A 1 311 ? 21.306 -19.173 36.535 1.00 47.93 311 LYS A CA 1
ATOM 2459 C C . LYS A 1 311 ? 21.787 -17.905 37.231 1.00 47.45 311 LYS A C 1
ATOM 2460 O O . LYS A 1 311 ? 22.947 -17.518 37.093 1.00 47.64 311 LYS A O 1
ATOM 2466 N N . GLY A 1 312 ? 20.903 -17.262 37.986 1.00 46.23 312 GLY A N 1
ATOM 2467 C CA . GLY A 1 312 ? 21.303 -16.056 38.686 1.00 44.18 312 GLY A CA 1
ATOM 2468 C C . GLY A 1 312 ? 20.175 -15.098 39.014 1.00 42.97 312 GLY A C 1
ATOM 2469 O O . GLY A 1 312 ? 19.012 -15.353 38.701 1.00 42.42 312 GLY A O 1
ATOM 2470 N N . LYS A 1 313 ? 20.533 -13.988 39.651 1.00 41.14 313 LYS A N 1
ATOM 2471 C CA . LYS A 1 313 ? 19.579 -12.955 40.038 1.00 40.44 313 LYS A CA 1
ATOM 2472 C C . LYS A 1 313 ? 19.271 -12.045 38.845 1.00 38.87 313 LYS A C 1
ATOM 2473 O O . LYS A 1 313 ? 20.177 -11.457 38.254 1.00 37.50 313 LYS A O 1
ATOM 2479 N N . VAL A 1 314 ? 17.994 -11.928 38.499 1.00 36.76 314 VAL A N 1
ATOM 2480 C CA . VAL A 1 314 ? 17.581 -11.091 37.379 1.00 35.54 314 VAL A CA 1
ATOM 2481 C C . VAL A 1 314 ? 17.274 -9.685 37.882 1.00 36.68 314 VAL A C 1
ATOM 2482 O O . VAL A 1 314 ? 16.521 -9.507 38.839 1.00 36.75 314 VAL A O 1
ATOM 2486 N N . LYS A 1 315 ? 17.863 -8.691 37.227 1.00 35.51 315 LYS A N 1
ATOM 2487 C CA . LYS A 1 315 ? 17.695 -7.298 37.624 1.00 35.94 315 LYS A CA 1
ATOM 2488 C C . LYS A 1 315 ? 17.209 -6.457 36.457 1.00 36.44 315 LYS A C 1
ATOM 2489 O O . LYS A 1 315 ? 17.284 -6.880 35.301 1.00 36.36 315 LYS A O 1
ATOM 2495 N N . GLY A 1 316 ? 16.704 -5.267 36.760 1.00 35.57 316 GLY A N 1
ATOM 2496 C CA . GLY A 1 316 ? 16.247 -4.385 35.705 1.00 34.85 316 GLY A CA 1
ATOM 2497 C C . GLY A 1 316 ? 14.749 -4.222 35.556 1.00 36.19 316 GLY A C 1
ATOM 2498 O O . GLY A 1 316 ? 13.959 -4.821 36.283 1.00 36.99 316 GLY A O 1
ATOM 2499 N N . ARG A 1 317 ? 14.365 -3.407 34.583 1.00 34.72 317 ARG A N 1
ATOM 2500 C CA . ARG A 1 317 ? 12.967 -3.124 34.313 1.00 35.21 317 ARG A CA 1
ATOM 2501 C C . ARG A 1 317 ? 12.809 -2.899 32.810 1.00 33.83 317 ARG A C 1
ATOM 2502 O O . ARG A 1 317 ? 13.723 -2.391 32.158 1.00 32.65 317 ARG A O 1
ATOM 2510 N N . GLY A 1 318 ? 11.654 -3.274 32.265 1.00 32.42 318 GLY A N 1
ATOM 2511 C CA . GLY A 1 318 ? 11.415 -3.099 30.841 1.00 32.54 318 GLY A CA 1
ATOM 2512 C C . GLY A 1 318 ? 12.415 -3.879 30.006 1.00 33.40 318 GLY A C 1
ATOM 2513 O O . GLY A 1 318 ? 12.526 -5.099 30.152 1.00 33.30 318 GLY A O 1
ATOM 2514 N N . LEU A 1 319 ? 13.139 -3.187 29.128 1.00 31.30 319 LEU A N 1
ATOM 2515 C CA . LEU A 1 319 ? 14.136 -3.843 28.293 1.00 32.28 319 LEU A CA 1
ATOM 2516 C C . LEU A 1 319 ? 15.559 -3.474 28.706 1.00 32.27 319 LEU A C 1
ATOM 2517 O O . LEU A 1 319 ? 16.488 -3.484 27.891 1.00 31.50 319 LEU A O 1
ATOM 2522 N N . MET A 1 320 ? 15.711 -3.116 29.977 1.00 31.65 320 MET A N 1
ATOM 2523 C CA . MET A 1 320 ? 17.020 -2.827 30.539 1.00 31.07 320 MET A CA 1
ATOM 2524 C C . MET A 1 320 ? 17.136 -3.895 31.615 1.00 31.51 320 MET A C 1
ATOM 2525 O O . MET A 1 320 ? 16.764 -3.679 32.772 1.00 30.80 320 MET A O 1
ATOM 2530 N N . LEU A 1 321 ? 17.642 -5.057 31.224 1.00 29.25 321 LEU A N 1
ATOM 2531 C CA . LEU A 1 321 ? 17.745 -6.167 32.155 1.00 31.07 321 LEU A CA 1
ATOM 2532 C C . LEU A 1 321 ? 19.160 -6.673 32.353 1.00 31.42 321 LEU A C 1
ATOM 2533 O O . LEU A 1 321 ? 20.028 -6.484 31.505 1.00 31.14 321 LEU A O 1
ATOM 2538 N N . GLY A 1 322 ? 19.377 -7.327 33.487 1.00 33.14 322 GLY A N 1
ATOM 2539 C CA . GLY A 1 322 ? 20.682 -7.873 33.786 1.00 34.59 322 GLY A CA 1
ATOM 2540 C C . GLY A 1 322 ? 20.560 -9.204 34.496 1.00 36.20 322 GLY A C 1
ATOM 2541 O O . GLY A 1 322 ? 19.573 -9.470 35.181 1.00 36.59 322 GLY A O 1
ATOM 2542 N N . LEU A 1 323 ? 21.565 -10.052 34.313 1.00 37.51 323 LEU A N 1
ATOM 2543 C CA . LEU A 1 323 ? 21.598 -11.359 34.951 1.00 37.85 323 LEU A CA 1
ATOM 2544 C C . LEU A 1 323 ? 22.924 -11.428 35.690 1.00 38.72 323 LEU A C 1
ATOM 2545 O O . LEU A 1 323 ? 23.987 -11.517 35.073 1.00 37.47 323 LEU A O 1
ATOM 2550 N N . GLU A 1 324 ? 22.858 -11.358 37.014 1.00 39.96 324 GLU A N 1
ATOM 2551 C CA . GLU A 1 324 ? 24.055 -11.409 37.837 1.00 42.21 324 GLU A CA 1
ATOM 2552 C C . GLU A 1 324 ? 24.484 -12.859 38.029 1.00 43.38 324 GLU A C 1
ATOM 2553 O O . GLU A 1 324 ? 23.801 -13.636 38.696 1.00 42.54 324 GLU A O 1
ATOM 2559 N N . LEU A 1 325 ? 25.620 -13.217 37.440 1.00 43.85 325 LEU A N 1
ATOM 2560 C CA . LEU A 1 325 ? 26.128 -14.573 37.535 1.00 46.65 325 LEU A CA 1
ATOM 2561 C C . LEU A 1 325 ? 27.002 -14.772 38.764 1.00 48.84 325 LEU A C 1
ATOM 2562 O O . LEU A 1 325 ? 27.360 -13.819 39.453 1.00 49.31 325 LEU A O 1
ATOM 2567 N N . GLU A 1 326 ? 27.342 -16.027 39.026 1.00 52.78 326 GLU A N 1
ATOM 2568 C CA . GLU A 1 326 ? 28.171 -16.381 40.167 1.00 55.43 326 GLU A CA 1
ATOM 2569 C C . GLU A 1 326 ? 29.625 -16.009 39.899 1.00 55.42 326 GLU A C 1
ATOM 2570 O O . GLU A 1 326 ? 30.366 -15.655 40.817 1.00 56.06 326 GLU A O 1
ATOM 2576 N N . ARG A 1 327 ? 30.029 -16.084 38.634 1.00 55.30 327 ARG A N 1
ATOM 2577 C CA . ARG A 1 327 ? 31.400 -15.754 38.260 1.00 55.34 327 ARG A CA 1
ATOM 2578 C C . ARG A 1 327 ? 31.442 -14.741 37.119 1.00 53.83 327 ARG A C 1
ATOM 2579 O O . ARG A 1 327 ? 30.402 -14.303 36.627 1.00 52.64 327 ARG A O 1
ATOM 2587 N N . GLU A 1 328 ? 32.652 -14.376 36.705 1.00 51.95 328 GLU A N 1
ATOM 2588 C CA . GLU A 1 328 ? 32.843 -13.411 35.628 1.00 51.83 328 GLU A CA 1
ATOM 2589 C C . GLU A 1 328 ? 32.067 -13.788 34.368 1.00 50.32 328 GLU A C 1
ATOM 2590 O O . GLU A 1 328 ? 32.030 -14.956 33.980 1.00 49.91 328 GLU A O 1
ATOM 2596 N N . CYS A 1 329 ? 31.440 -12.798 33.735 1.00 47.83 329 CYS A N 1
ATOM 2597 C CA . CYS A 1 329 ? 30.666 -13.045 32.524 1.00 45.69 329 CYS A CA 1
ATOM 2598 C C . CYS A 1 329 ? 31.456 -12.819 31.241 1.00 45.81 329 CYS A C 1
ATOM 2599 O O . CYS A 1 329 ? 30.903 -12.852 30.144 1.00 44.84 329 CYS A O 1
ATOM 2602 N N . LYS A 1 330 ? 32.756 -12.603 31.390 1.00 46.08 330 LYS A N 1
ATOM 2603 C CA . LYS A 1 330 ? 33.647 -12.376 30.260 1.00 47.31 330 LYS A CA 1
ATOM 2604 C C . LYS A 1 330 ? 33.539 -13.453 29.176 1.00 46.26 330 LYS A C 1
ATOM 2605 O O . LYS A 1 330 ? 33.348 -13.144 27.999 1.00 46.02 330 LYS A O 1
ATOM 2611 N N . ASP A 1 331 ? 33.654 -14.716 29.577 1.00 45.65 331 ASP A N 1
ATOM 2612 C CA . ASP A 1 331 ? 33.607 -15.830 28.633 1.00 45.68 331 ASP A CA 1
ATOM 2613 C C . ASP A 1 331 ? 32.269 -16.047 27.933 1.00 44.54 331 ASP A C 1
ATOM 2614 O O . ASP A 1 331 ? 32.229 -16.420 26.760 1.00 44.25 331 ASP A O 1
ATOM 2619 N N . TYR A 1 332 ? 31.175 -15.822 28.649 1.00 43.37 332 TYR A N 1
ATOM 2620 C CA . TYR A 1 332 ? 29.852 -16.016 28.071 1.00 41.51 332 TYR A CA 1
ATOM 2621 C C . TYR A 1 332 ? 29.578 -15.067 26.912 1.00 39.97 332 TYR A C 1
ATOM 2622 O O . TYR A 1 332 ? 28.845 -15.408 25.984 1.00 38.69 332 TYR A O 1
ATOM 2631 N N . VAL A 1 333 ? 30.174 -13.880 26.958 1.00 38.09 333 VAL A N 1
ATOM 2632 C CA . VAL A 1 333 ? 29.995 -12.916 25.883 1.00 37.73 333 VAL A CA 1
ATOM 2633 C C . VAL A 1 333 ? 30.565 -13.524 24.604 1.00 38.43 333 VAL A C 1
ATOM 2634 O O . VAL A 1 333 ? 29.939 -13.467 23.548 1.00 37.24 333 VAL A O 1
ATOM 2638 N N . LEU A 1 334 ? 31.751 -14.119 24.708 1.00 38.88 334 LEU A N 1
ATOM 2639 C CA . LEU A 1 334 ? 32.389 -14.746 23.552 1.00 39.28 334 LEU A CA 1
ATOM 2640 C C . LEU A 1 334 ? 31.602 -15.958 23.061 1.00 38.66 334 LEU A C 1
ATOM 2641 O O . LEU A 1 334 ? 31.374 -16.115 21.860 1.00 39.09 334 LEU A O 1
ATOM 2646 N N . LYS A 1 335 ? 31.183 -16.812 23.989 1.00 39.12 335 LYS A N 1
ATOM 2647 C CA . LYS A 1 335 ? 30.419 -17.999 23.626 1.00 38.53 335 LYS A CA 1
ATOM 2648 C C . LYS A 1 335 ? 29.115 -17.616 22.940 1.00 38.16 335 LYS A C 1
ATOM 2649 O O . LYS A 1 335 ? 28.719 -18.237 21.953 1.00 37.41 335 LYS A O 1
ATOM 2655 N N . ALA A 1 336 ? 28.447 -16.590 23.460 1.00 36.00 336 ALA A N 1
ATOM 2656 C CA . ALA A 1 336 ? 27.192 -16.143 22.869 1.00 35.84 336 ALA A CA 1
ATOM 2657 C C . ALA A 1 336 ? 27.473 -15.582 21.477 1.00 35.37 336 ALA A C 1
ATOM 2658 O O . ALA A 1 336 ? 26.724 -15.824 20.525 1.00 34.59 336 ALA A O 1
ATOM 2660 N N . LEU A 1 337 ? 28.564 -14.833 21.368 1.00 35.65 337 LEU A N 1
ATOM 2661 C CA . LEU A 1 337 ? 28.962 -14.235 20.102 1.00 37.02 337 LEU A CA 1
ATOM 2662 C C . LEU A 1 337 ? 29.113 -15.329 19.048 1.00 38.77 337 LEU A C 1
ATOM 2663 O O . LEU A 1 337 ? 28.569 -15.233 17.947 1.00 38.02 337 LEU A O 1
ATOM 2668 N N . GLU A 1 338 ? 29.857 -16.371 19.401 1.00 40.55 338 GLU A N 1
ATOM 2669 C CA . GLU A 1 338 ? 30.091 -17.489 18.501 1.00 41.99 338 GLU A CA 1
ATOM 2670 C C . GLU A 1 338 ? 28.768 -18.104 18.049 1.00 41.32 338 GLU A C 1
ATOM 2671 O O . GLU A 1 338 ? 28.660 -18.601 16.928 1.00 40.53 338 GLU A O 1
ATOM 2677 N N . LYS A 1 339 ? 27.757 -18.058 18.913 1.00 39.59 339 LYS A N 1
ATOM 2678 C CA . LYS A 1 339 ? 26.456 -18.621 18.575 1.00 38.53 339 LYS A CA 1
ATOM 2679 C C . LYS A 1 339 ? 25.490 -17.616 17.951 1.00 37.20 339 LYS A C 1
ATOM 2680 O O . LYS A 1 339 ? 24.283 -17.845 17.926 1.00 37.74 339 LYS A O 1
ATOM 2686 N N . GLY A 1 340 ? 26.023 -16.507 17.450 1.00 35.14 340 GLY A N 1
ATOM 2687 C CA . GLY A 1 340 ? 25.184 -15.506 16.810 1.00 34.86 340 GLY A CA 1
ATOM 2688 C C . GLY A 1 340 ? 24.337 -14.632 17.722 1.00 34.16 340 GLY A C 1
ATOM 2689 O O . GLY A 1 340 ? 23.263 -14.173 17.322 1.00 33.96 340 GLY A O 1
ATOM 2690 N N . LEU A 1 341 ? 24.806 -14.403 18.945 1.00 32.97 341 LEU A N 1
ATOM 2691 C CA . LEU A 1 341 ? 24.076 -13.558 19.890 1.00 33.11 341 LEU A CA 1
ATOM 2692 C C . LEU A 1 341 ? 25.009 -12.550 20.541 1.00 32.79 341 LEU A C 1
ATOM 2693 O O . LEU A 1 341 ? 26.048 -12.919 21.095 1.00 32.54 341 LEU A O 1
ATOM 2698 N N . LEU A 1 342 ? 24.629 -11.278 20.471 1.00 32.11 342 LEU A N 1
ATOM 2699 C CA . LEU A 1 342 ? 25.416 -10.208 21.066 1.00 32.05 342 LEU A CA 1
ATOM 2700 C C . LEU A 1 342 ? 24.856 -9.829 22.430 1.00 32.79 342 LEU A C 1
ATOM 2701 O O . LEU A 1 342 ? 23.727 -9.329 22.532 1.00 30.10 342 LEU A O 1
ATOM 2706 N N . ILE A 1 343 ? 25.640 -10.082 23.474 1.00 31.50 343 ILE A N 1
ATOM 2707 C CA . ILE A 1 343 ? 25.252 -9.725 24.830 1.00 30.62 343 ILE A CA 1
ATOM 2708 C C . ILE A 1 343 ? 26.417 -8.932 25.418 1.00 32.31 343 ILE A C 1
ATOM 2709 O O . ILE A 1 343 ? 27.499 -8.874 24.825 1.00 31.94 343 ILE A O 1
ATOM 2714 N N . ASN A 1 344 ? 26.199 -8.319 26.576 1.00 32.05 344 ASN A N 1
ATOM 2715 C CA . ASN A 1 344 ? 27.233 -7.512 27.211 1.00 32.20 344 ASN A CA 1
ATOM 2716 C C . ASN A 1 344 ? 27.518 -7.936 28.649 1.00 33.26 344 ASN A C 1
ATOM 2717 O O . ASN A 1 344 ? 26.641 -8.433 29.349 1.00 34.30 344 ASN A O 1
ATOM 2722 N N . CYS A 1 345 ? 28.762 -7.750 29.074 1.00 34.91 345 CYS A N 1
ATOM 2723 C CA . CYS A 1 345 ? 29.174 -8.097 30.427 1.00 36.31 345 CYS A CA 1
ATOM 2724 C C . CYS A 1 345 ? 29.673 -6.836 31.112 1.00 37.08 345 CYS A C 1
ATOM 2725 O O . CYS A 1 345 ? 30.575 -6.165 30.612 1.00 35.41 345 CYS A O 1
ATOM 2728 N N . THR A 1 346 ? 29.083 -6.516 32.257 1.00 36.89 346 THR A N 1
ATOM 2729 C CA . THR A 1 346 ? 29.478 -5.326 32.988 1.00 37.84 346 THR A CA 1
ATOM 2730 C C . THR A 1 346 ? 29.570 -5.633 34.483 1.00 38.06 346 THR A C 1
ATOM 2731 O O . THR A 1 346 ? 29.073 -6.663 34.944 1.00 38.60 346 THR A O 1
ATOM 2735 N N . ALA A 1 347 ? 30.216 -4.744 35.232 1.00 37.74 347 ALA A N 1
ATOM 2736 C CA . ALA A 1 347 ? 30.382 -4.930 36.670 1.00 38.48 347 ALA A CA 1
ATOM 2737 C C . ALA A 1 347 ? 30.996 -6.302 36.932 1.00 38.74 347 ALA A C 1
ATOM 2738 O O . ALA A 1 347 ? 30.734 -6.932 37.954 1.00 38.90 347 ALA A O 1
ATOM 2740 N N . GLY A 1 348 ? 31.800 -6.760 35.977 1.00 39.76 348 GLY A N 1
ATOM 2741 C CA . GLY A 1 348 ? 32.474 -8.038 36.100 1.00 39.86 348 GLY A CA 1
ATOM 2742 C C . GLY A 1 348 ? 31.635 -9.299 36.003 1.00 40.21 348 GLY A C 1
ATOM 2743 O O . GLY A 1 348 ? 32.011 -10.231 35.296 1.00 39.65 348 GLY A O 1
ATOM 2744 N N . LYS A 1 349 ? 30.502 -9.340 36.698 1.00 40.17 349 LYS A N 1
ATOM 2745 C CA . LYS A 1 349 ? 29.670 -10.539 36.692 1.00 40.40 349 LYS A CA 1
ATOM 2746 C C . LYS A 1 349 ? 28.230 -10.352 36.228 1.00 39.32 349 LYS A C 1
ATOM 2747 O O . LYS A 1 349 ? 27.438 -11.288 36.284 1.00 39.37 349 LYS A O 1
ATOM 2753 N N . VAL A 1 350 ? 27.886 -9.159 35.764 1.00 38.01 350 VAL A N 1
ATOM 2754 C CA . VAL A 1 350 ? 26.523 -8.910 35.326 1.00 36.03 350 VAL A CA 1
ATOM 2755 C C . VAL A 1 350 ? 26.362 -8.860 33.817 1.00 35.01 350 VAL A C 1
ATOM 2756 O O . VAL A 1 350 ? 26.938 -8.000 33.149 1.00 32.32 350 VAL A O 1
ATOM 2760 N N . LEU A 1 351 ? 25.592 -9.800 33.279 1.00 33.57 351 LEU A N 1
ATOM 2761 C CA . LEU A 1 351 ? 25.315 -9.802 31.852 1.00 33.20 351 LEU A CA 1
ATOM 2762 C C . LEU A 1 351 ? 24.216 -8.764 31.696 1.00 32.40 351 LEU A C 1
ATOM 2763 O O . LEU A 1 351 ? 23.193 -8.831 32.377 1.00 31.38 351 LEU A O 1
ATOM 2768 N N . ARG A 1 352 ? 24.440 -7.791 30.821 1.00 32.14 352 ARG A N 1
ATOM 2769 C CA . ARG A 1 352 ? 23.466 -6.734 30.593 1.00 32.91 352 ARG A CA 1
ATOM 2770 C C . ARG A 1 352 ? 22.832 -6.927 29.222 1.00 32.54 352 ARG A C 1
ATOM 2771 O O . ARG A 1 352 ? 23.529 -7.205 28.247 1.00 33.91 352 ARG A O 1
ATOM 2779 N N . PHE A 1 353 ? 21.510 -6.798 29.158 1.00 31.12 353 PHE A N 1
ATOM 2780 C CA . PHE A 1 353 ? 20.774 -6.961 27.907 1.00 30.36 353 PHE A CA 1
ATOM 2781 C C . PHE A 1 353 ? 20.085 -5.651 27.554 1.00 29.78 353 PHE A C 1
ATOM 2782 O O . PHE A 1 353 ? 19.317 -5.117 28.350 1.00 28.77 353 PHE A O 1
ATOM 2790 N N . LEU A 1 354 ? 20.372 -5.135 26.362 1.00 27.52 354 LEU A N 1
ATOM 2791 C CA . LEU A 1 354 ? 19.793 -3.881 25.892 1.00 26.77 354 LEU A CA 1
ATOM 2792 C C . LEU A 1 354 ? 19.359 -4.027 24.442 1.00 27.27 354 LEU A C 1
ATOM 2793 O O . LEU A 1 354 ? 19.850 -3.329 23.562 1.00 26.95 354 LEU A O 1
ATOM 2798 N N . PRO A 1 355 ? 18.427 -4.949 24.170 1.00 27.60 355 PRO A N 1
ATOM 2799 C CA . PRO A 1 355 ? 17.973 -5.136 22.791 1.00 27.63 355 PRO A CA 1
ATOM 2800 C C . PRO A 1 355 ? 17.239 -3.907 22.258 1.00 27.35 355 PRO A C 1
ATOM 2801 O O . PRO A 1 355 ? 16.825 -3.037 23.029 1.00 26.99 355 PRO A O 1
ATOM 2805 N N . PRO A 1 356 ? 17.081 -3.814 20.931 1.00 27.48 356 PRO A N 1
ATOM 2806 C CA . PRO A 1 356 ? 16.376 -2.666 20.350 1.00 25.97 356 PRO A CA 1
ATOM 2807 C C . PRO A 1 356 ? 14.964 -2.696 20.916 1.00 25.79 356 PRO A C 1
ATOM 2808 O O . PRO A 1 356 ? 14.461 -3.765 21.260 1.00 26.80 356 PRO A O 1
ATOM 2812 N N . LEU A 1 357 ? 14.315 -1.542 21.012 1.00 24.97 357 LEU A N 1
ATOM 2813 C CA . LEU A 1 357 ? 12.982 -1.515 21.590 1.00 26.03 357 LEU A CA 1
ATOM 2814 C C . LEU A 1 357 ? 11.909 -2.152 20.703 1.00 28.18 357 LEU A C 1
ATOM 2815 O O . LEU A 1 357 ? 10.777 -2.351 21.143 1.00 29.46 357 LEU A O 1
ATOM 2820 N N . ILE A 1 358 ? 12.268 -2.484 19.465 1.00 29.41 358 ILE A N 1
ATOM 2821 C CA . ILE A 1 358 ? 11.329 -3.124 18.543 1.00 30.23 358 ILE A CA 1
ATOM 2822 C C . ILE A 1 358 ? 11.404 -4.647 18.659 1.00 31.56 358 ILE A C 1
ATOM 2823 O O . ILE A 1 358 ? 10.736 -5.370 17.919 1.00 33.03 358 ILE A O 1
ATOM 2828 N N . ILE A 1 359 ? 12.225 -5.132 19.582 1.00 30.73 359 ILE A N 1
ATOM 2829 C CA . ILE A 1 359 ? 12.393 -6.568 19.771 1.00 33.29 359 ILE A CA 1
ATOM 2830 C C . ILE A 1 359 ? 11.045 -7.260 20.048 1.00 34.08 359 ILE A C 1
ATOM 2831 O O . ILE A 1 359 ? 10.172 -6.699 20.709 1.00 32.88 359 ILE A O 1
ATOM 2836 N N . GLN A 1 360 ? 10.884 -8.476 19.531 1.00 34.60 360 GLN A N 1
ATOM 2837 C CA . GLN A 1 360 ? 9.646 -9.236 19.717 1.00 36.38 360 GLN A CA 1
ATOM 2838 C C . GLN A 1 360 ? 9.874 -10.543 20.471 1.00 35.57 360 GLN A C 1
ATOM 2839 O O . GLN A 1 360 ? 10.999 -11.034 20.548 1.00 34.08 360 GLN A O 1
ATOM 2845 N N . LYS A 1 361 ? 8.799 -11.109 21.014 1.00 36.32 361 LYS A N 1
ATOM 2846 C CA . LYS A 1 361 ? 8.886 -12.350 21.783 1.00 38.34 361 LYS A CA 1
ATOM 2847 C C . LYS A 1 361 ? 9.635 -13.474 21.081 1.00 39.07 361 LYS A C 1
ATOM 2848 O O . LYS A 1 361 ? 10.432 -14.173 21.705 1.00 39.82 361 LYS A O 1
ATOM 2854 N N . GLU A 1 362 ? 9.378 -13.647 19.789 1.00 40.63 362 GLU A N 1
ATOM 2855 C CA . GLU A 1 362 ? 10.044 -14.687 19.013 1.00 42.60 362 GLU A CA 1
ATOM 2856 C C . GLU A 1 362 ? 11.557 -14.505 19.101 1.00 41.42 362 GLU A C 1
ATOM 2857 O O . GLU A 1 362 ? 12.302 -15.478 19.192 1.00 41.58 362 GLU A O 1
ATOM 2863 N N . HIS A 1 363 ? 11.999 -13.251 19.066 1.00 41.26 363 HIS A N 1
ATOM 2864 C CA . HIS A 1 363 ? 13.422 -12.918 19.150 1.00 40.26 363 HIS A CA 1
ATOM 2865 C C . HIS A 1 363 ? 13.946 -13.208 20.552 1.00 38.05 363 HIS A C 1
ATOM 2866 O O . HIS A 1 363 ? 15.055 -13.719 20.723 1.00 37.06 363 HIS A O 1
ATOM 2873 N N . ILE A 1 364 ? 13.141 -12.874 21.555 1.00 35.47 364 ILE A N 1
ATOM 2874 C CA . ILE A 1 364 ? 13.513 -13.118 22.941 1.00 34.93 364 ILE A CA 1
ATOM 2875 C C . ILE A 1 364 ? 13.774 -14.612 23.133 1.00 34.94 364 ILE A C 1
ATOM 2876 O O . ILE A 1 364 ? 14.762 -15.003 23.752 1.00 34.64 364 ILE A O 1
ATOM 2881 N N . ASP A 1 365 ? 12.890 -15.444 22.591 1.00 35.49 365 ASP A N 1
ATOM 2882 C CA . ASP A 1 365 ? 13.044 -16.891 22.714 1.00 37.08 365 ASP A CA 1
ATOM 2883 C C . ASP A 1 365 ? 14.370 -17.355 22.133 1.00 36.80 365 ASP A C 1
ATOM 2884 O O . ASP A 1 365 ? 15.049 -18.207 22.708 1.00 37.84 365 ASP A O 1
ATOM 2889 N N . ARG A 1 366 ? 14.730 -16.785 20.990 1.00 37.38 366 ARG A N 1
ATOM 2890 C CA . ARG A 1 366 ? 15.977 -17.115 20.315 1.00 38.52 366 ARG A CA 1
ATOM 2891 C C . ARG A 1 366 ? 17.152 -16.857 21.249 1.00 37.91 366 ARG A C 1
ATOM 2892 O O . ARG A 1 366 ? 18.024 -17.712 21.421 1.00 38.16 366 ARG A O 1
ATOM 2900 N N . ALA A 1 367 ? 17.171 -15.671 21.852 1.00 36.28 367 ALA A N 1
ATOM 2901 C CA . ALA A 1 367 ? 18.244 -15.296 22.767 1.00 36.06 367 ALA A CA 1
ATOM 2902 C C . ALA A 1 367 ? 18.258 -16.195 24.002 1.00 35.70 367 ALA A C 1
ATOM 2903 O O . ALA A 1 367 ? 19.320 -16.619 24.460 1.00 35.65 367 ALA A O 1
ATOM 2905 N N . ILE A 1 368 ? 17.077 -16.480 24.541 1.00 35.17 368 ILE A N 1
ATOM 2906 C CA . ILE A 1 368 ? 16.976 -17.334 25.717 1.00 36.42 368 ILE A CA 1
ATOM 2907 C C . ILE A 1 368 ? 17.558 -18.719 25.433 1.00 36.36 368 ILE A C 1
ATOM 2908 O O . ILE A 1 368 ? 18.276 -19.272 26.258 1.00 39.19 368 ILE A O 1
ATOM 2913 N N . SER A 1 369 ? 17.255 -19.268 24.263 1.00 36.92 369 SER A N 1
ATOM 2914 C CA . SER A 1 369 ? 17.760 -20.584 23.891 1.00 38.46 369 SER A CA 1
ATOM 2915 C C . SER A 1 369 ? 19.288 -20.602 23.940 1.00 38.47 369 SER A C 1
ATOM 2916 O O . SER A 1 369 ? 19.893 -21.513 24.510 1.00 39.56 369 SER A O 1
ATOM 2919 N N . VAL A 1 370 ? 19.911 -19.592 23.343 1.00 37.70 370 VAL A N 1
ATOM 2920 C CA . VAL A 1 370 ? 21.366 -19.494 23.331 1.00 36.78 370 VAL A CA 1
ATOM 2921 C C . VAL A 1 370 ? 21.907 -19.406 24.754 1.00 38.02 370 VAL A C 1
ATOM 2922 O O . VAL A 1 370 ? 22.908 -20.039 25.093 1.00 38.31 370 VAL A O 1
ATOM 2926 N N . LEU A 1 371 ? 21.241 -18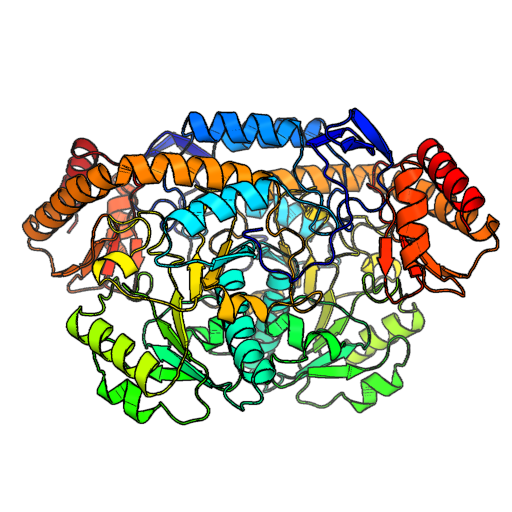.611 25.584 1.00 38.12 371 LEU A N 1
ATOM 2927 C CA . LEU A 1 371 ? 21.649 -18.448 26.973 1.00 37.96 371 LEU A CA 1
ATOM 2928 C C . LEU A 1 371 ? 21.554 -19.773 27.724 1.00 38.57 371 LEU A C 1
ATOM 2929 O O . LEU A 1 371 ? 22.447 -20.130 28.495 1.00 37.49 371 LEU A O 1
ATOM 2934 N N . ARG A 1 372 ? 20.464 -20.499 27.496 1.00 40.68 372 ARG A N 1
ATOM 2935 C CA . ARG A 1 372 ? 20.261 -21.784 28.150 1.00 41.07 372 ARG A CA 1
ATOM 2936 C C . ARG A 1 372 ? 21.403 -22.732 27.791 1.00 42.09 372 ARG A C 1
ATOM 2937 O O . ARG A 1 372 ? 21.884 -23.490 28.634 1.00 40.37 372 ARG A O 1
ATOM 2945 N N . GLU A 1 373 ? 21.848 -22.675 26.540 1.00 42.77 373 GLU A N 1
ATOM 2946 C CA . GLU A 1 373 ? 22.923 -23.546 26.082 1.00 44.74 373 GLU A CA 1
ATOM 2947 C C . GLU A 1 373 ? 24.332 -23.162 26.531 1.00 45.46 373 GLU A C 1
ATOM 2948 O O . GLU A 1 373 ? 25.220 -24.014 26.556 1.00 48.15 373 GLU A O 1
ATOM 2954 N N . ILE A 1 374 ? 24.550 -21.901 26.894 1.00 45.34 374 ILE A N 1
ATOM 2955 C CA . ILE A 1 374 ? 25.889 -21.480 27.304 1.00 45.43 374 ILE A CA 1
ATOM 2956 C C . ILE A 1 374 ? 26.088 -21.247 28.798 1.00 46.49 374 ILE A C 1
ATOM 2957 O O . ILE A 1 374 ? 27.181 -21.456 29.320 1.00 48.30 374 ILE A O 1
ATOM 2962 N N . LEU A 1 375 ? 25.040 -20.818 29.487 1.00 46.70 375 LEU A N 1
ATOM 2963 C CA . LEU A 1 375 ? 25.143 -20.543 30.912 1.00 47.54 375 LEU A CA 1
ATOM 2964 C C . LEU A 1 375 ? 25.405 -21.766 31.782 1.00 48.87 375 LEU A C 1
ATOM 2965 O O . LEU A 1 375 ? 26.267 -21.653 32.681 1.00 49.83 375 LEU A O 1
ATOM 2971 N N . THR B 1 1 ? 8.852 29.447 23.575 1.00 42.60 1 THR B N 1
ATOM 2972 C CA . THR B 1 1 ? 9.998 28.575 23.197 1.00 41.68 1 THR B CA 1
ATOM 2973 C C . THR B 1 1 ? 10.267 27.512 24.254 1.00 41.49 1 THR B C 1
ATOM 2974 O O . THR B 1 1 ? 10.184 27.780 25.455 1.00 41.42 1 THR B O 1
ATOM 2978 N N . TYR B 1 2 ? 10.592 26.305 23.800 1.00 38.76 2 TYR B N 1
ATOM 2979 C CA . TYR B 1 2 ? 10.888 25.200 24.703 1.00 37.81 2 TYR B CA 1
ATOM 2980 C C . TYR B 1 2 ? 12.395 24.984 24.834 1.00 35.03 2 TYR B C 1
ATOM 2981 O O . TYR B 1 2 ? 12.840 23.985 25.395 1.00 32.07 2 TYR B O 1
ATOM 2990 N N . LEU B 1 3 ? 13.170 25.932 24.316 1.00 33.46 3 LEU B N 1
ATOM 2991 C CA . LEU B 1 3 ? 14.625 25.862 24.359 1.00 31.98 3 LEU B CA 1
ATOM 2992 C C . LEU B 1 3 ? 15.191 26.848 25.372 1.00 33.59 3 LEU B C 1
ATOM 2993 O O . LEU B 1 3 ? 14.655 27.946 25.549 1.00 31.24 3 LEU B O 1
ATOM 2998 N N . MET B 1 4 ? 16.280 26.458 26.027 1.00 31.32 4 MET B N 1
ATOM 2999 C CA . MET B 1 4 ? 16.918 27.330 26.998 1.00 32.80 4 MET B CA 1
ATOM 3000 C C . MET B 1 4 ? 17.466 28.567 26.287 1.00 33.71 4 MET B C 1
ATOM 3001 O O . MET B 1 4 ? 17.761 28.532 25.093 1.00 33.68 4 MET B O 1
ATOM 3006 N N . ASN B 1 5 ? 17.596 29.657 27.037 1.00 34.89 5 ASN B N 1
ATOM 3007 C CA . ASN B 1 5 ? 18.045 30.941 26.508 1.00 35.77 5 ASN B CA 1
ATOM 3008 C C . ASN B 1 5 ? 19.560 31.170 26.540 1.00 35.58 5 ASN B C 1
ATOM 3009 O O . ASN B 1 5 ? 20.018 32.280 26.807 1.00 35.31 5 ASN B O 1
ATOM 3014 N N . ASN B 1 6 ? 20.342 30.136 26.244 1.00 33.56 6 ASN B N 1
ATOM 3015 C CA . ASN B 1 6 ? 21.798 30.275 26.277 1.00 32.50 6 ASN B CA 1
ATOM 3016 C C . ASN B 1 6 ? 22.444 30.838 25.013 1.00 31.23 6 ASN B C 1
ATOM 3017 O O . ASN B 1 6 ? 23.640 31.127 25.015 1.00 32.69 6 ASN B O 1
ATOM 3022 N N . TYR B 1 7 ? 21.671 30.998 23.941 1.00 30.81 7 TYR B N 1
ATOM 3023 C CA . TYR B 1 7 ? 22.207 31.534 22.687 1.00 33.62 7 TYR B CA 1
ATOM 3024 C C . TYR B 1 7 ? 21.638 32.909 22.337 1.00 35.46 7 TYR B C 1
ATOM 3025 O O . TYR B 1 7 ? 20.611 33.321 22.871 1.00 38.59 7 TYR B O 1
ATOM 3034 N N . ALA B 1 8 ? 22.322 33.606 21.434 1.00 36.56 8 ALA B N 1
ATOM 3035 C CA . ALA B 1 8 ? 21.885 34.912 20.944 1.00 36.40 8 ALA B CA 1
ATOM 3036 C C . ALA B 1 8 ? 21.718 34.705 19.440 1.00 36.05 8 ALA B C 1
ATOM 3037 O O . ALA B 1 8 ? 22.537 35.157 18.641 1.00 35.99 8 ALA B O 1
ATOM 3039 N N . ARG B 1 9 ? 20.650 34.008 19.070 1.00 35.52 9 ARG B N 1
ATOM 3040 C CA . ARG B 1 9 ? 20.368 33.676 17.678 1.00 34.96 9 ARG B CA 1
ATOM 3041 C C . ARG B 1 9 ? 19.959 34.826 16.756 1.00 36.86 9 ARG B C 1
ATOM 3042 O O . ARG B 1 9 ? 19.178 35.697 17.139 1.00 37.51 9 ARG B O 1
ATOM 3050 N N . LEU B 1 10 ? 20.485 34.819 15.533 1.00 37.21 10 LEU B N 1
ATOM 3051 C CA . LEU B 1 10 ? 20.117 35.831 14.549 1.00 38.19 10 LEU B CA 1
ATOM 3052 C C . LEU B 1 10 ? 18.693 35.510 14.098 1.00 39.61 10 LEU B C 1
ATOM 3053 O O . LEU B 1 10 ? 18.314 34.339 13.992 1.00 39.20 10 LEU B O 1
ATOM 3058 N N . PRO B 1 11 ? 17.885 36.547 13.821 1.00 40.73 11 PRO B N 1
ATOM 3059 C CA . PRO B 1 11 ? 16.494 36.384 13.385 1.00 41.40 11 PRO B CA 1
ATOM 3060 C C . PRO B 1 11 ? 16.321 35.819 11.974 1.00 41.28 11 PRO B C 1
ATOM 3061 O O . PRO B 1 11 ? 15.705 36.450 11.114 1.00 41.50 11 PRO B O 1
ATOM 3065 N N . VAL B 1 12 ? 16.860 34.626 11.744 1.00 40.64 12 VAL B N 1
ATOM 3066 C CA . VAL B 1 12 ? 16.750 33.984 10.442 1.00 39.75 12 VAL B CA 1
ATOM 3067 C C . VAL B 1 12 ? 16.778 32.470 10.595 1.00 40.40 12 VAL B C 1
ATOM 3068 O O . VAL B 1 12 ? 17.478 31.934 11.457 1.00 39.76 12 VAL B O 1
ATOM 3072 N N . LYS B 1 13 ? 15.994 31.783 9.772 1.00 40.01 13 LYS B N 1
ATOM 3073 C CA . LYS B 1 13 ? 15.953 30.334 9.815 1.00 41.03 13 LYS B CA 1
ATOM 3074 C C . LYS B 1 13 ? 16.060 29.755 8.409 1.00 39.73 13 LYS B C 1
ATOM 3075 O O . LYS B 1 13 ? 15.279 30.088 7.515 1.00 39.81 13 LYS B O 1
ATOM 3081 N N . PHE B 1 14 ? 17.056 28.899 8.225 1.00 37.67 14 PHE B N 1
ATOM 3082 C CA . PHE B 1 14 ? 17.312 28.263 6.941 1.00 36.00 14 PHE B CA 1
ATOM 3083 C C . PHE B 1 14 ? 16.628 26.910 6.887 1.00 35.62 14 PHE B C 1
ATOM 3084 O O . PHE B 1 14 ? 16.430 26.268 7.915 1.00 35.93 14 PHE B O 1
ATOM 3092 N N . VAL B 1 15 ? 16.270 26.479 5.682 1.00 35.00 15 VAL B N 1
ATOM 3093 C CA . VAL B 1 15 ? 15.610 25.194 5.500 1.00 36.75 15 VAL B CA 1
ATOM 3094 C C . VAL B 1 15 ? 16.425 24.306 4.570 1.00 37.04 15 VAL B C 1
ATOM 3095 O O . VAL B 1 15 ? 16.339 23.075 4.624 1.00 36.75 15 VAL B O 1
ATOM 3099 N N . ARG B 1 16 ? 17.230 24.937 3.726 1.00 36.42 16 ARG B N 1
ATOM 3100 C CA . ARG B 1 16 ? 18.033 24.202 2.765 1.00 36.18 16 ARG B CA 1
ATOM 3101 C C . ARG B 1 16 ? 19.263 24.979 2.324 1.00 34.30 16 ARG B C 1
ATOM 3102 O O . ARG B 1 16 ? 19.319 26.205 2.426 1.00 32.91 16 ARG B O 1
ATOM 3110 N N . GLY B 1 17 ? 20.256 24.250 1.830 1.00 33.10 17 GLY B N 1
ATOM 3111 C CA . GLY B 1 17 ? 21.460 24.891 1.361 1.00 31.52 17 GLY B CA 1
ATOM 3112 C C . GLY B 1 17 ? 22.036 24.110 0.208 1.00 32.04 17 GLY B C 1
ATOM 3113 O O . GLY B 1 17 ? 21.735 22.928 0.034 1.00 31.65 17 GLY B O 1
ATOM 3114 N N . LYS B 1 18 ? 22.846 24.774 -0.603 1.00 31.48 18 LYS B N 1
ATOM 3115 C CA . LYS B 1 18 ? 23.495 24.108 -1.716 1.00 32.32 18 LYS B CA 1
ATOM 3116 C C . LYS B 1 18 ? 24.703 24.930 -2.113 1.00 31.07 18 LYS B C 1
ATOM 3117 O O . LYS B 1 18 ? 24.591 26.121 -2.397 1.00 30.83 18 LYS B O 1
ATOM 3123 N N . GLY B 1 19 ? 25.866 24.289 -2.103 1.00 29.77 19 GLY B N 1
ATOM 3124 C CA . GLY B 1 19 ? 27.087 24.988 -2.434 1.00 29.61 19 GLY B CA 1
ATOM 3125 C C . GLY B 1 19 ? 27.388 25.943 -1.296 1.00 30.17 19 GLY B C 1
ATOM 3126 O O . GLY B 1 19 ? 27.304 25.571 -0.122 1.00 29.10 19 GLY B O 1
ATOM 3127 N N . VAL B 1 20 ? 27.709 27.184 -1.637 1.00 28.93 20 VAL B N 1
ATOM 3128 C CA . VAL B 1 20 ? 28.034 28.180 -0.628 1.00 30.38 20 VAL B CA 1
ATOM 3129 C C . VAL B 1 20 ? 26.843 29.078 -0.282 1.00 30.17 20 VAL B C 1
ATOM 3130 O O . VAL B 1 20 ? 27.009 30.154 0.293 1.00 29.72 20 VAL B O 1
ATOM 3134 N N . TYR B 1 21 ? 25.642 28.613 -0.616 1.00 30.66 21 TYR B N 1
ATOM 3135 C CA . TYR B 1 21 ? 24.420 29.370 -0.353 1.00 30.91 21 TYR B CA 1
ATOM 3136 C C . TYR B 1 21 ? 23.461 28.655 0.591 1.00 30.56 21 TYR B C 1
ATOM 3137 O O . TYR B 1 21 ? 23.412 27.426 0.645 1.00 30.56 21 TYR B O 1
ATOM 3146 N N . LEU B 1 22 ? 22.700 29.449 1.333 1.00 29.40 22 LEU B N 1
ATOM 3147 C CA . LEU B 1 22 ? 21.699 28.942 2.258 1.00 29.23 22 LEU B CA 1
ATOM 3148 C C . LEU B 1 22 ? 20.397 29.636 1.883 1.00 29.77 22 LEU B C 1
ATOM 3149 O O . LEU B 1 22 ? 20.417 30.737 1.333 1.00 29.02 22 LEU B O 1
ATOM 3154 N N . TYR B 1 23 ? 19.273 28.990 2.168 1.00 31.70 23 TYR B N 1
ATOM 3155 C CA . TYR B 1 23 ? 17.970 29.558 1.835 1.00 35.50 23 TYR B CA 1
ATOM 3156 C C . TYR B 1 23 ? 16.980 29.460 2.993 1.00 36.20 23 TYR B C 1
ATOM 3157 O O . TYR B 1 23 ? 16.921 28.444 3.686 1.00 35.37 23 TYR B O 1
ATOM 3166 N N . ASP B 1 24 ? 16.213 30.527 3.207 1.00 39.47 24 ASP B N 1
ATOM 3167 C CA . ASP B 1 24 ? 15.210 30.529 4.262 1.00 42.67 24 ASP B CA 1
ATOM 3168 C C . ASP B 1 24 ? 13.906 30.039 3.652 1.00 45.27 24 ASP B C 1
ATOM 3169 O O . ASP B 1 24 ? 13.846 29.759 2.454 1.00 45.25 24 ASP B O 1
ATOM 3174 N N . GLU B 1 25 ? 12.865 29.936 4.469 1.00 48.88 25 GLU B N 1
ATOM 3175 C CA . GLU B 1 25 ? 11.569 29.463 3.994 1.00 52.27 25 GLU B CA 1
ATOM 3176 C C . GLU B 1 25 ? 11.032 30.333 2.862 1.00 52.83 25 GLU B C 1
ATOM 3177 O O . GLU B 1 25 ? 10.334 29.851 1.970 1.00 53.84 25 GLU B O 1
ATOM 3183 N N . GLU B 1 26 ? 11.365 31.617 2.902 1.00 52.85 26 GLU B N 1
ATOM 3184 C CA . GLU B 1 26 ? 10.913 32.559 1.888 1.00 53.59 26 GLU B CA 1
ATOM 3185 C C . GLU B 1 26 ? 11.583 32.321 0.541 1.00 52.61 26 GLU B C 1
ATOM 3186 O O . GLU B 1 26 ? 11.150 32.853 -0.481 1.00 53.11 26 GLU B O 1
ATOM 3192 N N . GLY B 1 27 ? 12.642 31.518 0.544 1.00 51.12 27 GLY B N 1
ATOM 3193 C CA . GLY B 1 27 ? 13.355 31.236 -0.687 1.00 47.12 27 GLY B CA 1
ATOM 3194 C C . GLY B 1 27 ? 14.479 32.222 -0.934 1.00 44.74 27 GLY B C 1
ATOM 3195 O O . GLY B 1 27 ? 15.143 32.171 -1.971 1.00 43.92 27 GLY B O 1
ATOM 3196 N N . LYS B 1 28 ? 14.691 33.126 0.021 1.00 42.68 28 LYS B N 1
ATOM 3197 C CA . LYS B 1 28 ? 15.745 34.126 -0.095 1.00 41.56 28 LYS B CA 1
ATOM 3198 C C . LYS B 1 28 ? 17.113 33.454 0.006 1.00 41.09 28 LYS B C 1
ATOM 3199 O O . LYS B 1 28 ? 17.351 32.630 0.890 1.00 39.07 28 LYS B O 1
ATOM 3205 N N . GLU B 1 29 ? 18.005 33.830 -0.903 1.00 39.30 29 GLU B N 1
ATOM 3206 C CA . GLU B 1 29 ? 19.348 33.271 -0.970 1.00 39.99 29 GLU B CA 1
ATOM 3207 C C . GLU B 1 29 ? 20.333 34.018 -0.072 1.00 38.78 29 GLU B C 1
ATOM 3208 O O . GLU B 1 29 ? 20.266 35.243 0.061 1.00 40.24 29 GLU B O 1
ATOM 3214 N N . TYR B 1 30 ? 21.250 33.270 0.539 1.00 36.15 30 TYR B N 1
ATOM 3215 C CA . TYR B 1 30 ? 22.254 33.840 1.435 1.00 34.06 30 TYR B CA 1
ATOM 3216 C C . TYR B 1 30 ? 23.649 33.281 1.143 1.00 33.15 30 TYR B C 1
ATOM 3217 O O . TYR B 1 30 ? 23.854 32.064 1.166 1.00 32.28 30 TYR B O 1
ATOM 3226 N N . LEU B 1 31 ? 24.600 34.170 0.869 1.00 31.55 31 LEU B N 1
ATOM 3227 C CA . LEU B 1 31 ? 25.979 33.761 0.607 1.00 30.80 31 LEU B CA 1
ATOM 3228 C C . LEU B 1 31 ? 26.620 33.496 1.973 1.00 29.41 31 LEU B C 1
ATOM 3229 O O . LEU B 1 31 ? 26.774 34.405 2.789 1.00 29.66 31 LEU B O 1
ATOM 3234 N N . ASP B 1 32 ? 26.981 32.239 2.208 1.00 28.96 32 ASP B N 1
ATOM 3235 C CA . ASP B 1 32 ? 27.543 31.794 3.476 1.00 28.09 32 ASP B CA 1
ATOM 3236 C C . ASP B 1 32 ? 29.051 31.977 3.687 1.00 28.82 32 ASP B C 1
ATOM 3237 O O . ASP B 1 32 ? 29.872 31.255 3.112 1.00 29.03 32 ASP B O 1
ATOM 3242 N N . PHE B 1 33 ? 29.411 32.950 4.519 1.00 27.90 33 PHE B N 1
ATOM 3243 C CA . PHE B 1 33 ? 30.813 33.196 4.827 1.00 26.74 33 PHE B CA 1
ATOM 3244 C C . PHE B 1 33 ? 31.116 32.913 6.296 1.00 27.49 33 PHE B C 1
ATOM 3245 O O . PHE B 1 33 ? 32.032 33.494 6.885 1.00 27.61 33 PHE B O 1
ATOM 3253 N N . VAL B 1 34 ? 30.334 32.008 6.879 1.00 26.71 34 VAL B N 1
ATOM 3254 C CA . VAL B 1 34 ? 30.509 31.607 8.270 1.00 26.76 34 VAL B CA 1
ATOM 3255 C C . VAL B 1 34 ? 30.561 30.079 8.351 1.00 26.24 34 VAL B C 1
ATOM 3256 O O . VAL B 1 34 ? 31.175 29.516 9.257 1.00 26.47 34 VAL B O 1
ATOM 3260 N N . SER B 1 35 ? 29.917 29.421 7.389 1.00 25.65 35 SER B N 1
ATOM 3261 C CA . SER B 1 35 ? 29.866 27.959 7.316 1.00 26.28 35 SER B CA 1
ATOM 3262 C C . SER B 1 35 ? 29.573 27.290 8.660 1.00 24.62 35 SER B C 1
ATOM 3263 O O . SER B 1 35 ? 30.202 26.296 9.025 1.00 24.84 35 SER B O 1
ATOM 3266 N N . GLY B 1 36 ? 28.602 27.833 9.390 1.00 23.53 36 GLY B N 1
ATOM 3267 C CA . GLY B 1 36 ? 28.242 27.265 10.678 1.00 23.76 36 GLY B CA 1
ATOM 3268 C C . GLY B 1 36 ? 29.406 27.281 11.644 1.00 22.80 36 GLY B C 1
ATOM 3269 O O . GLY B 1 36 ? 29.559 26.372 12.461 1.00 23.46 36 GLY B O 1
ATOM 3270 N N . ILE B 1 37 ? 30.211 28.336 11.550 1.00 23.47 37 ILE B N 1
ATOM 3271 C CA . ILE B 1 37 ? 31.401 28.538 12.373 1.00 24.89 37 ILE B CA 1
ATOM 3272 C C . ILE B 1 37 ? 32.527 27.580 11.967 1.00 25.28 37 ILE B C 1
ATOM 3273 O O . ILE B 1 37 ? 33.106 26.885 12.803 1.00 23.08 37 ILE B O 1
ATOM 3278 N N . GLY B 1 38 ? 32.814 27.551 10.667 1.00 25.26 38 GLY B N 1
ATOM 3279 C CA . GLY B 1 38 ? 33.883 26.715 10.142 1.00 24.53 38 GLY B CA 1
ATOM 3280 C C . GLY B 1 38 ? 33.639 25.217 10.153 1.00 24.47 38 GLY B C 1
ATOM 3281 O O . GLY B 1 38 ? 34.587 24.432 10.124 1.00 22.36 38 GLY B O 1
ATOM 3282 N N . VAL B 1 39 ? 32.371 24.822 10.178 1.00 23.13 39 VAL B N 1
ATOM 3283 C CA . VAL B 1 39 ? 31.991 23.413 10.199 1.00 22.46 39 VAL B CA 1
ATOM 3284 C C . VAL B 1 39 ? 31.708 22.857 8.792 1.00 24.16 39 VAL B C 1
ATOM 3285 O O . VAL B 1 39 ? 32.174 21.771 8.440 1.00 22.22 39 VAL B O 1
ATOM 3289 N N . ASN B 1 40 ? 30.962 23.610 7.986 1.00 22.97 40 ASN B N 1
ATOM 3290 C CA . ASN B 1 40 ? 30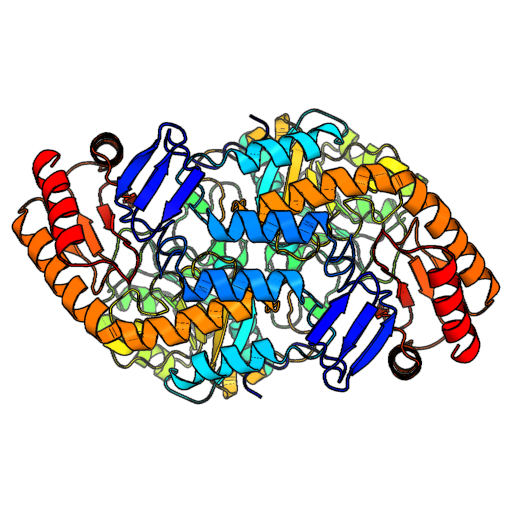.614 23.170 6.635 1.00 23.60 40 ASN B CA 1
ATOM 3291 C C . ASN B 1 40 ? 31.751 23.424 5.657 1.00 19.86 40 ASN B C 1
ATOM 3292 O O . ASN B 1 40 ? 31.657 24.251 4.749 1.00 19.60 40 ASN B O 1
ATOM 3297 N N . SER B 1 41 ? 32.835 22.690 5.865 1.00 19.97 41 SER B N 1
ATOM 3298 C CA . SER B 1 41 ? 34.029 22.802 5.051 1.00 21.03 41 SER B CA 1
ATOM 3299 C C . SER B 1 41 ? 33.773 22.626 3.559 1.00 24.16 41 SER B C 1
ATOM 3300 O O . SER B 1 41 ? 34.423 23.271 2.740 1.00 22.51 41 SER B O 1
ATOM 3303 N N . LEU B 1 42 ? 32.828 21.758 3.205 1.00 22.37 42 LEU B N 1
ATOM 3304 C CA . LEU B 1 42 ? 32.522 21.520 1.798 1.00 24.99 42 LEU B CA 1
ATOM 3305 C C . LEU B 1 42 ? 31.193 22.138 1.390 1.00 26.42 42 LEU B C 1
ATOM 3306 O O . LEU B 1 42 ? 30.560 21.695 0.423 1.00 26.24 42 LEU B O 1
ATOM 3311 N N . GLY B 1 43 ? 30.771 23.159 2.130 1.00 24.55 43 GLY B N 1
ATOM 3312 C CA . GLY B 1 43 ? 29.515 23.808 1.820 1.00 24.92 43 GLY B CA 1
ATOM 3313 C C . GLY B 1 43 ? 28.322 22.933 2.137 1.00 23.66 43 GLY B C 1
ATOM 3314 O O . GLY B 1 43 ? 28.407 22.026 2.963 1.00 26.30 43 GLY B O 1
ATOM 3315 N N . HIS B 1 44 ? 27.201 23.200 1.475 1.00 24.44 44 HIS B N 1
ATOM 3316 C CA . HIS B 1 44 ? 25.985 22.434 1.706 1.00 24.67 44 HIS B CA 1
ATOM 3317 C C . HIS B 1 44 ? 25.636 21.522 0.536 1.00 24.63 44 HIS B C 1
ATOM 3318 O O . HIS B 1 44 ? 25.875 21.855 -0.621 1.00 23.86 44 HIS B O 1
ATOM 3325 N N . ALA B 1 45 ? 25.063 20.371 0.857 1.00 25.11 45 ALA B N 1
ATOM 3326 C CA . ALA B 1 45 ? 24.672 19.402 -0.154 1.00 26.14 45 ALA B CA 1
ATOM 3327 C C . ALA B 1 45 ? 25.825 19.077 -1.105 1.00 26.56 45 ALA B C 1
ATOM 3328 O O . ALA B 1 45 ? 25.630 19.006 -2.319 1.00 25.87 45 ALA B O 1
ATOM 3330 N N . TYR B 1 46 ? 27.029 18.901 -0.562 1.00 24.97 46 TYR B N 1
ATOM 3331 C CA . TYR B 1 46 ? 28.173 18.563 -1.404 1.00 24.61 46 TYR B CA 1
ATOM 3332 C C . TYR B 1 46 ? 27.868 17.172 -1.948 1.00 24.21 46 TYR B C 1
ATOM 3333 O O . TYR B 1 46 ? 27.689 16.220 -1.182 1.00 23.10 46 TYR B O 1
ATOM 3342 N N . PRO B 1 47 ? 27.816 17.032 -3.280 1.00 26.13 47 PRO B N 1
ATOM 3343 C CA . PRO B 1 47 ? 27.513 15.748 -3.921 1.00 25.45 47 PRO B CA 1
ATOM 3344 C C . PRO B 1 47 ? 28.194 14.502 -3.371 1.00 24.23 47 PRO B C 1
ATOM 3345 O O . PRO B 1 47 ? 27.522 13.532 -3.018 1.00 26.70 47 PRO B O 1
ATOM 3349 N N . LYS B 1 48 ? 29.519 14.511 -3.299 1.00 24.36 48 LYS B N 1
ATOM 3350 C CA . LYS B 1 48 ? 30.239 13.339 -2.818 1.00 23.93 48 LYS B CA 1
ATOM 3351 C C . LYS B 1 48 ? 29.894 12.985 -1.376 1.00 24.85 48 LYS B C 1
ATOM 3352 O O . LYS B 1 48 ? 29.769 11.816 -1.022 1.00 22.71 48 LYS B O 1
ATOM 3358 N N . LEU B 1 49 ? 29.741 14.006 -0.541 1.00 25.37 49 LEU B N 1
ATOM 3359 C CA . LEU B 1 49 ? 29.411 13.801 0.861 1.00 23.67 49 LEU B CA 1
ATOM 3360 C C . LEU B 1 49 ? 27.960 13.358 1.010 1.00 23.40 49 LEU B C 1
ATOM 3361 O O . LEU B 1 49 ? 27.648 12.438 1.770 1.00 22.95 49 LEU B O 1
ATOM 3366 N N . THR B 1 50 ? 27.073 14.014 0.277 1.00 23.41 50 THR B N 1
ATOM 3367 C CA . THR B 1 50 ? 25.657 13.694 0.344 1.00 26.89 50 THR B CA 1
ATOM 3368 C C . THR B 1 50 ? 25.381 12.244 -0.033 1.00 27.03 50 THR B C 1
ATOM 3369 O O . THR B 1 50 ? 24.679 11.524 0.683 1.00 26.04 50 THR B O 1
ATOM 3373 N N . GLU B 1 51 ? 25.935 11.814 -1.159 1.00 27.55 51 GLU B N 1
ATOM 3374 C CA . GLU B 1 51 ? 25.735 10.439 -1.604 1.00 28.63 51 GLU B CA 1
ATOM 3375 C C . GLU B 1 51 ? 26.309 9.423 -0.614 1.00 27.02 51 GLU B C 1
ATOM 3376 O O . GLU B 1 51 ? 25.701 8.386 -0.350 1.00 27.04 51 GLU B O 1
ATOM 3382 N N . ALA B 1 52 ? 27.482 9.723 -0.066 1.00 24.96 52 ALA B N 1
ATOM 3383 C CA . ALA B 1 52 ? 28.118 8.829 0.890 1.00 23.55 52 ALA B CA 1
ATOM 3384 C C . ALA B 1 52 ? 27.261 8.668 2.137 1.00 23.97 52 ALA B C 1
ATOM 3385 O O . ALA B 1 52 ? 27.044 7.550 2.610 1.00 24.73 52 ALA B O 1
ATOM 3387 N N . LEU B 1 53 ? 26.772 9.787 2.669 1.00 24.19 53 LEU B N 1
ATOM 3388 C CA . LEU B 1 53 ? 25.948 9.753 3.869 1.00 24.44 53 LEU B CA 1
ATOM 3389 C C . LEU B 1 53 ? 24.620 9.030 3.638 1.00 23.68 53 LEU B C 1
ATOM 3390 O O . LEU B 1 53 ? 24.179 8.258 4.485 1.00 23.56 53 LEU B O 1
ATOM 3395 N N . LYS B 1 54 ? 23.978 9.275 2.501 1.00 25.88 54 LYS B N 1
ATOM 3396 C CA . LYS B 1 54 ? 22.715 8.592 2.222 1.00 29.17 54 LYS B CA 1
ATOM 3397 C C . LYS B 1 54 ? 22.951 7.080 2.233 1.00 28.00 54 LYS B C 1
ATOM 3398 O O . LYS B 1 54 ? 22.152 6.312 2.775 1.00 28.57 54 LYS B O 1
ATOM 3404 N N . GLU B 1 55 ? 24.065 6.653 1.652 1.00 27.67 55 GLU B N 1
ATOM 3405 C CA . GLU B 1 55 ? 24.375 5.233 1.617 1.00 27.04 55 GLU B CA 1
ATOM 3406 C C . GLU B 1 55 ? 24.656 4.673 3.007 1.00 26.20 55 GLU B C 1
ATOM 3407 O O . GLU B 1 55 ? 24.171 3.594 3.353 1.00 24.28 55 GLU B O 1
ATOM 3413 N N . GLN B 1 56 ? 25.435 5.402 3.805 1.00 23.82 56 GLN B N 1
ATOM 3414 C CA . GLN B 1 56 ? 25.777 4.930 5.145 1.00 24.58 56 GLN B CA 1
ATOM 3415 C C . GLN B 1 56 ? 24.566 4.856 6.071 1.00 23.48 56 GLN B C 1
ATOM 3416 O O . GLN B 1 56 ? 24.444 3.933 6.875 1.00 24.26 56 GLN B O 1
ATOM 3422 N N . VAL B 1 57 ? 23.670 5.827 5.958 1.00 24.53 57 VAL B N 1
ATOM 3423 C CA . VAL B 1 57 ? 22.480 5.856 6.796 1.00 27.09 57 VAL B CA 1
ATOM 3424 C C . VAL B 1 57 ? 21.648 4.579 6.666 1.00 29.12 57 VAL B C 1
ATOM 3425 O O . VAL B 1 57 ? 21.145 4.036 7.653 1.00 30.98 57 VAL B O 1
ATOM 3429 N N . GLU B 1 58 ? 21.531 4.089 5.442 1.00 30.83 58 GLU B N 1
ATOM 3430 C CA . GLU B 1 58 ? 20.749 2.894 5.168 1.00 33.25 58 GLU B CA 1
ATOM 3431 C C . GLU B 1 58 ? 21.486 1.622 5.581 1.00 31.94 58 GLU B C 1
ATOM 3432 O O . GLU B 1 58 ? 20.874 0.571 5.777 1.00 32.90 58 GLU B O 1
ATOM 3438 N N . LYS B 1 59 ? 22.800 1.737 5.738 1.00 29.78 59 LYS B N 1
ATOM 3439 C CA . LYS B 1 59 ? 23.654 0.600 6.068 1.00 28.47 59 LYS B CA 1
ATOM 3440 C C . LYS B 1 59 ? 23.969 0.366 7.545 1.00 27.03 59 LYS B C 1
ATOM 3441 O O . LYS B 1 59 ? 23.717 -0.709 8.072 1.00 27.28 59 LYS B O 1
ATOM 3447 N N . LEU B 1 60 ? 24.528 1.369 8.213 1.00 26.46 60 LEU B N 1
ATOM 3448 C CA . LEU B 1 60 ? 24.893 1.219 9.617 1.00 24.99 60 LEU B CA 1
ATOM 3449 C C . LEU B 1 60 ? 25.222 2.593 10.189 1.00 25.20 60 LEU B C 1
ATOM 3450 O O . LEU B 1 60 ? 26.076 3.303 9.667 1.00 23.35 60 LEU B O 1
ATOM 3455 N N . LEU B 1 61 ? 24.535 2.971 11.257 1.00 23.93 61 LEU B N 1
ATOM 3456 C CA . LEU B 1 61 ? 24.785 4.273 11.866 1.00 25.54 61 LEU B CA 1
ATOM 3457 C C . LEU B 1 61 ? 25.707 4.198 13.073 1.00 23.26 61 LEU B C 1
ATOM 3458 O O . LEU B 1 61 ? 26.535 5.091 13.291 1.00 25.70 61 LEU B O 1
ATOM 3463 N N . HIS B 1 62 ? 25.569 3.127 13.844 1.00 22.85 62 HIS B N 1
ATOM 3464 C CA . HIS B 1 62 ? 26.314 2.994 15.083 1.00 24.53 62 HIS B CA 1
ATOM 3465 C C . HIS B 1 62 ? 26.340 1.565 15.627 1.00 24.90 62 HIS B C 1
ATOM 3466 O O . HIS B 1 62 ? 25.362 0.834 15.495 1.00 25.96 62 HIS B O 1
ATOM 3473 N N . VAL B 1 63 ? 27.459 1.171 16.235 1.00 24.31 63 VAL B N 1
ATOM 3474 C CA . VAL B 1 63 ? 27.564 -0.148 16.854 1.00 24.71 63 VAL B CA 1
ATOM 3475 C C . VAL B 1 63 ? 28.264 -0.053 18.209 1.00 23.83 63 VAL B C 1
ATOM 3476 O O . VAL B 1 63 ? 28.159 -0.965 19.029 1.00 24.65 63 VAL B O 1
ATOM 3480 N N . SER B 1 64 ? 28.955 1.066 18.425 1.00 25.93 64 SER B N 1
ATOM 3481 C CA . SER B 1 64 ? 29.704 1.370 19.653 1.00 24.21 64 SER B CA 1
ATOM 3482 C C . SER B 1 64 ? 31.112 0.784 19.628 1.00 27.37 64 SER B C 1
ATOM 3483 O O . SER B 1 64 ? 31.435 -0.070 18.792 1.00 25.87 64 SER B O 1
ATOM 3486 N N . ASN B 1 65 ? 31.946 1.246 20.555 1.00 26.60 65 ASN B N 1
ATOM 3487 C CA . ASN B 1 65 ? 33.332 0.809 20.605 1.00 27.02 65 ASN B CA 1
ATOM 3488 C C . ASN B 1 65 ? 33.517 -0.499 21.391 1.00 26.56 65 ASN B C 1
ATOM 3489 O O . ASN B 1 65 ? 34.622 -0.855 21.778 1.00 25.92 65 ASN B O 1
ATOM 3494 N N . LEU B 1 66 ? 32.385 -1.192 21.680 1.00 27.51 66 LEU B N 1
ATOM 3495 C CA . LEU B 1 66 ? 32.492 -2.551 22.226 1.00 27.56 66 LEU B CA 1
ATOM 3496 C C . LEU B 1 66 ? 33.117 -3.493 21.195 1.00 28.51 66 LEU B C 1
ATOM 3497 O O . LEU B 1 66 ? 33.658 -4.546 21.501 1.00 26.94 66 LEU B O 1
ATOM 3502 N N . TYR B 1 67 ? 32.955 -3.099 19.914 1.00 28.89 67 TYR B N 1
ATOM 3503 C CA . TYR B 1 67 ? 33.454 -3.907 18.810 1.00 28.99 67 TYR B CA 1
ATOM 3504 C C . TYR B 1 67 ? 34.528 -3.156 18.020 1.00 30.35 67 TYR B C 1
ATOM 3505 O O . TYR B 1 67 ? 34.774 -1.974 18.222 1.00 29.12 67 TYR B O 1
ATOM 3514 N N . GLU B 1 68 ? 35.150 -3.871 17.089 1.00 31.50 68 GLU B N 1
ATOM 3515 C CA . GLU B 1 68 ? 36.150 -3.259 16.239 1.00 32.28 68 GLU B CA 1
ATOM 3516 C C . GLU B 1 68 ? 35.415 -2.332 15.284 1.00 30.97 68 GLU B C 1
ATOM 3517 O O . GLU B 1 68 ? 34.348 -2.679 14.771 1.00 30.74 68 GLU B O 1
ATOM 3523 N N . ASN B 1 69 ? 35.974 -1.144 15.079 1.00 29.02 69 ASN B N 1
ATOM 3524 C CA . ASN B 1 69 ? 35.391 -0.148 14.188 1.00 29.90 69 ASN B CA 1
ATOM 3525 C C . ASN B 1 69 ? 36.416 0.129 13.093 1.00 30.28 69 ASN B C 1
ATOM 3526 O O . ASN B 1 69 ? 37.214 1.061 13.202 1.00 29.29 69 ASN B O 1
ATOM 3531 N N . PRO B 1 70 ? 36.408 -0.687 12.024 1.00 31.12 70 PRO B N 1
ATOM 3532 C CA . PRO B 1 70 ? 37.333 -0.560 10.889 1.00 30.60 70 PRO B CA 1
ATOM 3533 C C . PRO B 1 70 ? 37.369 0.825 10.258 1.00 29.35 70 PRO B C 1
ATOM 3534 O O . PRO B 1 70 ? 38.429 1.301 9.851 1.00 28.01 70 PRO B O 1
ATOM 3538 N N . TRP B 1 71 ? 36.203 1.455 10.158 1.00 28.93 71 TRP B N 1
ATOM 3539 C CA . TRP B 1 71 ? 36.090 2.793 9.582 1.00 29.25 71 TRP B CA 1
ATOM 3540 C C . TRP B 1 71 ? 36.907 3.818 10.369 1.00 28.95 71 TRP B C 1
ATOM 3541 O O . TRP B 1 71 ? 37.340 4.835 9.819 1.00 28.39 71 TRP B O 1
ATOM 3552 N N . GLN B 1 72 ? 37.117 3.554 11.656 1.00 30.16 72 GLN B N 1
ATOM 3553 C CA . GLN B 1 72 ? 37.912 4.460 12.483 1.00 30.56 72 GLN B CA 1
ATOM 3554 C C . GLN B 1 72 ? 39.374 4.354 12.063 1.00 31.16 72 GLN B C 1
ATOM 3555 O O . GLN B 1 72 ? 40.090 5.352 11.995 1.00 30.77 72 GLN B O 1
ATOM 3561 N N . GLU B 1 73 ? 39.806 3.130 11.785 1.00 31.93 73 GLU B N 1
ATOM 3562 C CA . GLU B 1 73 ? 41.178 2.881 11.359 1.00 33.07 73 GLU B CA 1
ATOM 3563 C C . GLU B 1 73 ? 41.458 3.600 10.051 1.00 31.76 73 GLU B C 1
ATOM 3564 O O . GLU B 1 73 ? 42.514 4.213 9.883 1.00 33.45 73 GLU B O 1
ATOM 3570 N N . GLU B 1 74 ? 40.503 3.528 9.130 1.00 31.72 74 GLU B N 1
ATOM 3571 C CA . GLU B 1 74 ? 40.662 4.148 7.821 1.00 32.18 74 GLU B CA 1
ATOM 3572 C C . GLU B 1 74 ? 40.810 5.656 7.913 1.00 30.31 74 GLU B C 1
ATOM 3573 O O . GLU B 1 74 ? 41.696 6.239 7.289 1.00 29.13 74 GLU B O 1
ATOM 3579 N N . LEU B 1 75 ? 39.932 6.295 8.680 1.00 26.88 75 LEU B N 1
ATOM 3580 C CA . LEU B 1 75 ? 40.005 7.740 8.825 1.00 25.34 75 LEU B CA 1
ATOM 3581 C C . LEU B 1 75 ? 41.273 8.116 9.587 1.00 23.03 75 LEU B C 1
ATOM 3582 O O . LEU B 1 75 ? 41.975 9.044 9.209 1.00 25.29 75 LEU B O 1
ATOM 3587 N N . ALA B 1 76 ? 41.572 7.373 10.648 1.00 23.99 76 ALA B N 1
ATOM 3588 C CA . ALA B 1 76 ? 42.753 7.637 11.467 1.00 25.54 76 ALA B CA 1
ATOM 3589 C C . ALA B 1 76 ? 44.033 7.619 10.636 1.00 29.39 76 ALA B C 1
ATOM 3590 O O . ALA B 1 76 ? 44.930 8.450 10.822 1.00 27.88 76 ALA B O 1
ATOM 3592 N N . HIS B 1 77 ? 44.103 6.663 9.716 1.00 30.84 77 HIS B N 1
ATOM 3593 C CA . HIS B 1 77 ? 45.255 6.500 8.835 1.00 31.62 77 HIS B CA 1
ATOM 3594 C C . HIS B 1 77 ? 45.465 7.760 8.003 1.00 30.68 77 HIS B C 1
ATOM 3595 O O . HIS B 1 77 ? 46.596 8.211 7.813 1.00 30.26 77 HIS B O 1
ATOM 3602 N N . LYS B 1 78 ? 44.369 8.336 7.521 1.00 28.92 78 LYS B N 1
ATOM 3603 C CA . LYS B 1 78 ? 44.441 9.535 6.704 1.00 29.60 78 LYS B CA 1
ATOM 3604 C C . LYS B 1 78 ? 44.842 10.757 7.527 1.00 29.95 78 LYS B C 1
ATOM 3605 O O . LYS B 1 78 ? 45.478 11.672 7.010 1.00 30.29 78 LYS B O 1
ATOM 3611 N N . LEU B 1 79 ? 44.469 10.776 8.804 1.00 27.42 79 LEU B N 1
ATOM 3612 C CA . LEU B 1 79 ? 44.826 11.904 9.656 1.00 27.80 79 LEU B CA 1
ATOM 3613 C C . LEU B 1 79 ? 46.292 11.787 10.068 1.00 27.75 79 LEU B C 1
ATOM 3614 O O . LEU B 1 79 ? 47.039 12.765 10.055 1.00 28.21 79 LEU B O 1
ATOM 3619 N N . VAL B 1 80 ? 46.701 10.578 10.422 1.00 28.87 80 VAL B N 1
ATOM 3620 C CA . VAL B 1 80 ? 48.069 10.345 10.846 1.00 31.11 80 VAL B CA 1
ATOM 3621 C C . VAL B 1 80 ? 49.087 10.491 9.723 1.00 32.40 80 VAL B C 1
ATOM 3622 O O . VAL B 1 80 ? 50.224 10.896 9.964 1.00 33.57 80 VAL B O 1
ATOM 3626 N N . LYS B 1 81 ? 48.682 10.180 8.497 1.00 34.89 81 LYS B N 1
ATOM 3627 C CA . LYS B 1 81 ? 49.595 10.280 7.366 1.00 37.08 81 LYS B CA 1
ATOM 3628 C C . LYS B 1 81 ? 50.011 11.731 7.124 1.00 37.12 81 LYS B C 1
ATOM 3629 O O . LYS B 1 81 ? 51.027 11.994 6.484 1.00 36.43 81 LYS B O 1
ATOM 3635 N N . HIS B 1 82 ? 49.227 12.668 7.650 1.00 35.84 82 HIS B N 1
ATOM 3636 C CA . HIS B 1 82 ? 49.505 14.096 7.499 1.00 34.16 82 HIS B CA 1
ATOM 3637 C C . HIS B 1 82 ? 50.217 14.676 8.723 1.00 32.60 82 HIS B C 1
ATOM 3638 O O . HIS B 1 82 ? 50.649 15.826 8.707 1.00 32.64 82 HIS B O 1
ATOM 3645 N N . PHE B 1 83 ? 50.322 13.882 9.782 1.00 29.89 83 PHE B N 1
ATOM 3646 C CA . PHE B 1 83 ? 50.976 14.316 11.013 1.00 29.47 83 PHE B CA 1
ATOM 3647 C C . PHE B 1 83 ? 52.495 14.326 10.788 1.00 30.53 83 PHE B C 1
ATOM 3648 O O . PHE B 1 83 ? 52.990 13.695 9.858 1.00 28.94 83 PHE B O 1
ATOM 3656 N N . TRP B 1 84 ? 53.229 15.041 11.636 1.00 30.51 84 TRP B N 1
ATOM 3657 C CA . TRP B 1 84 ? 54.682 15.139 11.488 1.00 31.08 84 TRP B CA 1
ATOM 3658 C C . TRP B 1 84 ? 55.455 13.894 11.923 1.00 31.67 84 TRP B C 1
ATOM 3659 O O . TRP B 1 84 ? 56.637 13.757 11.612 1.00 31.42 84 TRP B O 1
ATOM 3670 N N . THR B 1 85 ? 54.799 12.999 12.651 1.00 33.50 85 THR B N 1
ATOM 3671 C CA . THR B 1 85 ? 55.446 11.777 13.114 1.00 34.22 85 THR B CA 1
ATOM 3672 C C . THR B 1 85 ? 54.417 10.664 13.289 1.00 34.81 85 THR B C 1
ATOM 3673 O O . THR B 1 85 ? 53.232 10.863 13.018 1.00 33.13 85 THR B O 1
ATOM 3677 N N . GLU B 1 86 ? 54.880 9.493 13.722 1.00 35.67 86 GLU B N 1
ATOM 3678 C CA . GLU B 1 86 ? 54.000 8.353 13.960 1.00 36.74 86 GLU B CA 1
ATOM 3679 C C . GLU B 1 86 ? 53.037 8.748 15.066 1.00 34.29 86 GLU B C 1
ATOM 3680 O O . GLU B 1 86 ? 53.450 9.307 16.082 1.00 33.50 86 GLU B O 1
ATOM 3686 N N . GLY B 1 87 ? 51.758 8.452 14.884 1.00 32.64 87 GLY B N 1
ATOM 3687 C CA . GLY B 1 87 ? 50.796 8.813 15.908 1.00 31.83 87 GLY B CA 1
ATOM 3688 C C . GLY B 1 87 ? 49.558 7.943 15.902 1.00 31.06 87 GLY B C 1
ATOM 3689 O O . GLY B 1 87 ? 49.397 7.084 15.036 1.00 30.67 87 GLY B O 1
ATOM 3690 N N . LYS B 1 88 ? 48.686 8.168 16.880 1.00 29.67 88 LYS B N 1
ATOM 3691 C CA . LYS B 1 88 ? 47.449 7.415 16.998 1.00 29.47 88 LYS B CA 1
ATOM 3692 C C . LYS B 1 88 ? 46.281 8.367 17.245 1.00 29.55 88 LYS B C 1
ATOM 3693 O O . LYS B 1 88 ? 46.468 9.495 17.702 1.00 26.49 88 LYS B O 1
ATOM 3699 N N . VAL B 1 89 ? 45.076 7.887 16.963 1.00 27.75 89 VAL B N 1
ATOM 3700 C CA . VAL B 1 89 ? 43.871 8.690 17.094 1.00 26.75 89 VAL B CA 1
ATOM 3701 C C . VAL B 1 89 ? 42.815 8.116 18.034 1.00 27.19 89 VAL B C 1
ATOM 3702 O O . VAL B 1 89 ? 42.679 6.901 18.179 1.00 28.72 89 VAL B O 1
ATOM 3706 N N . PHE B 1 90 ? 42.089 9.012 18.699 1.00 27.23 90 PHE B N 1
ATOM 3707 C CA . PHE B 1 90 ? 40.971 8.642 19.558 1.00 24.81 90 PHE B CA 1
ATOM 3708 C C . PHE B 1 90 ? 39.851 9.532 19.019 1.00 23.81 90 PHE B C 1
ATOM 3709 O O . PHE B 1 90 ? 40.033 10.741 18.902 1.00 21.07 90 PHE B O 1
ATOM 3717 N N . PHE B 1 91 ? 38.705 8.949 18.690 1.00 21.34 91 PHE B N 1
ATOM 3718 C CA . PHE B 1 91 ? 37.603 9.736 18.145 1.00 22.95 91 PHE B CA 1
ATOM 3719 C C . PHE B 1 91 ? 36.584 10.150 19.190 1.00 22.53 91 PHE B C 1
ATOM 3720 O O . PHE B 1 91 ? 36.233 9.371 20.078 1.00 23.12 91 PHE B O 1
ATOM 3728 N N . ALA B 1 92 ? 36.113 11.383 19.062 1.00 23.68 92 ALA B N 1
ATOM 3729 C CA . ALA B 1 92 ? 35.114 11.941 19.967 1.00 25.03 92 ALA B CA 1
ATOM 3730 C C . ALA B 1 92 ? 33.959 12.492 19.133 1.00 24.16 92 ALA B C 1
ATOM 3731 O O . ALA B 1 92 ? 33.847 12.195 17.946 1.00 23.02 92 ALA B O 1
ATOM 3733 N N . ASN B 1 93 ? 33.120 13.325 19.739 1.00 24.12 93 ASN B N 1
ATOM 3734 C CA . ASN B 1 93 ? 31.962 13.859 19.034 1.00 24.94 93 ASN B CA 1
ATOM 3735 C C . ASN B 1 93 ? 31.932 15.358 18.840 1.00 24.67 93 ASN B C 1
ATOM 3736 O O . ASN B 1 93 ? 31.047 15.875 18.159 1.00 23.90 93 ASN B O 1
ATOM 3741 N N . SER B 1 94 ? 32.896 16.057 19.428 1.00 22.34 94 SER B N 1
ATOM 3742 C CA . SER B 1 94 ? 32.923 17.505 19.339 1.00 21.05 94 SER B CA 1
ATOM 3743 C C . SER B 1 94 ? 34.293 18.029 19.721 1.00 20.73 94 SER B C 1
ATOM 3744 O O . SER B 1 94 ? 35.133 17.291 20.236 1.00 21.39 94 SER B O 1
ATOM 3747 N N . GLY B 1 95 ? 34.497 19.319 19.489 1.00 21.54 95 GLY B N 1
ATOM 3748 C CA . GLY B 1 95 ? 35.758 19.940 19.837 1.00 22.29 95 GLY B CA 1
ATOM 3749 C C . GLY B 1 95 ? 36.000 19.900 21.335 1.00 22.45 95 GLY B C 1
ATOM 3750 O O . GLY B 1 95 ? 37.087 19.539 21.787 1.00 22.21 95 GLY B O 1
ATOM 3751 N N . THR B 1 96 ? 34.991 20.263 22.125 1.00 22.90 96 THR B N 1
ATOM 3752 C CA . THR B 1 96 ? 35.165 20.249 23.569 1.00 21.08 96 THR B CA 1
ATOM 3753 C C . THR B 1 96 ? 35.513 18.849 24.072 1.00 21.73 96 THR B C 1
ATOM 3754 O O . THR B 1 96 ? 36.393 18.700 24.917 1.00 20.31 96 THR B O 1
ATOM 3758 N N . GLU B 1 97 ? 34.854 17.814 23.553 1.00 21.41 97 GLU B N 1
ATOM 3759 C CA . GLU B 1 97 ? 35.184 16.456 23.993 1.00 20.93 97 GLU B CA 1
ATOM 3760 C C . GLU B 1 97 ? 36.621 16.105 23.598 1.00 19.47 97 GLU B C 1
ATOM 3761 O O . GLU B 1 97 ? 37.291 15.323 24.280 1.00 20.44 97 GLU B O 1
ATOM 3767 N N . SER B 1 98 ? 37.090 16.677 22.493 1.00 18.75 98 SER B N 1
ATOM 3768 C CA . SER B 1 98 ? 38.446 16.407 22.021 1.00 21.67 98 SER B CA 1
ATOM 3769 C C . SER B 1 98 ? 39.489 17.047 22.931 1.00 22.14 98 SER B C 1
ATOM 3770 O O . SER B 1 98 ? 40.502 16.432 23.261 1.00 23.69 98 SER B O 1
ATOM 3773 N N . VAL B 1 99 ? 39.244 18.285 23.337 1.00 21.61 99 VAL B N 1
ATOM 3774 C CA . VAL B 1 99 ? 40.181 18.957 24.228 1.00 23.29 99 VAL B CA 1
ATOM 3775 C C . VAL B 1 99 ? 40.210 18.203 25.554 1.00 23.67 99 VAL B C 1
ATOM 3776 O O . VAL B 1 99 ? 41.275 18.011 26.141 1.00 24.23 99 VAL B O 1
ATOM 3780 N N . GLU B 1 100 ? 39.042 17.753 26.014 1.00 23.55 100 GLU B N 1
ATOM 3781 C CA . GLU B 1 100 ? 38.950 16.994 27.260 1.00 22.91 100 GLU B CA 1
ATOM 3782 C C . GLU B 1 100 ? 39.851 15.760 27.181 1.00 24.62 100 GLU B C 1
ATOM 3783 O O . GLU B 1 100 ? 40.575 15.449 28.129 1.00 24.60 100 GLU B O 1
ATOM 3789 N N . ALA B 1 101 ? 39.797 15.051 26.054 1.00 23.51 101 ALA B N 1
ATOM 3790 C CA . ALA B 1 101 ? 40.615 13.854 25.872 1.00 21.85 101 ALA B CA 1
ATOM 3791 C C . ALA B 1 101 ? 42.105 14.191 25.928 1.00 21.14 101 ALA B C 1
ATOM 3792 O O . ALA B 1 101 ? 42.889 13.451 26.525 1.00 22.07 101 ALA B O 1
ATOM 3794 N N . ALA B 1 102 ? 42.486 15.310 25.315 1.00 20.92 102 ALA B N 1
ATOM 3795 C CA . ALA B 1 102 ? 43.879 15.750 25.296 1.00 22.51 102 ALA B CA 1
ATOM 3796 C C . ALA B 1 102 ? 44.381 16.069 26.700 1.00 24.13 102 ALA B C 1
ATOM 3797 O O . ALA B 1 102 ? 45.517 15.743 27.053 1.00 23.92 102 ALA B O 1
ATOM 3799 N N . ILE B 1 103 ? 43.540 16.717 27.499 1.00 23.89 103 ILE B N 1
ATOM 3800 C CA . ILE B 1 103 ? 43.917 17.058 28.871 1.00 24.05 103 ILE B CA 1
ATOM 3801 C C . ILE B 1 103 ? 44.100 15.773 29.682 1.00 25.29 103 ILE B C 1
ATOM 3802 O O . ILE B 1 103 ? 45.085 15.609 30.411 1.00 24.76 103 ILE B O 1
ATOM 3807 N N . LYS B 1 104 ? 43.157 14.845 29.549 1.00 24.40 104 LYS B N 1
ATOM 3808 C CA . LYS B 1 104 ? 43.260 13.585 30.276 1.00 23.60 104 LYS B CA 1
ATOM 3809 C C . LYS B 1 104 ? 44.474 12.774 29.814 1.00 24.53 104 LYS B C 1
ATOM 3810 O O . LYS B 1 104 ? 45.155 12.139 30.622 1.00 25.66 104 LYS B O 1
ATOM 3816 N N . LEU B 1 105 ? 44.749 12.791 28.516 1.00 24.74 105 LEU B N 1
ATOM 3817 C CA . LEU B 1 105 ? 45.893 12.047 28.004 1.00 26.97 105 LEU B CA 1
ATOM 3818 C C . LEU B 1 105 ? 47.192 12.644 28.551 1.00 27.26 105 LEU B C 1
ATOM 3819 O O . LEU B 1 105 ? 48.086 11.914 28.978 1.00 28.12 105 LEU B O 1
ATOM 3824 N N . ALA B 1 106 ? 47.283 13.970 28.543 1.00 28.35 106 ALA B N 1
ATOM 3825 C CA . ALA B 1 106 ? 48.473 14.662 29.031 1.00 28.28 106 ALA B CA 1
ATOM 3826 C C . ALA B 1 106 ? 48.750 14.369 30.505 1.00 29.52 106 ALA B C 1
ATOM 3827 O O . ALA B 1 106 ? 49.894 14.111 30.887 1.00 29.77 106 ALA B O 1
ATOM 3829 N N . ARG B 1 107 ? 47.713 14.406 31.334 1.00 28.21 107 ARG B N 1
ATOM 3830 C CA . ARG B 1 107 ? 47.897 14.133 32.751 1.00 29.86 107 ARG B CA 1
ATOM 3831 C C . ARG B 1 107 ? 48.300 12.687 33.019 1.00 30.61 107 ARG B C 1
ATOM 3832 O O . ARG B 1 107 ? 49.221 12.430 33.794 1.00 30.85 107 ARG B O 1
ATOM 3840 N N . LYS B 1 108 ? 47.632 11.741 32.371 1.00 31.04 108 LYS B N 1
ATOM 3841 C CA . LYS B 1 108 ? 47.955 10.338 32.592 1.00 31.19 108 LYS B CA 1
ATOM 3842 C C . LYS B 1 108 ? 49.337 9.986 32.051 1.00 31.89 108 LYS B C 1
ATOM 3843 O O . LYS B 1 108 ? 50.007 9.086 32.564 1.00 32.62 108 LYS B O 1
ATOM 3849 N N . TYR B 1 109 ? 49.757 10.705 31.020 1.00 30.27 109 TYR B N 1
ATOM 3850 C CA . TYR B 1 109 ? 51.059 10.490 30.405 1.00 31.31 109 TYR B CA 1
ATOM 3851 C C . TYR B 1 109 ? 52.177 10.648 31.437 1.00 31.86 109 TYR B C 1
ATOM 3852 O O . TYR B 1 109 ? 53.090 9.825 31.513 1.00 32.68 109 TYR B O 1
ATOM 3861 N N . TRP B 1 110 ? 52.105 11.712 32.229 1.00 32.50 110 TRP B N 1
ATOM 3862 C CA . TRP B 1 110 ? 53.120 11.968 33.243 1.00 32.77 110 TRP B CA 1
ATOM 3863 C C . TRP B 1 110 ? 52.951 11.060 34.450 1.00 35.45 110 TRP B C 1
ATOM 3864 O O . TRP B 1 110 ? 53.933 10.586 35.021 1.00 34.77 110 TRP B O 1
ATOM 3875 N N . ARG B 1 111 ? 51.703 10.822 34.836 1.00 35.79 111 ARG B N 1
ATOM 3876 C CA . ARG B 1 111 ? 51.420 9.952 35.963 1.00 37.93 111 ARG B CA 1
ATOM 3877 C C . ARG B 1 111 ? 51.989 8.565 35.686 1.00 38.10 111 ARG B C 1
ATOM 3878 O O . ARG B 1 111 ? 52.500 7.907 36.593 1.00 38.26 111 ARG B O 1
ATOM 3886 N N . ASP B 1 112 ? 51.907 8.123 34.433 1.00 37.83 112 ASP B N 1
ATOM 3887 C CA . ASP B 1 112 ? 52.436 6.812 34.074 1.00 39.11 112 ASP B CA 1
ATOM 3888 C C . ASP B 1 112 ? 53.938 6.763 34.339 1.00 40.65 112 ASP B C 1
ATOM 3889 O O . ASP B 1 112 ? 54.483 5.706 34.647 1.00 42.49 112 ASP B O 1
ATOM 3894 N N . LYS B 1 113 ? 54.604 7.908 34.213 1.00 42.30 113 LYS B N 1
ATOM 3895 C CA . LYS B 1 113 ? 56.046 7.985 34.441 1.00 43.31 113 LYS B CA 1
ATOM 3896 C C . LYS B 1 113 ? 56.383 8.241 35.907 1.00 44.41 113 LYS B C 1
ATOM 3897 O O . LYS B 1 113 ? 57.547 8.433 36.263 1.00 44.59 113 LYS B O 1
ATOM 3903 N N . GLY B 1 114 ? 55.361 8.240 36.755 1.00 44.80 114 GLY B N 1
ATOM 3904 C CA . GLY B 1 1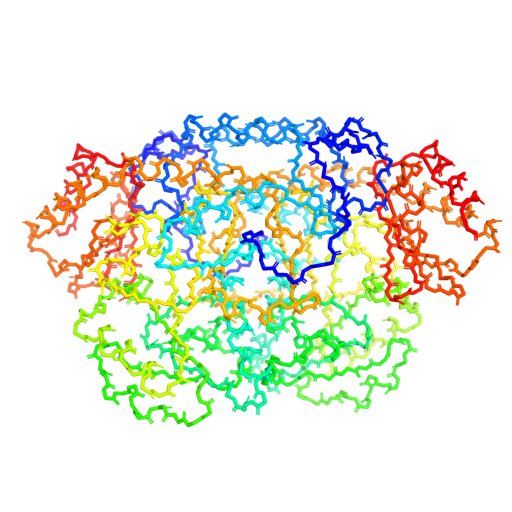14 ? 55.583 8.472 38.168 1.00 45.93 114 GLY B CA 1
ATOM 3905 C C . GLY B 1 114 ? 55.905 9.921 38.465 1.00 46.39 114 GLY B C 1
ATOM 3906 O O . GLY B 1 114 ? 56.449 10.239 39.520 1.00 46.18 114 GLY B O 1
ATOM 3907 N N . LYS B 1 115 ? 55.574 10.802 37.530 1.00 46.39 115 LYS B N 1
ATOM 3908 C CA . LYS B 1 115 ? 55.822 12.225 37.706 1.00 46.81 115 LYS B CA 1
ATOM 3909 C C . LYS B 1 115 ? 54.512 12.928 38.021 1.00 47.19 115 LYS B C 1
ATOM 3910 O O . LYS B 1 115 ? 53.471 12.607 37.450 1.00 48.47 115 LYS B O 1
ATOM 3916 N N . ASN B 1 116 ? 54.564 13.886 38.938 1.00 47.66 116 ASN B N 1
ATOM 3917 C CA . ASN B 1 116 ? 53.368 14.607 39.336 1.00 47.33 116 ASN B CA 1
ATOM 3918 C C . ASN B 1 116 ? 53.182 15.913 38.572 1.00 45.83 116 ASN B C 1
ATOM 3919 O O . ASN B 1 116 ? 53.159 16.992 39.163 1.00 46.70 116 ASN B O 1
ATOM 3924 N N . LYS B 1 117 ? 53.065 15.811 37.253 1.00 42.89 117 LYS B N 1
ATOM 3925 C CA . LYS B 1 117 ? 52.846 16.984 36.417 1.00 41.34 117 LYS B CA 1
ATOM 3926 C C . LYS B 1 117 ? 51.372 16.946 36.052 1.00 39.80 117 LYS B C 1
ATOM 3927 O O . LYS B 1 117 ? 50.923 16.021 35.376 1.00 38.55 117 LYS B O 1
ATOM 3933 N N . TRP B 1 118 ? 50.623 17.947 36.504 1.00 37.88 118 TRP B N 1
ATOM 3934 C CA . TRP B 1 118 ? 49.188 17.997 36.250 1.00 37.48 118 TRP B CA 1
ATOM 3935 C C . TRP B 1 118 ? 48.676 19.369 35.833 1.00 36.63 118 TRP B C 1
ATOM 3936 O O . TRP B 1 118 ? 47.500 19.515 35.488 1.00 35.02 118 TRP B O 1
ATOM 3947 N N . LYS B 1 119 ? 49.547 20.373 35.871 1.00 33.28 119 LYS B N 1
ATOM 3948 C CA . LYS B 1 119 ? 49.148 21.728 35.517 1.00 32.49 119 LYS B CA 1
ATOM 3949 C C . LYS B 1 119 ? 49.215 22.018 34.027 1.00 29.82 119 LYS B C 1
ATOM 3950 O O . LYS B 1 119 ? 49.991 21.415 33.290 1.00 28.41 119 LYS B O 1
ATOM 3956 N N . PHE B 1 120 ? 48.399 22.970 33.595 1.00 28.58 120 PHE B N 1
ATOM 3957 C CA . PHE B 1 120 ? 48.376 23.366 32.201 1.00 28.18 120 PHE B CA 1
ATOM 3958 C C . PHE B 1 120 ? 48.433 24.867 32.078 1.00 28.00 120 PHE B C 1
ATOM 3959 O O . PHE B 1 120 ? 47.910 25.601 32.918 1.00 29.74 120 PHE B O 1
ATOM 3967 N N . ILE B 1 121 ? 49.091 25.318 31.023 1.00 28.28 121 ILE B N 1
ATOM 3968 C CA . ILE B 1 121 ? 49.171 26.729 30.738 1.00 27.03 121 ILE B CA 1
ATOM 3969 C C . ILE B 1 121 ? 48.447 26.921 29.416 1.00 27.25 121 ILE B C 1
ATOM 3970 O O . ILE B 1 121 ? 48.810 26.302 28.415 1.00 27.78 121 ILE B O 1
ATOM 3975 N N . SER B 1 122 ? 47.408 27.750 29.423 1.00 28.27 122 SER B N 1
ATOM 3976 C CA . SER B 1 122 ? 46.667 28.064 28.204 1.00 29.38 122 SER B CA 1
ATOM 3977 C C . SER B 1 122 ? 46.764 29.581 28.058 1.00 30.76 122 SER B C 1
ATOM 3978 O O . SER B 1 122 ? 47.515 30.225 28.806 1.00 30.48 122 SER B O 1
ATOM 3981 N N . PHE B 1 123 ? 46.019 30.170 27.126 1.00 28.65 123 PHE B N 1
ATOM 3982 C CA . PHE B 1 123 ? 46.132 31.609 26.923 1.00 28.35 123 PHE B CA 1
ATOM 3983 C C . PHE B 1 123 ? 44.869 32.457 27.020 1.00 29.18 123 PHE B C 1
ATOM 3984 O O . PHE B 1 123 ? 43.757 31.973 26.815 1.00 28.17 123 PHE B O 1
ATOM 3992 N N . GLU B 1 124 ? 45.056 33.735 27.345 1.00 27.25 124 GLU B N 1
ATOM 3993 C CA . GLU B 1 124 ? 43.932 34.655 27.430 1.00 27.87 124 GLU B CA 1
ATOM 3994 C C . GLU B 1 124 ? 43.327 34.748 26.034 1.00 26.57 124 GLU B C 1
ATOM 3995 O O . GLU B 1 124 ? 44.044 34.673 25.034 1.00 25.68 124 GLU B O 1
ATOM 4001 N N . ASN B 1 125 ? 42.007 34.906 25.982 1.00 26.76 125 ASN B N 1
ATOM 4002 C CA . ASN B 1 125 ? 41.263 35.014 24.735 1.00 27.41 125 ASN B CA 1
ATOM 4003 C C . ASN B 1 125 ? 41.151 33.697 23.986 1.00 26.51 125 ASN B C 1
ATOM 4004 O O . ASN B 1 125 ? 40.743 33.675 22.826 1.00 26.11 125 ASN B O 1
ATOM 4009 N N . SER B 1 126 ? 41.512 32.602 24.639 1.00 26.07 126 SER B N 1
ATOM 4010 C CA . SER B 1 126 ? 41.420 31.303 23.990 1.00 26.42 126 SER B CA 1
ATOM 4011 C C . SER B 1 126 ? 40.021 30.738 24.205 1.00 27.38 126 SER B C 1
ATOM 4012 O O . SER B 1 126 ? 39.251 31.241 25.032 1.00 24.82 126 SER B O 1
ATOM 4015 N N . PHE B 1 127 ? 39.681 29.712 23.434 1.00 26.95 127 PHE B N 1
ATOM 4016 C CA . PHE B 1 127 ? 38.390 29.055 23.574 1.00 26.36 127 PHE B CA 1
ATOM 4017 C C . PHE B 1 127 ? 38.606 27.599 23.214 1.00 26.03 127 PHE B C 1
ATOM 4018 O O . PHE B 1 127 ? 38.920 27.283 22.073 1.00 26.10 127 PHE B O 1
ATOM 4026 N N . HIS B 1 128 ? 38.439 26.720 24.194 1.00 25.04 128 HIS B N 1
ATOM 4027 C CA . HIS B 1 128 ? 38.663 25.300 23.999 1.00 25.72 128 HIS B CA 1
ATOM 4028 C C . HIS B 1 128 ? 37.446 24.417 24.245 1.00 25.05 128 HIS B C 1
ATOM 4029 O O . HIS B 1 128 ? 37.509 23.208 24.030 1.00 26.41 128 HIS B O 1
ATOM 4036 N N . GLY B 1 129 ? 36.340 25.011 24.682 1.00 23.89 129 GLY B N 1
ATOM 4037 C CA . GLY B 1 129 ? 35.150 24.218 24.936 1.00 23.99 129 GLY B CA 1
ATOM 4038 C C . GLY B 1 129 ? 34.372 24.675 26.154 1.00 26.31 129 GLY B C 1
ATOM 4039 O O . GLY B 1 129 ? 34.849 25.512 26.920 1.00 26.08 129 GLY B O 1
ATOM 4040 N N . ARG B 1 130 ? 33.188 24.099 26.348 1.00 25.30 130 ARG B N 1
ATOM 4041 C CA . ARG B 1 130 ? 32.310 24.467 27.452 1.00 26.69 130 ARG B CA 1
ATOM 4042 C C . ARG B 1 130 ? 32.194 23.432 28.567 1.00 25.44 130 ARG B C 1
ATOM 4043 O O . ARG B 1 130 ? 31.637 23.731 29.624 1.00 25.27 130 ARG B O 1
ATOM 4051 N N . THR B 1 131 ? 32.675 22.213 28.330 1.00 23.42 131 THR B N 1
ATOM 4052 C CA . THR B 1 131 ? 32.626 21.183 29.363 1.00 21.95 131 THR B CA 1
ATOM 4053 C C . THR B 1 131 ? 33.733 21.535 30.362 1.00 22.64 131 THR B C 1
ATOM 4054 O O . THR B 1 131 ? 34.692 22.215 30.001 1.00 23.45 131 THR B O 1
ATOM 4058 N N . TYR B 1 132 ? 33.604 21.088 31.606 1.00 24.10 132 TYR B N 1
ATOM 4059 C CA . TYR B 1 132 ? 34.561 21.461 32.652 1.00 24.13 132 TYR B CA 1
ATOM 4060 C C . TYR B 1 132 ? 36.056 21.462 32.368 1.00 25.56 132 TYR B C 1
ATOM 4061 O O . TYR B 1 132 ? 36.739 22.428 32.716 1.00 25.47 132 TYR B O 1
ATOM 4070 N N . GLY B 1 133 ? 36.579 20.413 31.743 1.00 23.79 133 GLY B N 1
ATOM 4071 C CA . GLY B 1 133 ? 38.004 20.395 31.452 1.00 22.83 133 GLY B CA 1
ATOM 4072 C C . GLY B 1 133 ? 38.368 21.468 30.443 1.00 25.02 133 GLY B C 1
ATOM 4073 O O . GLY B 1 133 ? 39.294 22.261 30.650 1.00 24.42 133 GLY B O 1
ATOM 4074 N N . SER B 1 134 ? 37.622 21.498 29.344 1.00 23.62 134 SER B N 1
ATOM 4075 C CA . SER B 1 134 ? 37.847 22.472 28.287 1.00 23.81 134 SER B CA 1
ATOM 4076 C C . SER B 1 134 ? 37.574 23.890 28.757 1.00 24.92 134 SER B C 1
ATOM 4077 O O . SER B 1 134 ? 38.240 24.836 28.325 1.00 25.17 134 SER B O 1
ATOM 4080 N N . LEU B 1 135 ? 36.584 24.032 29.634 1.00 22.91 135 LEU B N 1
ATOM 4081 C CA . LEU B 1 135 ? 36.218 25.345 30.154 1.00 25.55 135 LEU B CA 1
ATOM 4082 C C . LEU B 1 135 ? 37.336 25.909 31.036 1.00 24.56 135 LEU B C 1
ATOM 4083 O O . LEU B 1 135 ? 37.567 27.117 31.060 1.00 25.10 135 LEU B O 1
ATOM 4088 N N . SER B 1 136 ? 38.022 25.025 31.753 1.00 25.51 136 SER B N 1
ATOM 4089 C CA . SER B 1 136 ? 39.112 25.431 32.630 1.00 26.87 136 SER B CA 1
ATOM 4090 C C . SER B 1 136 ? 40.294 25.901 31.801 1.00 27.59 136 SER B C 1
ATOM 4091 O O . SER B 1 136 ? 41.067 26.760 32.226 1.00 28.05 136 SER B O 1
ATOM 4094 N N . ALA B 1 137 ? 40.429 25.327 30.611 1.00 25.69 137 ALA B N 1
ATOM 4095 C CA . ALA B 1 137 ? 41.507 25.676 29.704 1.00 25.59 137 ALA B CA 1
ATOM 4096 C C . ALA B 1 137 ? 41.180 26.966 28.965 1.00 24.68 137 ALA B C 1
ATOM 4097 O O . ALA B 1 137 ? 42.073 27.685 28.536 1.00 24.42 137 ALA B O 1
ATOM 4099 N N . THR B 1 138 ? 39.889 27.247 28.818 1.00 25.00 138 THR B N 1
ATOM 4100 C CA . THR B 1 138 ? 39.423 28.441 28.130 1.00 26.14 138 THR B CA 1
ATOM 4101 C C . THR B 1 138 ? 39.805 29.675 28.958 1.00 29.29 138 THR B C 1
ATOM 4102 O O . THR B 1 138 ? 39.359 29.839 30.095 1.00 30.61 138 THR B O 1
ATOM 4106 N N . GLY B 1 139 ? 40.647 30.530 28.382 1.00 30.00 139 GLY B N 1
ATOM 4107 C CA . GLY B 1 139 ? 41.118 31.707 29.093 1.00 32.50 139 GLY B CA 1
ATOM 4108 C C . GLY B 1 139 ? 40.228 32.929 29.025 1.00 34.51 139 GLY B C 1
ATOM 4109 O O . GLY B 1 139 ? 40.687 34.017 28.680 1.00 36.80 139 GLY B O 1
ATOM 4110 N N . GLN B 1 140 ? 38.955 32.750 29.351 1.00 33.90 140 GLN B N 1
ATOM 4111 C CA . GLN B 1 140 ? 37.996 33.842 29.340 1.00 35.97 140 GLN B CA 1
ATOM 4112 C C . GLN B 1 140 ? 37.064 33.689 30.535 1.00 36.15 140 GLN B C 1
ATOM 4113 O O . GLN B 1 140 ? 36.059 32.979 30.470 1.00 35.98 140 GLN B O 1
ATOM 4119 N N . PRO B 1 141 ? 37.394 34.361 31.650 1.00 36.19 141 PRO B N 1
ATOM 4120 C CA . PRO B 1 141 ? 36.609 34.317 32.884 1.00 34.63 141 PRO B CA 1
ATOM 4121 C C . PRO B 1 141 ? 35.109 34.530 32.701 1.00 34.47 141 PRO B C 1
ATOM 4122 O O . PRO B 1 141 ? 34.308 33.966 33.446 1.00 33.58 141 PRO B O 1
ATOM 4126 N N . LYS B 1 142 ? 34.722 35.336 31.717 1.00 34.82 142 LYS B N 1
ATOM 4127 C CA . LYS B 1 142 ? 33.302 35.587 31.503 1.00 36.38 142 LYS B CA 1
ATOM 4128 C C . LYS B 1 142 ? 32.537 34.294 31.256 1.00 36.37 142 LYS B C 1
ATOM 4129 O O . LYS B 1 142 ? 31.360 34.198 31.593 1.00 35.08 142 LYS B O 1
ATOM 4135 N N . PHE B 1 143 ? 33.209 33.297 30.682 1.00 35.81 143 PHE B N 1
ATOM 4136 C CA . PHE B 1 143 ? 32.556 32.017 30.407 1.00 36.28 143 PHE B CA 1
ATOM 4137 C C . PHE B 1 143 ? 32.596 31.094 31.639 1.00 34.53 143 PHE B C 1
ATOM 4138 O O . PHE B 1 143 ? 31.942 30.063 31.705 1.00 34.51 143 PHE B O 1
ATOM 4146 N N . HIS B 1 144 ? 33.448 31.475 32.625 1.00 33.49 144 HIS B N 1
ATOM 4147 C CA . HIS B 1 144 ? 33.539 30.686 33.861 1.00 32.90 144 HIS B CA 1
ATOM 4148 C C . HIS B 1 144 ? 32.460 31.114 34.872 1.00 32.91 144 HIS B C 1
ATOM 4149 O O . HIS B 1 144 ? 32.101 30.394 35.799 1.00 31.56 144 HIS B O 1
ATOM 4156 N N . LYS B 1 145 ? 31.990 32.373 34.686 1.00 34.94 145 LYS B N 1
ATOM 4157 C CA . LYS B 1 145 ? 31.069 33.041 35.613 1.00 35.34 145 LYS B CA 1
ATOM 4158 C C . LYS B 1 145 ? 29.828 32.197 35.994 1.00 34.71 145 LYS B C 1
ATOM 4159 O O . LYS B 1 145 ? 28.896 32.020 35.223 1.00 34.78 145 LYS B O 1
ATOM 4165 N N . GLY B 1 146 ? 29.856 31.705 37.233 1.00 33.73 146 GLY B N 1
ATOM 4166 C CA . GLY B 1 146 ? 28.741 30.941 37.764 1.00 31.20 146 GLY B CA 1
ATOM 4167 C C . GLY B 1 146 ? 28.921 29.437 37.824 1.00 31.05 146 GLY B C 1
ATOM 4168 O O . GLY B 1 146 ? 28.076 28.738 38.381 1.00 29.85 146 GLY B O 1
ATOM 4169 N N . PHE B 1 147 ? 30.029 28.939 37.281 1.00 29.70 147 PHE B N 1
ATOM 4170 C CA . PHE B 1 147 ? 30.280 27.501 37.245 1.00 29.71 147 PHE B CA 1
ATOM 4171 C C . PHE B 1 147 ? 31.407 27.010 38.142 1.00 29.78 147 PHE B C 1
ATOM 4172 O O . PHE B 1 147 ? 31.625 25.798 38.269 1.00 30.87 147 PHE B O 1
ATOM 4180 N N . GLU B 1 148 ? 32.123 27.946 38.758 1.00 30.21 148 GLU B N 1
ATOM 4181 C CA . GLU B 1 148 ? 33.237 27.618 39.637 1.00 29.81 148 GLU B CA 1
ATOM 4182 C C . GLU B 1 148 ? 32.778 26.754 40.804 1.00 29.60 148 GLU B C 1
ATOM 4183 O O . GLU B 1 148 ? 31.620 26.806 41.201 1.00 29.52 148 GLU B O 1
ATOM 4189 N N . PRO B 1 149 ? 33.689 25.951 41.378 1.00 30.28 149 PRO B N 1
ATOM 4190 C CA . PRO B 1 149 ? 35.101 25.798 41.016 1.00 31.05 149 PRO B CA 1
ATOM 4191 C C . PRO B 1 149 ? 35.348 24.957 39.762 1.00 30.80 149 PRO B C 1
ATOM 4192 O O . PRO B 1 149 ? 34.650 23.975 39.511 1.00 30.49 149 PRO B O 1
ATOM 4196 N N . LEU B 1 150 ? 36.357 25.350 38.991 1.00 30.36 150 LEU B N 1
ATOM 4197 C CA . LEU B 1 150 ? 36.728 24.639 37.771 1.00 31.67 150 LEU B CA 1
ATOM 4198 C C . LEU B 1 150 ? 37.763 23.573 38.112 1.00 30.56 150 LEU B C 1
ATOM 4199 O O . LEU B 1 150 ? 38.059 23.344 39.287 1.00 31.34 150 LEU B O 1
ATOM 4204 N N . VAL B 1 151 ? 38.304 22.910 37.092 1.00 28.12 151 VAL B N 1
ATOM 4205 C CA . VAL B 1 151 ? 39.330 21.903 37.327 1.00 27.08 151 VAL B CA 1
ATOM 4206 C C . VAL B 1 151 ? 40.597 22.660 37.725 1.00 26.70 151 VAL B C 1
ATOM 4207 O O . VAL B 1 151 ? 41.025 23.580 37.026 1.00 27.18 151 VAL B O 1
ATOM 4211 N N . PRO B 1 152 ? 41.213 22.282 38.851 1.00 28.09 152 PRO B N 1
ATOM 4212 C CA . PRO B 1 152 ? 42.433 22.947 39.328 1.00 28.44 152 PRO B CA 1
ATOM 4213 C C . PRO B 1 152 ? 43.643 22.717 38.426 1.00 29.76 152 PRO B C 1
ATOM 4214 O O . PRO B 1 152 ? 43.736 21.686 37.760 1.00 30.24 152 PRO B O 1
ATOM 4218 N N . GLY B 1 153 ? 44.561 23.680 38.405 1.00 28.81 153 GLY B N 1
ATOM 4219 C CA . GLY B 1 153 ? 45.772 23.527 37.619 1.00 28.35 153 GLY B CA 1
ATOM 4220 C C . GLY B 1 153 ? 45.937 24.340 36.350 1.00 28.85 153 GLY B C 1
ATOM 4221 O O . GLY B 1 153 ? 46.971 24.231 35.694 1.00 30.41 153 GLY B O 1
ATOM 4222 N N . PHE B 1 154 ? 44.946 25.152 35.994 1.00 28.48 154 PHE B N 1
ATOM 4223 C CA . PHE B 1 154 ? 45.043 25.951 34.779 1.00 28.33 154 PHE B CA 1
ATOM 4224 C C . PHE B 1 154 ? 45.357 27.423 35.023 1.00 29.83 154 PHE B C 1
ATOM 4225 O O . PHE B 1 154 ? 44.685 28.084 35.810 1.00 31.21 154 PHE B O 1
ATOM 4233 N N . SER B 1 155 ? 46.377 27.930 34.335 1.00 29.03 155 SER B N 1
ATOM 4234 C CA . SER B 1 155 ? 46.758 29.333 34.440 1.00 31.11 155 SER B CA 1
ATOM 4235 C C . SER B 1 155 ? 46.784 29.883 33.015 1.00 30.88 155 SER B C 1
ATOM 4236 O O . SER B 1 155 ? 46.969 29.129 32.054 1.00 30.38 155 SER B O 1
ATOM 4239 N N . TYR B 1 156 ? 46.603 31.193 32.881 1.00 30.51 156 TYR B N 1
ATOM 4240 C CA . TYR B 1 156 ? 46.543 31.819 31.569 1.00 29.41 156 TYR B CA 1
ATOM 4241 C C . TYR B 1 156 ? 47.648 32.813 31.229 1.00 30.00 156 TYR B C 1
ATOM 4242 O O . TYR B 1 156 ? 47.744 33.879 31.834 1.00 30.20 156 TYR B O 1
ATOM 4251 N N . ALA B 1 157 ? 48.470 32.462 30.245 1.00 28.34 157 ALA B N 1
ATOM 4252 C CA . ALA B 1 157 ? 49.544 33.337 29.805 1.00 30.16 157 ALA B CA 1
ATOM 4253 C C . ALA B 1 157 ? 48.982 34.233 28.705 1.00 30.46 157 ALA B C 1
ATOM 4254 O O . ALA B 1 157 ? 47.789 34.178 28.412 1.00 32.43 157 ALA B O 1
ATOM 4256 N N . LYS B 1 158 ? 49.832 35.055 28.099 1.00 29.97 158 LYS B N 1
ATOM 4257 C CA . LYS B 1 158 ? 49.393 35.958 27.041 1.00 30.56 158 LYS B CA 1
ATOM 4258 C C . LYS B 1 158 ? 49.991 35.575 25.693 1.00 30.67 158 LYS B C 1
ATOM 4259 O O . LYS B 1 158 ? 51.184 35.274 25.593 1.00 29.71 158 LYS B O 1
ATOM 4265 N N . LEU B 1 159 ? 49.157 35.592 24.658 1.00 30.19 159 LEU B N 1
ATOM 4266 C CA . LEU B 1 159 ? 49.601 35.232 23.317 1.00 31.45 159 LEU B CA 1
ATOM 4267 C C . LEU B 1 159 ? 50.734 36.161 22.885 1.00 31.87 159 LEU B C 1
ATOM 4268 O O . LEU B 1 159 ? 50.679 37.366 23.121 1.00 30.43 159 LEU B O 1
ATOM 4273 N N . ASN B 1 160 ? 51.757 35.579 22.264 1.00 30.99 160 ASN B N 1
ATOM 4274 C CA . ASN B 1 160 ? 52.923 36.312 21.777 1.00 32.36 160 ASN B CA 1
ATOM 4275 C C . ASN B 1 160 ? 53.682 37.035 22.882 1.00 33.62 160 ASN B C 1
ATOM 4276 O O . ASN B 1 160 ? 54.342 38.048 22.647 1.00 34.82 160 ASN B O 1
ATOM 4281 N N . ASP B 1 161 ? 53.583 36.493 24.088 1.00 32.66 161 ASP B N 1
ATOM 4282 C CA . ASP B 1 161 ? 54.259 37.040 25.257 1.00 31.24 161 ASP B CA 1
ATOM 4283 C C . ASP B 1 161 ? 54.924 35.843 25.908 1.00 28.63 161 ASP B C 1
ATOM 4284 O O . ASP B 1 161 ? 54.390 35.264 26.848 1.00 29.47 161 ASP B O 1
ATOM 4289 N N . ILE B 1 162 ? 56.088 35.463 25.398 1.00 28.94 162 ILE B N 1
ATOM 4290 C CA . ILE B 1 162 ? 56.785 34.302 25.927 1.00 28.92 162 ILE B CA 1
ATOM 4291 C C . ILE B 1 162 ? 57.145 34.437 27.404 1.00 29.01 162 ILE B C 1
ATOM 4292 O O . ILE B 1 162 ? 57.220 33.440 28.125 1.00 28.61 162 ILE B O 1
ATOM 4297 N N . ASP B 1 163 ? 57.353 35.665 27.864 1.00 28.84 163 ASP B N 1
ATOM 4298 C CA . ASP B 1 163 ? 57.702 35.880 29.265 1.00 30.69 163 ASP B CA 1
ATOM 4299 C C . ASP B 1 163 ? 56.555 35.507 30.199 1.00 29.72 163 ASP B C 1
ATOM 4300 O O . ASP B 1 163 ? 56.778 34.960 31.279 1.00 30.08 163 ASP B O 1
ATOM 4305 N N . SER B 1 164 ? 55.327 35.790 29.778 1.00 29.76 164 SER B N 1
ATOM 4306 C CA . SER B 1 164 ? 54.163 35.447 30.583 1.00 30.31 164 SER B CA 1
ATOM 4307 C C . SER B 1 164 ? 54.068 33.929 30.733 1.00 30.36 164 SER B C 1
ATOM 4308 O O . SER B 1 164 ? 53.503 33.426 31.707 1.00 29.86 164 SER B O 1
ATOM 4311 N N . VAL B 1 165 ? 54.620 33.195 29.768 1.00 30.67 165 VAL B N 1
ATOM 4312 C CA . VAL B 1 165 ? 54.589 31.737 29.831 1.00 29.15 165 VAL B CA 1
ATOM 4313 C C . VAL B 1 165 ? 55.627 31.233 30.835 1.00 30.15 165 VAL B C 1
ATOM 4314 O O . VAL B 1 165 ? 55.330 30.398 31.694 1.00 29.71 165 VAL B O 1
ATOM 4318 N N . TYR B 1 166 ? 56.846 31.746 30.734 1.00 31.32 166 TYR B N 1
ATOM 4319 C CA . TYR B 1 166 ? 57.907 31.344 31.655 1.00 32.92 166 TYR B CA 1
ATOM 4320 C C . TYR B 1 166 ? 57.493 31.534 33.110 1.00 32.77 166 TYR B C 1
ATOM 4321 O O . TYR B 1 166 ? 57.804 30.708 33.965 1.00 34.79 166 TYR B O 1
ATOM 4330 N N . LYS B 1 167 ? 56.780 32.621 33.379 1.00 34.62 167 LYS B N 1
ATOM 4331 C CA . LYS B 1 167 ? 56.338 32.943 34.730 1.00 35.87 167 LYS B CA 1
ATOM 4332 C C . LYS B 1 167 ? 55.388 31.923 35.355 1.00 37.25 167 LYS B C 1
ATOM 4333 O O . LYS B 1 167 ? 55.464 31.649 36.556 1.00 36.80 167 LYS B O 1
ATOM 4339 N N . LEU B 1 168 ? 54.494 31.361 34.547 1.00 35.71 168 LEU B N 1
ATOM 4340 C CA . LEU B 1 168 ? 53.521 30.392 35.046 1.00 35.69 168 LEU B CA 1
ATOM 4341 C C . LEU B 1 168 ? 54.019 28.954 35.037 1.00 34.80 168 LEU B C 1
ATOM 4342 O O . LEU B 1 168 ? 53.408 28.070 35.635 1.00 33.34 168 LEU B O 1
ATOM 4347 N N . LEU B 1 169 ? 55.142 28.728 34.374 1.00 36.89 169 LEU B N 1
ATOM 4348 C CA . LEU B 1 169 ? 55.714 27.393 34.263 1.00 39.50 169 LEU B CA 1
ATOM 4349 C C . LEU B 1 169 ? 56.511 26.933 35.485 1.00 41.59 169 LEU B C 1
ATOM 4350 O O . LEU B 1 169 ? 57.324 27.679 36.027 1.00 42.16 169 LEU B O 1
ATOM 4355 N N . ASP B 1 170 ? 56.258 25.704 35.922 1.00 42.21 170 ASP B N 1
ATOM 4356 C CA . ASP B 1 170 ? 56.991 25.119 37.040 1.00 43.64 170 ASP B CA 1
ATOM 4357 C C . ASP B 1 170 ? 57.173 23.635 36.752 1.00 43.54 170 ASP B C 1
ATOM 4358 O O . ASP B 1 170 ? 56.780 23.161 35.689 1.00 42.25 170 ASP B O 1
ATOM 4363 N N . GLU B 1 171 ? 57.764 22.902 37.689 1.00 43.93 171 GLU B N 1
ATOM 4364 C CA . GLU B 1 171 ? 57.995 21.476 37.483 1.00 44.28 171 GLU B CA 1
ATOM 4365 C C . GLU B 1 171 ? 56.735 20.623 37.558 1.00 42.45 171 GLU B C 1
ATOM 4366 O O . GLU B 1 171 ? 56.785 19.417 37.316 1.00 40.47 171 GLU B O 1
ATOM 4372 N N . GLU B 1 172 ? 55.611 21.250 37.891 1.00 40.68 172 GLU B N 1
ATOM 4373 C CA . GLU B 1 172 ? 54.336 20.546 37.980 1.00 39.29 172 GLU B CA 1
ATOM 4374 C C . GLU B 1 172 ? 53.478 20.773 36.736 1.00 36.60 172 GLU B C 1
ATOM 4375 O O . GLU B 1 172 ? 52.320 20.365 36.700 1.00 34.89 172 GLU B O 1
ATOM 4381 N N . THR B 1 173 ? 54.045 21.430 35.728 1.00 35.66 173 THR B N 1
ATOM 4382 C CA . THR B 1 173 ? 53.320 21.716 34.490 1.00 33.68 173 THR B CA 1
ATOM 4383 C C . THR B 1 173 ? 53.325 20.539 33.508 1.00 33.16 173 THR B C 1
ATOM 4384 O O . THR B 1 173 ? 54.379 20.110 33.035 1.00 32.78 173 THR B O 1
ATOM 4388 N N . ALA B 1 174 ? 52.136 20.027 33.201 1.00 30.94 174 ALA B N 1
ATOM 4389 C CA . ALA B 1 174 ? 51.993 18.899 32.280 1.00 30.91 174 ALA B CA 1
ATOM 4390 C C . ALA B 1 174 ? 52.034 19.340 30.821 1.00 30.16 174 ALA B C 1
ATOM 4391 O O . ALA B 1 174 ? 52.668 18.695 29.984 1.00 30.77 174 ALA B O 1
ATOM 4393 N N . GLY B 1 175 ? 51.363 20.442 30.511 1.00 28.74 175 GLY B N 1
ATOM 4394 C CA . GLY B 1 175 ? 51.363 20.906 29.141 1.00 27.28 175 GLY B CA 1
ATOM 4395 C C . GLY B 1 175 ? 50.956 22.343 28.910 1.00 26.20 175 GLY B C 1
ATOM 4396 O O . GLY B 1 175 ? 50.475 23.046 29.804 1.00 26.74 175 GLY B O 1
ATOM 4397 N N . ILE B 1 176 ? 51.181 22.773 27.678 1.00 24.33 176 ILE B N 1
ATOM 4398 C CA . ILE B 1 176 ? 50.841 24.107 27.232 1.00 24.36 176 ILE B CA 1
ATOM 4399 C C . ILE B 1 176 ? 49.837 23.890 26.105 1.00 25.47 176 ILE B C 1
ATOM 4400 O O . ILE B 1 176 ? 50.121 23.174 25.144 1.00 24.98 176 ILE B O 1
ATOM 4405 N N . ILE B 1 177 ? 48.663 24.497 26.245 1.00 25.62 177 ILE B N 1
ATOM 4406 C CA . ILE B 1 177 ? 47.590 24.366 25.263 1.00 25.81 177 ILE B CA 1
ATOM 4407 C C . ILE B 1 177 ? 47.420 25.667 24.487 1.00 24.97 177 ILE B C 1
ATO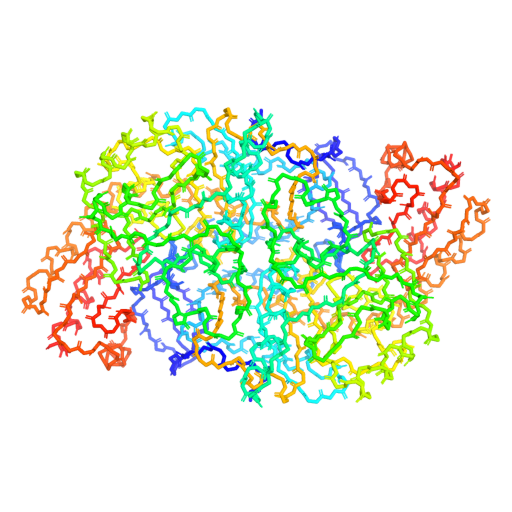M 4408 O O . ILE B 1 177 ? 47.218 26.725 25.078 1.00 28.57 177 ILE B O 1
ATOM 4413 N N . ILE B 1 178 ? 47.490 25.598 23.163 1.00 23.76 178 ILE B N 1
ATOM 4414 C CA . ILE B 1 178 ? 47.351 26.807 22.365 1.00 25.09 178 ILE B CA 1
ATOM 4415 C C . ILE B 1 178 ? 46.684 26.601 21.006 1.00 26.27 178 ILE B C 1
ATOM 4416 O O . ILE B 1 178 ? 46.698 25.495 20.464 1.00 25.91 178 ILE B O 1
ATOM 4421 N N . GLU B 1 179 ? 46.097 27.679 20.481 1.00 26.62 179 GLU B N 1
ATOM 4422 C CA . GLU B 1 179 ? 45.476 27.698 19.156 1.00 26.12 179 GLU B CA 1
ATOM 4423 C C . GLU B 1 179 ? 46.466 28.487 18.300 1.00 28.03 179 GLU B C 1
ATOM 4424 O O . GLU B 1 179 ? 46.862 29.588 18.684 1.00 28.93 179 GLU B O 1
ATOM 4430 N N . VAL B 1 180 ? 46.869 27.935 17.159 1.00 26.66 180 VAL B N 1
ATOM 4431 C CA . VAL B 1 180 ? 47.807 28.613 16.267 1.00 28.90 180 VAL B CA 1
ATOM 4432 C C . VAL B 1 180 ? 47.242 29.983 15.918 1.00 28.56 180 VAL B C 1
ATOM 4433 O O . VAL B 1 180 ? 47.980 30.961 15.786 1.00 28.46 180 VAL B O 1
ATOM 4437 N N . ILE B 1 181 ? 45.924 30.036 15.757 1.00 26.72 181 ILE B N 1
ATOM 4438 C CA . ILE B 1 181 ? 45.214 31.280 15.485 1.00 26.23 181 ILE B CA 1
ATOM 4439 C C . ILE B 1 181 ? 43.964 31.169 16.351 1.00 27.03 181 ILE B C 1
ATOM 4440 O O . ILE B 1 181 ? 43.247 30.172 16.270 1.00 25.67 181 ILE B O 1
ATOM 4445 N N . GLN B 1 182 ? 43.720 32.165 17.202 1.00 26.43 182 GLN B N 1
ATOM 4446 C CA . GLN B 1 182 ? 42.547 32.144 18.076 1.00 25.55 182 GLN B CA 1
ATOM 4447 C C . GLN B 1 182 ? 41.359 32.671 17.294 1.00 27.19 182 GLN B C 1
ATOM 4448 O O . GLN B 1 182 ? 41.294 33.862 16.987 1.00 28.11 182 GLN B O 1
ATOM 4454 N N . GLY B 1 183 ? 40.421 31.784 16.976 1.00 28.67 183 GLY B N 1
ATOM 4455 C CA . GLY B 1 183 ? 39.260 32.182 16.200 1.00 29.29 183 GLY B CA 1
ATOM 4456 C C . GLY B 1 183 ? 38.257 33.025 16.957 1.00 30.63 183 GLY B C 1
ATOM 4457 O O . GLY B 1 183 ? 38.142 34.230 16.726 1.00 30.21 183 GLY B O 1
ATOM 4458 N N . GLU B 1 184 ? 37.531 32.375 17.860 1.00 31.13 184 GLU B N 1
ATOM 4459 C CA . GLU B 1 184 ? 36.511 33.017 18.675 1.00 32.80 184 GLU B CA 1
ATOM 4460 C C . GLU B 1 184 ? 37.082 34.244 19.379 1.00 32.83 184 GLU B C 1
ATOM 4461 O O . GLU B 1 184 ? 36.374 35.227 19.611 1.00 32.75 184 GLU B O 1
ATOM 4467 N N . GLY B 1 185 ? 38.372 34.184 19.697 1.00 31.79 185 GLY B N 1
ATOM 4468 C CA . GLY B 1 185 ? 39.028 35.283 20.386 1.00 31.49 185 GLY B CA 1
ATOM 4469 C C . GLY B 1 185 ? 39.311 36.519 19.556 1.00 32.11 185 GLY B C 1
ATOM 4470 O O . GLY B 1 185 ? 39.845 37.501 20.077 1.00 32.20 185 GLY B O 1
ATOM 4471 N N . GLY B 1 186 ? 38.966 36.483 18.272 1.00 31.58 186 GLY B N 1
ATOM 4472 C CA . GLY B 1 186 ? 39.193 37.635 17.412 1.00 30.62 186 GLY B CA 1
ATOM 4473 C C . GLY B 1 186 ? 40.191 37.410 16.289 1.00 30.34 186 GLY B C 1
ATOM 4474 O O . GLY B 1 186 ? 40.746 38.369 15.744 1.00 29.14 186 GLY B O 1
ATOM 4475 N N . VAL B 1 187 ? 40.409 36.144 15.936 1.00 28.26 187 VAL B N 1
ATOM 4476 C CA . VAL B 1 187 ? 41.348 35.774 14.879 1.00 27.47 187 VAL B CA 1
ATOM 4477 C C . VAL B 1 187 ? 42.737 36.318 15.222 1.00 28.69 187 VAL B C 1
ATOM 4478 O O . VAL B 1 187 ? 43.375 37.009 14.420 1.00 27.70 187 VAL B O 1
ATOM 4482 N N . ASN B 1 188 ? 43.195 35.996 16.430 1.00 27.84 188 ASN B N 1
ATOM 4483 C CA . ASN B 1 188 ? 44.504 36.439 16.904 1.00 28.88 188 ASN B CA 1
ATOM 4484 C C . ASN B 1 188 ? 45.574 35.435 16.488 1.00 27.04 188 ASN B C 1
ATOM 4485 O O . ASN B 1 188 ? 45.513 34.265 16.858 1.00 28.73 188 ASN B O 1
ATOM 4490 N N . GLU B 1 189 ? 46.562 35.904 15.732 1.00 28.05 189 GLU B N 1
ATOM 4491 C CA . GLU B 1 189 ? 47.632 35.042 15.238 1.00 28.80 189 GLU B CA 1
ATOM 4492 C C . GLU B 1 189 ? 48.866 34.945 16.125 1.00 30.47 189 GLU B C 1
ATOM 4493 O O . GLU B 1 189 ? 49.477 35.956 16.463 1.00 29.09 189 GLU B O 1
ATOM 4499 N N . ALA B 1 190 ? 49.235 33.723 16.494 1.00 29.07 190 ALA B N 1
ATOM 4500 C CA . ALA B 1 190 ? 50.437 33.512 17.286 1.00 29.87 190 ALA B CA 1
ATOM 4501 C C . ALA B 1 190 ? 51.569 33.650 16.270 1.00 31.46 190 ALA B C 1
ATOM 4502 O O . ALA B 1 190 ? 51.521 33.043 15.195 1.00 31.40 190 ALA B O 1
ATOM 4504 N N . SER B 1 191 ? 52.581 34.449 16.592 1.00 32.15 191 SER B N 1
ATOM 4505 C CA . SER B 1 191 ? 53.687 34.664 15.661 1.00 32.90 191 SER B CA 1
ATOM 4506 C C . SER B 1 191 ? 54.600 33.452 15.543 1.00 33.00 191 SER B C 1
ATOM 4507 O O . SER B 1 191 ? 54.643 32.606 16.437 1.00 31.64 191 SER B O 1
ATOM 4510 N N . GLU B 1 192 ? 55.335 33.380 14.434 1.00 33.43 192 GLU B N 1
ATOM 4511 C CA . GLU B 1 192 ? 56.269 32.280 14.201 1.00 35.84 192 GLU B CA 1
ATOM 4512 C C . GLU B 1 192 ? 57.323 32.261 15.307 1.00 35.36 192 GLU B C 1
ATOM 4513 O O . GLU B 1 192 ? 57.711 31.200 15.792 1.00 35.46 192 GLU B O 1
ATOM 4519 N N . ASP B 1 193 ? 57.783 33.447 15.695 1.00 36.19 193 ASP B N 1
ATOM 4520 C CA . ASP B 1 193 ? 58.791 33.582 16.744 1.00 37.98 193 ASP B CA 1
ATOM 4521 C C . ASP B 1 193 ? 58.275 33.005 18.053 1.00 35.86 193 ASP B C 1
ATOM 4522 O O . ASP B 1 193 ? 58.949 32.200 18.700 1.00 36.24 193 ASP B O 1
ATOM 4527 N N . PHE B 1 194 ? 57.072 33.424 18.435 1.00 34.46 194 PHE B N 1
ATOM 4528 C CA . PHE B 1 194 ? 56.446 32.961 19.667 1.00 32.19 194 PHE B CA 1
ATOM 4529 C C . PHE B 1 194 ? 56.233 31.452 19.648 1.00 31.54 194 PHE B C 1
ATOM 4530 O O . PHE B 1 194 ? 56.561 30.759 20.607 1.00 31.49 194 PHE B O 1
ATOM 4538 N N . LEU B 1 195 ? 55.680 30.943 18.553 1.00 32.72 195 LEU B N 1
ATOM 4539 C CA . LEU B 1 195 ? 55.429 29.514 18.434 1.00 31.00 195 LEU B CA 1
ATOM 4540 C C . LEU B 1 195 ? 56.727 28.721 18.455 1.00 32.19 195 LEU B C 1
ATOM 4541 O O . LEU B 1 195 ? 56.801 27.652 19.056 1.00 32.20 195 LEU B O 1
ATOM 4546 N N . SER B 1 196 ? 57.752 29.245 17.794 1.00 33.74 196 SER B N 1
ATOM 4547 C CA . SER B 1 196 ? 59.044 28.576 17.768 1.00 34.05 196 SER B CA 1
ATOM 4548 C C . SER B 1 196 ? 59.608 28.492 19.187 1.00 34.04 196 SER B C 1
ATOM 4549 O O . SER B 1 196 ? 60.160 27.470 19.585 1.00 35.55 196 SER B O 1
ATOM 4552 N N . LYS B 1 197 ? 59.469 29.573 19.947 1.00 34.96 197 LYS B N 1
ATOM 4553 C CA . LYS B 1 197 ? 59.956 29.599 21.321 1.00 36.94 197 LYS B CA 1
ATOM 4554 C C . LYS B 1 197 ? 59.137 28.653 22.185 1.00 36.34 197 LYS B C 1
ATOM 4555 O O . LYS B 1 197 ? 59.681 27.934 23.017 1.00 36.39 197 LYS B O 1
ATOM 4561 N N . LEU B 1 198 ? 57.822 28.665 21.990 1.00 35.44 198 LEU B N 1
ATOM 4562 C CA . LEU B 1 198 ? 56.936 27.807 22.768 1.00 34.69 198 LEU B CA 1
ATOM 4563 C C . LEU B 1 198 ? 57.362 26.356 22.579 1.00 34.62 198 LEU B C 1
ATOM 4564 O O . LEU B 1 198 ? 57.418 25.580 23.531 1.00 33.70 198 LEU B O 1
ATOM 4569 N N . GLN B 1 199 ? 57.674 25.993 21.342 1.00 34.81 199 GLN B N 1
ATOM 4570 C CA . GLN B 1 199 ? 58.095 24.630 21.063 1.00 37.22 199 GLN B CA 1
ATOM 4571 C C . GLN B 1 199 ? 59.398 24.322 21.793 1.00 38.16 199 GLN B C 1
ATOM 4572 O O . GLN B 1 199 ? 59.533 23.274 22.423 1.00 35.98 199 GLN B O 1
ATOM 4578 N N . GLU B 1 200 ? 60.349 25.247 21.716 1.00 39.90 200 GLU B N 1
ATOM 4579 C CA . GLU B 1 200 ? 61.634 25.056 22.377 1.00 43.09 200 GLU B CA 1
ATOM 4580 C C . GLU B 1 200 ? 61.471 24.877 23.879 1.00 42.23 200 GLU B C 1
ATOM 4581 O O . GLU B 1 200 ? 62.147 24.048 24.479 1.00 42.67 200 GLU B O 1
ATOM 4587 N N . ILE B 1 201 ? 60.569 25.643 24.483 1.00 42.00 201 ILE B N 1
ATOM 4588 C CA . ILE B 1 201 ? 60.326 25.518 25.912 1.00 41.90 201 ILE B CA 1
ATOM 4589 C C . ILE B 1 201 ? 59.855 24.106 26.238 1.00 42.27 201 ILE B C 1
ATOM 4590 O O . ILE B 1 201 ? 60.356 23.480 27.170 1.00 42.12 201 ILE B O 1
ATOM 4595 N N . CYS B 1 202 ? 58.887 23.606 25.473 1.00 41.69 202 CYS B N 1
ATOM 4596 C CA . CYS B 1 202 ? 58.354 22.270 25.715 1.00 42.47 202 CYS B CA 1
ATOM 4597 C C . CYS B 1 202 ? 59.432 21.189 25.677 1.00 43.87 202 CYS B C 1
ATOM 4598 O O . CYS B 1 202 ? 59.389 20.233 26.454 1.00 44.22 202 CYS B O 1
ATOM 4601 N N . LYS B 1 203 ? 60.399 21.344 24.779 1.00 45.95 203 LYS B N 1
ATOM 4602 C CA . LYS B 1 203 ? 61.498 20.388 24.664 1.00 49.57 203 LYS B CA 1
ATOM 4603 C C . LYS B 1 203 ? 62.439 20.592 25.851 1.00 49.74 203 LYS B C 1
ATOM 4604 O O . LYS B 1 203 ? 62.865 19.641 26.505 1.00 49.61 203 LYS B O 1
ATOM 4610 N N . GLU B 1 204 ? 62.739 21.854 26.129 1.00 51.73 204 GLU B N 1
ATOM 4611 C CA . GLU B 1 204 ? 63.629 22.237 27.219 1.00 52.17 204 GLU B CA 1
ATOM 4612 C C . GLU B 1 204 ? 63.089 21.869 28.605 1.00 52.17 204 GLU B C 1
ATOM 4613 O O . GLU B 1 204 ? 63.754 21.170 29.373 1.00 51.56 204 GLU B O 1
ATOM 4619 N N . LYS B 1 205 ? 61.882 22.336 28.913 1.00 50.05 205 LYS B N 1
ATOM 4620 C CA . LYS B 1 205 ? 61.265 22.093 30.214 1.00 48.35 205 LYS B CA 1
ATOM 4621 C C . LYS B 1 205 ? 60.532 20.766 30.368 1.00 47.95 205 LYS B C 1
ATOM 4622 O O . LYS B 1 205 ? 59.961 20.492 31.423 1.00 47.56 205 LYS B O 1
ATOM 4628 N N . ASP B 1 206 ? 60.527 19.948 29.323 1.00 47.08 206 ASP B N 1
ATOM 4629 C CA . ASP B 1 206 ? 59.870 18.647 29.397 1.00 46.21 206 ASP B CA 1
ATOM 4630 C C . ASP B 1 206 ? 58.365 18.777 29.655 1.00 44.87 206 ASP B C 1
ATOM 4631 O O . ASP B 1 206 ? 57.821 18.161 30.574 1.00 45.70 206 ASP B O 1
ATOM 4636 N N . VAL B 1 207 ? 57.700 19.584 28.833 1.00 41.38 207 VAL B N 1
ATOM 4637 C CA . VAL B 1 207 ? 56.261 19.815 28.941 1.00 37.28 207 VAL B CA 1
ATOM 4638 C C . VAL B 1 207 ? 55.626 19.499 27.583 1.00 34.35 207 VAL B C 1
ATOM 4639 O O . VAL B 1 207 ? 56.224 19.769 26.547 1.00 31.12 207 VAL B O 1
ATOM 4643 N N . LEU B 1 208 ? 54.423 18.930 27.578 1.00 32.32 208 LEU B N 1
ATOM 4644 C CA . LEU B 1 208 ? 53.777 18.592 26.311 1.00 30.10 208 LEU B CA 1
ATOM 4645 C C . LEU B 1 208 ? 53.190 19.802 25.587 1.00 29.51 208 LEU B C 1
ATOM 4646 O O . LEU B 1 208 ? 52.631 20.709 26.209 1.00 29.90 208 LEU B O 1
ATOM 4651 N N . LEU B 1 209 ? 53.337 19.825 24.267 1.00 28.38 209 LEU B N 1
ATOM 4652 C CA . LEU B 1 209 ? 52.776 20.906 23.470 1.00 28.10 209 LEU B CA 1
ATOM 4653 C C . LEU B 1 209 ? 51.473 20.372 22.874 1.00 28.03 209 LEU B C 1
ATOM 4654 O O . LEU B 1 209 ? 51.477 19.441 22.062 1.00 25.93 209 LEU B O 1
ATOM 4659 N N . ILE B 1 210 ? 50.366 20.963 23.302 1.00 27.04 210 ILE B N 1
ATOM 4660 C CA . ILE B 1 210 ? 49.035 20.568 22.857 1.00 25.35 210 ILE B CA 1
ATOM 4661 C C . ILE B 1 210 ? 48.443 21.691 22.023 1.00 24.46 210 ILE B C 1
ATOM 4662 O O . ILE B 1 210 ? 48.220 22.794 22.527 1.00 25.91 210 ILE B O 1
ATOM 4667 N N . ILE B 1 211 ? 48.198 21.422 20.744 1.00 23.25 211 ILE B N 1
ATOM 4668 C CA . ILE B 1 211 ? 47.633 22.437 19.865 1.00 23.14 211 ILE B CA 1
ATOM 4669 C C . ILE B 1 211 ? 46.167 22.145 19.552 1.00 24.95 211 ILE B C 1
ATOM 4670 O O . ILE B 1 211 ? 45.824 21.066 19.067 1.00 24.79 211 ILE B O 1
ATOM 4675 N N . ASP B 1 212 ? 45.305 23.110 19.855 1.00 23.12 212 ASP B N 1
ATOM 4676 C CA . ASP B 1 212 ? 43.882 22.965 19.596 1.00 21.91 212 ASP B CA 1
ATOM 4677 C C . ASP B 1 212 ? 43.653 23.422 18.165 1.00 21.59 212 ASP B C 1
ATOM 4678 O O . ASP B 1 212 ? 43.717 24.616 17.878 1.00 22.05 212 ASP B O 1
ATOM 4683 N N . GLU B 1 213 ? 43.414 22.469 17.267 1.00 20.58 213 GLU B N 1
ATOM 4684 C CA . GLU B 1 213 ? 43.165 22.766 15.855 1.00 20.19 213 GLU B CA 1
ATOM 4685 C C . GLU B 1 213 ? 41.700 22.490 15.513 1.00 21.65 213 GLU B C 1
ATOM 4686 O O . GLU B 1 213 ? 41.366 22.152 14.375 1.00 22.21 213 GLU B O 1
ATOM 4692 N N . VAL B 1 214 ? 40.827 22.625 16.503 1.00 20.88 214 VAL B N 1
ATOM 4693 C CA . VAL B 1 214 ? 39.410 22.388 16.281 1.00 19.92 214 VAL B CA 1
ATOM 4694 C C . VAL B 1 214 ? 38.891 23.357 15.234 1.00 21.71 214 VAL B C 1
ATOM 4695 O O . VAL B 1 214 ? 38.103 22.976 14.369 1.00 21.12 214 VAL B O 1
ATOM 4699 N N . GLN B 1 215 ? 39.351 24.604 15.292 1.00 20.48 215 GLN B N 1
ATOM 4700 C CA . GLN B 1 215 ? 38.912 25.608 14.331 1.00 21.97 215 GLN B CA 1
ATOM 4701 C C . GLN B 1 215 ? 39.881 25.786 13.157 1.00 21.19 215 GLN B C 1
ATOM 4702 O O . GLN B 1 215 ? 39.452 26.016 12.030 1.00 23.05 215 GLN B O 1
ATOM 4708 N N . THR B 1 216 ? 41.180 25.669 13.411 1.00 20.16 216 THR B N 1
ATOM 4709 C CA . THR B 1 216 ? 42.171 25.844 12.353 1.00 21.55 216 THR B CA 1
ATOM 4710 C C . THR B 1 216 ? 42.438 24.586 11.529 1.00 23.19 216 THR B C 1
ATOM 4711 O O . THR B 1 216 ? 43.007 24.659 10.436 1.00 23.88 216 THR B O 1
ATOM 4715 N N . GLY B 1 217 ? 42.018 23.441 12.052 1.00 21.54 217 GLY B N 1
ATOM 4716 C CA . GLY B 1 217 ? 42.276 22.184 11.379 1.00 23.18 217 GLY B CA 1
ATOM 4717 C C . GLY B 1 217 ? 41.544 21.863 10.092 1.00 21.54 217 GLY B C 1
ATOM 4718 O O . GLY B 1 217 ? 40.539 22.477 9.737 1.00 21.42 217 GLY B O 1
ATOM 4719 N N . ILE B 1 218 ? 42.085 20.869 9.396 1.00 22.54 218 ILE B N 1
ATOM 4720 C CA . ILE B 1 218 ? 41.543 20.368 8.139 1.00 22.53 218 ILE B CA 1
ATOM 4721 C C . ILE B 1 218 ? 41.449 21.388 7.011 1.00 22.35 218 ILE B C 1
ATOM 4722 O O . ILE B 1 218 ? 40.374 21.629 6.448 1.00 21.34 218 ILE B O 1
ATOM 4727 N N . GLY B 1 219 ? 42.591 21.994 6.696 1.00 21.50 219 GLY B N 1
ATOM 4728 C CA . GLY B 1 219 ? 42.678 22.939 5.596 1.00 22.28 219 GLY B CA 1
ATOM 4729 C C . GLY B 1 219 ? 42.197 24.363 5.749 1.00 23.75 219 GLY B C 1
ATOM 4730 O O . GLY B 1 219 ? 42.434 25.181 4.859 1.00 23.71 219 GLY B O 1
ATOM 4731 N N . ARG B 1 220 ? 41.538 24.665 6.861 1.00 21.50 220 ARG B N 1
ATOM 4732 C CA . ARG B 1 220 ? 41.004 25.999 7.110 1.00 24.74 220 ARG B CA 1
ATOM 4733 C C . ARG B 1 220 ? 41.980 27.164 6.879 1.00 24.99 220 ARG B C 1
ATOM 4734 O O . ARG B 1 220 ? 41.586 28.200 6.343 1.00 25.56 220 ARG B O 1
ATOM 4742 N N . THR B 1 221 ? 43.246 26.993 7.255 1.00 26.11 221 THR B N 1
ATOM 4743 C CA . THR B 1 221 ? 44.232 28.068 7.102 1.00 26.31 221 THR B CA 1
ATOM 4744 C C . THR B 1 221 ? 45.144 27.971 5.887 1.00 28.13 221 THR B C 1
ATOM 4745 O O . THR B 1 221 ? 46.032 28.809 5.720 1.00 29.68 221 THR B O 1
ATOM 4749 N N . GLY B 1 222 ? 44.951 26.966 5.042 1.00 27.33 222 GLY B N 1
ATOM 4750 C CA . GLY B 1 222 ? 45.813 26.849 3.876 1.00 29.70 222 GLY B CA 1
ATOM 4751 C C . GLY B 1 222 ? 46.768 25.668 3.926 1.00 29.06 222 GLY B C 1
ATOM 4752 O O . GLY B 1 222 ? 47.507 25.417 2.978 1.00 30.77 222 GLY B O 1
ATOM 4753 N N . GLU B 1 223 ? 46.773 24.962 5.050 1.00 27.43 223 GLU B N 1
ATOM 4754 C CA . GLU B 1 223 ? 47.595 23.769 5.229 1.00 27.10 223 GLU B CA 1
ATOM 4755 C C . GLU B 1 223 ? 46.644 22.783 5.874 1.00 26.34 223 GLU B C 1
ATOM 4756 O O . GLU B 1 223 ? 45.652 23.195 6.469 1.00 27.06 223 GLU B O 1
ATOM 4762 N N . PHE B 1 224 ? 46.923 21.492 5.769 1.00 25.94 224 PHE B N 1
ATOM 4763 C CA . PHE B 1 224 ? 46.025 20.518 6.359 1.00 28.16 224 PHE B CA 1
ATOM 4764 C C . PHE B 1 224 ? 45.866 20.803 7.857 1.00 28.58 224 PHE B C 1
ATOM 4765 O O . PHE B 1 224 ? 44.748 20.834 8.376 1.00 25.60 224 PHE B O 1
ATOM 4773 N N . TYR B 1 225 ? 46.989 20.991 8.545 1.00 28.43 225 TYR B N 1
ATOM 4774 C CA . TYR B 1 225 ? 46.977 21.343 9.964 1.00 27.17 225 TYR B CA 1
ATOM 4775 C C . TYR B 1 225 ? 47.689 22.689 10.013 1.00 27.53 225 TYR B C 1
ATOM 4776 O O . TYR B 1 225 ? 48.755 22.855 9.411 1.00 28.60 225 TYR B O 1
ATOM 4785 N N . ALA B 1 226 ? 47.099 23.655 10.708 1.00 26.37 226 ALA B N 1
ATOM 4786 C CA . ALA B 1 226 ? 47.685 24.984 10.799 1.00 25.27 226 ALA B CA 1
ATOM 4787 C C . ALA B 1 226 ? 49.091 24.979 11.386 1.00 24.17 226 ALA B C 1
ATOM 4788 O O . ALA B 1 226 ? 49.892 25.866 11.085 1.00 24.13 226 ALA B O 1
ATOM 4790 N N . TYR B 1 227 ? 49.412 23.989 12.210 1.00 22.31 227 TYR B N 1
ATOM 4791 C CA . TYR B 1 227 ? 50.745 23.971 12.802 1.00 24.19 227 TYR B CA 1
ATOM 4792 C C . TYR B 1 227 ? 51.838 23.794 11.743 1.00 27.54 227 TYR B C 1
ATOM 4793 O O . TYR B 1 227 ? 52.996 24.166 11.958 1.00 26.18 227 TYR B O 1
ATOM 4802 N N . GLN B 1 228 ? 51.459 23.256 10.586 1.00 27.28 228 GLN B N 1
ATOM 4803 C CA . GLN B 1 228 ? 52.412 23.017 9.507 1.00 29.62 228 GLN B CA 1
ATOM 4804 C C . GLN B 1 228 ? 52.973 24.283 8.873 1.00 30.53 228 GLN B C 1
ATOM 4805 O O . GLN B 1 228 ? 53.957 24.221 8.140 1.00 30.76 228 GLN B O 1
ATOM 4811 N N . HIS B 1 229 ? 52.350 25.428 9.147 1.00 32.19 229 HIS B N 1
ATOM 4812 C CA . HIS B 1 229 ? 52.823 26.698 8.599 1.00 34.75 229 HIS B CA 1
ATOM 4813 C C . HIS B 1 229 ? 54.169 27.049 9.224 1.00 35.78 229 HIS B C 1
ATOM 4814 O O . HIS B 1 229 ? 54.972 27.758 8.627 1.00 38.36 229 HIS B O 1
ATOM 4821 N N . PHE B 1 230 ? 54.405 26.546 10.428 1.00 37.10 230 PHE B N 1
ATOM 4822 C CA . PHE B 1 230 ? 55.632 26.842 11.155 1.00 39.26 230 PHE B CA 1
ATOM 4823 C C . PHE B 1 230 ? 56.444 25.595 11.472 1.00 39.19 230 PHE B C 1
ATOM 4824 O O . PHE B 1 230 ? 57.268 25.605 12.385 1.00 38.73 230 PHE B O 1
ATOM 4832 N N . ASN B 1 231 ? 56.201 24.519 10.733 1.00 38.15 231 ASN B N 1
ATOM 4833 C CA . ASN B 1 231 ? 56.918 23.269 10.953 1.00 39.04 231 ASN B CA 1
ATOM 4834 C C . ASN B 1 231 ? 56.949 22.858 12.421 1.00 38.92 231 ASN B C 1
ATOM 4835 O O . ASN B 1 231 ? 57.947 22.310 12.897 1.00 36.47 231 ASN B O 1
ATOM 4840 N N . LEU B 1 232 ? 55.859 23.118 13.139 1.00 37.22 232 LEU B N 1
ATOM 4841 C CA . LEU B 1 232 ? 55.788 22.763 14.550 1.00 35.77 232 LEU B CA 1
ATOM 4842 C C . LEU B 1 232 ? 55.740 21.254 14.723 1.00 34.65 232 LEU B C 1
ATOM 4843 O O . LEU B 1 232 ? 55.439 20.519 13.783 1.00 33.96 232 LEU B O 1
ATOM 4848 N N . LYS B 1 233 ? 56.040 20.795 15.931 1.00 33.18 233 LYS B N 1
ATOM 4849 C CA . LYS B 1 233 ? 56.030 19.370 16.229 1.00 32.01 233 LYS B CA 1
ATOM 4850 C C . LYS B 1 233 ? 55.211 19.092 17.482 1.00 30.15 233 LYS B C 1
ATOM 4851 O O . LYS B 1 233 ? 55.747 18.675 18.512 1.00 30.58 233 LYS B O 1
ATOM 4857 N N . PRO B 1 234 ? 53.887 19.311 17.407 1.00 28.14 234 PRO B N 1
ATOM 4858 C CA . PRO B 1 234 ? 53.012 19.078 18.561 1.00 26.64 234 PRO B CA 1
ATOM 4859 C C . PRO B 1 234 ? 52.953 17.639 19.062 1.00 27.04 234 PRO B C 1
ATOM 4860 O O . PRO B 1 234 ? 53.009 16.690 18.281 1.00 26.49 234 PRO B O 1
ATOM 4864 N N . ASP B 1 235 ? 52.832 17.494 20.377 1.00 24.59 235 ASP B N 1
ATOM 4865 C CA . ASP B 1 235 ? 52.736 16.184 20.997 1.00 27.90 235 ASP B CA 1
ATOM 4866 C C . ASP B 1 235 ? 51.315 15.662 20.823 1.00 27.53 235 ASP B C 1
ATOM 4867 O O . ASP B 1 235 ? 51.099 14.465 20.635 1.00 27.77 235 ASP B O 1
ATOM 4872 N N . VAL B 1 236 ? 50.353 16.581 20.878 1.00 25.32 236 VAL B N 1
ATOM 4873 C CA . VAL B 1 236 ? 48.943 16.240 20.727 1.00 24.61 236 VAL B CA 1
ATOM 4874 C C . VAL B 1 236 ? 48.190 17.386 20.054 1.00 23.98 236 VAL B C 1
ATOM 4875 O O . VAL B 1 236 ? 48.499 18.561 20.273 1.00 24.62 236 VAL B O 1
ATOM 4879 N N . ILE B 1 237 ? 47.215 17.045 19.218 1.00 24.06 237 ILE B N 1
ATOM 4880 C CA . ILE B 1 237 ? 46.398 18.064 18.579 1.00 21.83 237 ILE B CA 1
ATOM 4881 C C . ILE B 1 237 ? 44.946 17.637 18.701 1.00 22.79 237 ILE B C 1
ATOM 4882 O O . ILE B 1 237 ? 44.654 16.446 18.744 1.00 22.59 237 ILE B O 1
ATOM 4887 N N . ALA B 1 238 ? 44.047 18.614 18.789 1.00 21.10 238 ALA B N 1
ATOM 4888 C CA . ALA B 1 238 ? 42.613 18.355 18.888 1.00 21.73 238 ALA B CA 1
ATOM 4889 C C . ALA B 1 238 ? 41.986 18.804 17.578 1.00 20.44 238 ALA B C 1
ATOM 4890 O O . ALA B 1 238 ? 42.395 19.812 17.002 1.00 22.81 238 ALA B O 1
ATOM 4892 N N . LEU B 1 239 ? 40.995 18.056 17.109 1.00 21.39 239 LEU B N 1
ATOM 4893 C CA . LEU B 1 239 ? 40.327 18.366 15.845 1.00 21.00 239 LEU B CA 1
ATOM 4894 C C . LEU B 1 239 ? 38.831 18.149 15.980 1.00 18.78 239 LEU B C 1
ATOM 4895 O O . LEU B 1 239 ? 38.390 17.333 16.788 1.00 20.15 239 LEU B O 1
ATOM 4900 N N . ALA B 1 240 ? 38.065 18.877 15.171 1.00 21.29 240 ALA B N 1
ATOM 4901 C CA . ALA B 1 240 ? 36.606 18.761 15.142 1.00 22.32 240 ALA B CA 1
ATOM 4902 C C . ALA B 1 240 ? 36.061 19.682 14.048 1.00 22.22 240 ALA B C 1
ATOM 4903 O O . ALA B 1 240 ? 36.664 19.809 12.988 1.00 22.00 240 ALA B O 1
ATOM 4905 N N . LYS B 1 241 ? 34.928 20.324 14.315 1.00 22.29 241 LYS B N 1
ATOM 4906 C CA . LYS B 1 241 ? 34.293 21.226 13.358 1.00 23.17 241 LYS B CA 1
ATOM 4907 C C . LYS B 1 241 ? 34.355 20.778 11.884 1.00 24.13 241 LYS B C 1
ATOM 4908 O O . LYS B 1 241 ? 33.685 19.817 11.502 1.00 25.74 241 LYS B O 1
ATOM 4914 N N . GLY B 1 242 ? 35.162 21.455 11.073 1.00 23.33 242 GLY B N 1
ATOM 4915 C CA . GLY B 1 242 ? 35.256 21.139 9.652 1.00 24.33 242 GLY B CA 1
ATOM 4916 C C . GLY B 1 242 ? 35.589 19.718 9.231 1.00 25.25 242 GLY B C 1
ATOM 4917 O O . GLY B 1 242 ? 35.382 19.356 8.063 1.00 25.36 242 GLY B O 1
ATOM 4918 N N . LEU B 1 243 ? 36.083 18.914 10.172 1.00 23.68 243 LEU B N 1
ATOM 4919 C CA . LEU B 1 243 ? 36.466 17.523 9.912 1.00 23.01 243 LEU B CA 1
ATOM 4920 C C . LEU B 1 243 ? 35.311 16.655 9.404 1.00 23.52 243 LEU B C 1
ATOM 4921 O O . LEU B 1 243 ? 35.515 15.752 8.588 1.00 21.23 243 LEU B O 1
ATOM 4926 N N . GLY B 1 244 ? 34.107 16.936 9.890 1.00 22.69 244 GLY B N 1
ATOM 4927 C CA . GLY B 1 244 ? 32.938 16.170 9.497 1.00 20.89 244 GLY B CA 1
ATOM 4928 C C . GLY B 1 244 ? 32.049 16.819 8.451 1.00 20.09 244 GLY B C 1
ATOM 4929 O O . GLY B 1 244 ? 31.000 16.275 8.112 1.00 20.68 244 GLY B O 1
ATOM 4930 N N . GLY B 1 245 ? 32.459 17.970 7.930 1.00 20.04 245 GLY B N 1
ATOM 4931 C CA . GLY B 1 245 ? 31.667 18.650 6.920 1.00 21.01 245 GLY B CA 1
ATOM 4932 C C . GLY B 1 245 ? 30.210 18.903 7.288 1.00 23.02 245 GLY B C 1
ATOM 4933 O O . GLY B 1 245 ? 29.375 19.155 6.412 1.00 23.34 245 GLY B O 1
ATOM 4934 N N . GLY B 1 246 ? 29.893 18.846 8.578 1.00 23.66 246 GLY B N 1
ATOM 4935 C CA . GLY B 1 246 ? 28.520 19.067 9.006 1.00 23.42 246 GLY B CA 1
ATOM 4936 C C . GLY B 1 246 ? 28.043 17.996 9.959 1.00 22.99 246 GLY B C 1
ATOM 4937 O O . GLY B 1 246 ? 27.117 18.212 10.743 1.00 22.04 246 GLY B O 1
ATOM 4938 N N . VAL B 1 247 ? 28.668 16.826 9.890 1.00 21.66 247 VAL B N 1
ATOM 4939 C CA . VAL B 1 247 ? 28.314 15.727 10.770 1.00 21.02 247 VAL B CA 1
ATOM 4940 C C . VAL B 1 247 ? 29.164 15.857 12.029 1.00 21.63 247 VAL B C 1
ATOM 4941 O O . VAL B 1 247 ? 30.356 16.137 11.947 1.00 22.97 247 VAL B O 1
ATOM 4945 N N . PRO B 1 248 ? 28.564 15.658 13.211 1.00 21.62 248 PRO B N 1
ATOM 4946 C CA . PRO B 1 248 ? 29.332 15.776 14.455 1.00 22.81 248 PRO B CA 1
ATOM 4947 C C . PRO B 1 248 ? 30.476 14.777 14.575 1.00 21.58 248 PRO B C 1
ATOM 4948 O O . PRO B 1 248 ? 30.274 13.572 14.442 1.00 21.11 248 PRO B O 1
ATOM 4952 N N . ILE B 1 249 ? 31.671 15.289 14.849 1.00 21.88 249 ILE B N 1
ATOM 4953 C CA . ILE B 1 249 ? 32.851 14.446 15.014 1.00 20.69 249 ILE B CA 1
ATOM 4954 C C . ILE B 1 249 ? 33.966 15.250 15.677 1.00 21.12 249 ILE B C 1
ATOM 4955 O O . ILE B 1 249 ? 33.999 16.476 15.583 1.00 22.51 249 ILE B O 1
ATOM 4960 N N . GLY B 1 250 ? 34.861 14.550 16.362 1.00 21.76 250 GLY B N 1
ATOM 4961 C CA . GLY B 1 250 ? 35.986 15.199 17.014 1.00 21.00 250 GLY B CA 1
ATOM 4962 C C . GLY B 1 250 ? 37.074 14.157 17.131 1.00 22.42 250 GLY B C 1
ATOM 4963 O O . GLY B 1 250 ? 36.815 12.975 16.925 1.00 20.44 250 GLY B O 1
ATOM 4964 N N . ALA B 1 251 ? 38.289 14.575 17.452 1.00 22.25 251 ALA B N 1
ATOM 4965 C CA . ALA B 1 251 ? 39.374 13.621 17.590 1.00 22.96 251 ALA B CA 1
ATOM 4966 C C . ALA B 1 251 ? 40.631 14.271 18.116 1.00 23.91 251 ALA B C 1
ATOM 4967 O O . ALA B 1 251 ? 40.813 15.482 17.991 1.00 23.16 251 ALA B O 1
ATOM 4969 N N . ILE B 1 252 ? 41.478 13.458 18.742 1.00 23.60 252 ILE B N 1
ATOM 4970 C CA . ILE B 1 252 ? 42.776 13.931 19.181 1.00 23.21 252 ILE B CA 1
ATOM 4971 C C . ILE B 1 252 ? 43.750 12.996 18.482 1.00 24.46 252 ILE B C 1
ATOM 4972 O O . ILE B 1 252 ? 43.446 11.825 18.235 1.00 24.47 252 ILE B O 1
ATOM 4977 N N . LEU B 1 253 ? 44.900 13.539 18.118 1.00 25.31 253 LEU B N 1
ATOM 4978 C CA . LEU B 1 253 ? 45.938 12.777 17.445 1.00 26.71 253 LEU B CA 1
ATOM 4979 C C . LEU B 1 253 ? 47.190 13.078 18.254 1.00 26.19 253 LEU B C 1
ATOM 4980 O O . LEU B 1 253 ? 47.588 14.234 18.375 1.00 27.18 253 LEU B O 1
ATOM 4985 N N . ALA B 1 254 ? 47.787 12.041 18.831 1.00 26.60 254 ALA B N 1
ATOM 4986 C CA . ALA B 1 254 ? 48.988 12.208 19.638 1.00 26.89 254 ALA B CA 1
ATOM 4987 C C . ALA B 1 254 ? 50.133 11.357 19.096 1.00 29.36 254 ALA B C 1
ATOM 4988 O O . ALA B 1 254 ? 49.906 10.310 18.479 1.00 27.08 254 ALA B O 1
ATOM 4990 N N . ARG B 1 255 ? 51.366 11.803 19.317 1.00 29.79 255 ARG B N 1
ATOM 4991 C CA . ARG B 1 255 ? 52.498 11.023 18.844 1.00 30.27 255 ARG B CA 1
ATOM 4992 C C . ARG B 1 255 ? 52.531 9.706 19.617 1.00 31.10 255 ARG B C 1
ATOM 4993 O O . ARG B 1 255 ? 52.113 9.635 20.771 1.00 28.37 255 ARG B O 1
ATOM 5001 N N . GLU B 1 256 ? 53.007 8.660 18.951 1.00 32.64 256 GLU B N 1
ATOM 5002 C CA . GLU B 1 256 ? 53.085 7.313 19.503 1.00 35.76 256 GLU B CA 1
ATOM 5003 C C . GLU B 1 256 ? 53.367 7.160 20.995 1.00 35.28 256 GLU B C 1
ATOM 5004 O O . GLU B 1 256 ? 52.566 6.579 21.731 1.00 34.89 256 GLU B O 1
ATOM 5010 N N . GLU B 1 257 ? 54.516 7.664 21.431 1.00 34.93 257 GLU B N 1
ATOM 5011 C CA . GLU B 1 257 ? 54.942 7.544 22.822 1.00 34.96 257 GLU B CA 1
ATOM 5012 C C . GLU B 1 257 ? 53.933 8.128 23.817 1.00 34.00 257 GLU B C 1
ATOM 5013 O O . GLU B 1 257 ? 53.763 7.598 24.912 1.00 32.67 257 GLU B O 1
ATOM 5019 N N . VAL B 1 258 ? 53.264 9.214 23.436 1.00 32.31 258 VAL B N 1
ATOM 5020 C CA . VAL B 1 258 ? 52.263 9.833 24.299 1.00 30.73 258 VAL B CA 1
ATOM 5021 C C . VAL B 1 258 ? 50.953 9.039 24.242 1.00 29.99 258 VAL B C 1
ATOM 5022 O O . VAL B 1 258 ? 50.347 8.751 25.273 1.00 30.11 258 VAL B O 1
ATOM 5026 N N . ALA B 1 259 ? 50.532 8.675 23.035 1.00 31.30 259 ALA B N 1
ATOM 5027 C CA . ALA B 1 259 ? 49.295 7.916 22.829 1.00 31.91 259 ALA B CA 1
ATOM 5028 C C . ALA B 1 259 ? 49.218 6.640 23.669 1.00 32.64 259 ALA B C 1
ATOM 5029 O O . ALA B 1 259 ? 48.127 6.199 24.051 1.00 31.29 259 ALA B O 1
ATOM 5031 N N . GLN B 1 260 ? 50.377 6.050 23.949 1.00 31.86 260 GLN B N 1
ATOM 5032 C CA . GLN B 1 260 ? 50.456 4.828 24.743 1.00 33.15 260 GLN B CA 1
ATOM 5033 C C . GLN B 1 260 ? 49.743 4.912 26.089 1.00 32.80 260 GLN B C 1
ATOM 5034 O O . GLN B 1 260 ? 49.221 3.915 26.575 1.00 32.91 260 GLN B O 1
ATOM 5040 N N . SER B 1 261 ? 49.723 6.094 26.697 1.00 32.40 261 SER B N 1
ATOM 5041 C CA . SER B 1 261 ? 49.075 6.249 27.997 1.00 32.39 261 SER B CA 1
ATOM 5042 C C . SER B 1 261 ? 47.560 6.037 27.994 1.00 31.26 261 SER B C 1
ATOM 5043 O O . SER B 1 261 ? 46.952 5.842 29.050 1.00 28.45 261 SER B O 1
ATOM 5046 N N . PHE B 1 262 ? 46.943 6.085 26.818 1.00 31.56 262 PHE B N 1
ATOM 5047 C CA . PHE B 1 262 ? 45.506 5.850 26.739 1.00 31.76 262 PHE B CA 1
ATOM 5048 C C . PHE B 1 262 ? 45.336 4.338 26.651 1.00 32.07 262 PHE B C 1
ATOM 5049 O O . PHE B 1 262 ? 45.190 3.766 25.575 1.00 32.30 262 PHE B O 1
ATOM 5057 N N . THR B 1 263 ? 45.383 3.706 27.820 1.00 34.15 263 THR B N 1
ATOM 5058 C CA . THR B 1 263 ? 45.262 2.262 27.969 1.00 34.58 263 THR B CA 1
ATOM 5059 C C . THR B 1 263 ? 43.804 1.809 28.078 1.00 34.52 263 THR B C 1
ATOM 5060 O O . THR B 1 263 ? 42.907 2.623 28.290 1.00 34.40 263 THR B O 1
ATOM 5064 N N . PRO B 1 264 ? 43.551 0.496 27.933 1.00 34.55 264 PRO B N 1
ATOM 5065 C CA . PRO B 1 264 ? 42.187 -0.041 28.014 1.00 34.46 264 PRO B CA 1
ATOM 5066 C C . PRO B 1 264 ? 41.407 0.420 29.239 1.00 34.32 264 PRO B C 1
ATOM 5067 O O . PRO B 1 264 ? 41.863 0.257 30.371 1.00 35.31 264 PRO B O 1
ATOM 5071 N N . GLY B 1 265 ? 40.235 1.002 28.995 1.00 32.73 265 GLY B N 1
ATOM 5072 C CA . GLY B 1 265 ? 39.386 1.470 30.076 1.00 30.29 265 GLY B CA 1
ATOM 5073 C C . GLY B 1 265 ? 39.733 2.830 30.649 1.00 29.44 265 GLY B C 1
ATOM 5074 O O . GLY B 1 265 ? 39.030 3.326 31.532 1.00 29.07 265 GLY B O 1
ATOM 5075 N N . SER B 1 266 ? 40.800 3.447 30.150 1.00 29.67 266 SER B N 1
ATOM 5076 C CA . SER B 1 266 ? 41.216 4.753 30.657 1.00 30.71 266 SER B CA 1
ATOM 5077 C C . SER B 1 266 ? 40.334 5.898 30.168 1.00 29.39 266 SER B C 1
ATOM 5078 O O . SER B 1 266 ? 40.238 6.935 30.816 1.00 29.85 266 SER B O 1
ATOM 5081 N N . HIS B 1 267 ? 39.694 5.710 29.019 1.00 30.12 267 HIS B N 1
ATOM 5082 C CA . HIS B 1 267 ? 38.825 6.738 28.456 1.00 28.29 267 HIS B CA 1
ATOM 5083 C C . HIS B 1 267 ? 37.963 6.096 27.374 1.00 30.38 267 HIS B C 1
ATOM 5084 O O . HIS B 1 267 ? 38.254 4.988 26.923 1.00 29.50 267 HIS B O 1
ATOM 5091 N N . GLY B 1 268 ? 36.909 6.792 26.957 1.00 28.63 268 GLY B N 1
ATOM 5092 C CA . GLY B 1 268 ? 36.037 6.248 25.933 1.00 28.66 268 GLY B CA 1
ATOM 5093 C C . GLY B 1 268 ? 34.870 7.161 25.618 1.00 28.26 268 GLY B C 1
ATOM 5094 O O . GLY B 1 268 ? 34.685 8.193 26.261 1.00 25.03 268 GLY B O 1
ATOM 5095 N N . SER B 1 269 ? 34.078 6.767 24.627 1.00 27.64 269 SER B N 1
ATOM 5096 C CA . SER B 1 269 ? 32.918 7.537 24.202 1.00 28.38 269 SER B CA 1
ATOM 5097 C C . SER B 1 269 ? 31.922 6.585 23.533 1.00 29.84 269 SER B C 1
ATOM 5098 O O . SER B 1 269 ? 32.319 5.698 22.784 1.00 30.72 269 SER B O 1
ATOM 5101 N N . THR B 1 270 ? 30.634 6.758 23.813 1.00 29.23 270 THR B N 1
ATOM 5102 C CA . THR B 1 270 ? 29.621 5.899 23.210 1.00 29.41 270 THR B CA 1
ATOM 5103 C C . THR B 1 270 ? 29.490 6.139 21.709 1.00 27.58 270 THR B C 1
ATOM 5104 O O . THR B 1 270 ? 29.624 5.211 20.911 1.00 27.25 270 THR B O 1
ATOM 5108 N N . PHE B 1 271 ? 29.222 7.385 21.333 1.00 26.08 271 PHE B N 1
ATOM 5109 C CA . PHE B 1 271 ? 29.046 7.748 19.928 1.00 26.04 271 PHE B CA 1
ATOM 5110 C C . PHE B 1 271 ? 30.351 7.930 19.174 1.00 25.70 271 PHE B C 1
ATOM 5111 O O . PHE B 1 271 ? 30.365 7.908 17.944 1.00 23.08 271 PHE B O 1
ATOM 5119 N N . GLY B 1 272 ? 31.440 8.127 19.911 1.00 24.82 272 GLY B N 1
ATOM 5120 C CA . GLY B 1 272 ? 32.729 8.362 19.284 1.00 24.28 272 GLY B CA 1
ATOM 5121 C C . GLY B 1 272 ? 33.157 7.401 18.187 1.00 24.55 272 GLY B C 1
ATOM 5122 O O . GLY B 1 272 ? 33.165 6.185 18.380 1.00 25.04 272 GLY B O 1
ATOM 5123 N N . GLY B 1 273 ? 33.511 7.957 17.032 1.00 23.41 273 GLY B N 1
ATOM 5124 C CA . GLY B 1 273 ? 33.965 7.142 15.916 1.00 24.74 273 GLY B CA 1
ATOM 5125 C C . GLY B 1 273 ? 32.916 6.268 15.251 1.00 26.64 273 GLY B C 1
ATOM 5126 O O . GLY B 1 273 ? 33.253 5.244 14.646 1.00 25.59 273 GLY B O 1
ATOM 5127 N N . ASN B 1 274 ? 31.649 6.659 15.340 1.00 23.55 274 ASN B N 1
ATOM 5128 C CA . ASN B 1 274 ? 30.592 5.868 14.714 1.00 24.93 274 ASN B CA 1
ATOM 5129 C C . ASN B 1 274 ? 30.823 5.867 13.201 1.00 23.98 274 ASN B C 1
ATOM 5130 O O . ASN B 1 274 ? 31.498 6.749 12.668 1.00 23.23 274 ASN B O 1
ATOM 5135 N N . PRO B 1 275 ? 30.253 4.886 12.486 1.00 23.85 275 PRO B N 1
ATOM 5136 C CA . PRO B 1 275 ? 30.452 4.828 11.032 1.00 23.92 275 PRO B CA 1
ATOM 5137 C C . PRO B 1 275 ? 29.948 6.005 10.198 1.00 23.48 275 PRO B C 1
ATOM 5138 O O . PRO B 1 275 ? 30.489 6.286 9.131 1.00 22.76 275 PRO B O 1
ATOM 5142 N N . LEU B 1 276 ? 28.931 6.711 10.680 1.00 22.87 276 LEU B N 1
ATOM 5143 C CA . LEU B 1 276 ? 28.415 7.847 9.932 1.00 22.59 276 LEU B CA 1
ATOM 5144 C C . LEU B 1 276 ? 29.394 9.021 9.952 1.00 22.98 276 LEU B C 1
ATOM 5145 O O . LEU B 1 276 ? 29.654 9.646 8.920 1.00 22.19 276 LEU B O 1
ATOM 5150 N N . ALA B 1 277 ? 29.922 9.329 11.134 1.00 23.23 277 ALA B N 1
ATOM 5151 C CA . ALA B 1 277 ? 30.873 10.431 11.274 1.00 22.94 277 ALA B CA 1
ATOM 5152 C C . ALA B 1 277 ? 32.168 10.120 10.524 1.00 22.21 277 ALA B C 1
ATOM 5153 O O . ALA B 1 277 ? 32.724 10.976 9.829 1.00 24.31 277 ALA B O 1
ATOM 5155 N N . CYS B 1 278 ? 32.657 8.898 10.678 1.00 22.11 278 CYS B N 1
ATOM 5156 C CA . CYS B 1 278 ? 33.885 8.498 9.997 1.00 23.77 278 CYS B CA 1
ATOM 5157 C C . CYS B 1 278 ? 33.700 8.487 8.484 1.00 24.08 278 CYS B C 1
ATOM 5158 O O . CYS B 1 278 ? 34.627 8.802 7.738 1.00 25.51 278 CYS B O 1
ATOM 5161 N N . ARG B 1 279 ? 32.504 8.130 8.026 1.00 23.46 279 ARG B N 1
ATOM 5162 C CA . ARG B 1 279 ? 32.237 8.134 6.594 1.00 24.69 279 ARG B CA 1
ATOM 5163 C C . ARG B 1 279 ? 32.355 9.581 6.125 1.00 23.70 279 ARG B C 1
ATOM 5164 O O . ARG B 1 279 ? 32.996 9.866 5.114 1.00 21.47 279 ARG B O 1
ATOM 5172 N N . ALA B 1 280 ? 31.748 10.500 6.874 1.00 23.17 280 ALA B N 1
ATOM 5173 C CA . ALA B 1 280 ? 31.805 11.916 6.522 1.00 21.50 280 ALA B CA 1
ATOM 5174 C C . ALA B 1 280 ? 33.243 12.422 6.586 1.00 20.46 280 ALA B C 1
ATOM 5175 O O . ALA B 1 280 ? 33.702 13.119 5.685 1.00 21.34 280 ALA B O 1
ATOM 5177 N N . GLY B 1 281 ? 33.949 12.068 7.655 1.00 22.13 281 GLY B N 1
ATOM 5178 C CA . GLY B 1 281 ? 35.327 12.509 7.805 1.00 23.07 281 GLY B CA 1
ATOM 5179 C C . GLY B 1 281 ? 36.234 12.043 6.676 1.00 24.77 281 GLY B C 1
ATOM 5180 O O . GLY B 1 281 ? 37.113 12.772 6.221 1.00 23.66 281 GLY B O 1
ATOM 5181 N N . THR B 1 282 ? 36.025 10.815 6.221 1.00 25.15 282 THR B N 1
ATOM 5182 C CA . THR B 1 282 ? 36.841 10.281 5.142 1.00 26.84 282 THR B CA 1
ATOM 5183 C C . THR B 1 282 ? 36.649 11.111 3.882 1.00 24.97 282 THR B C 1
ATOM 5184 O O . THR B 1 282 ? 37.612 11.441 3.194 1.00 26.65 282 THR B O 1
ATOM 5188 N N . VAL B 1 283 ? 35.404 11.461 3.582 1.00 24.32 283 VAL B N 1
ATOM 5189 C CA . VAL B 1 283 ? 35.128 12.256 2.394 1.00 23.79 283 VAL B CA 1
ATOM 5190 C C . VAL B 1 283 ? 35.794 13.619 2.492 1.00 24.77 283 VAL B C 1
ATOM 5191 O O . VAL B 1 283 ? 36.483 14.053 1.570 1.00 23.22 283 VAL B O 1
ATOM 5195 N N . VAL B 1 284 ? 35.602 14.288 3.624 1.00 23.14 284 VAL B N 1
ATOM 5196 C CA . VAL B 1 284 ? 36.173 15.614 3.827 1.00 22.17 284 VAL B CA 1
ATOM 5197 C C . VAL B 1 284 ? 37.694 15.657 3.700 1.00 20.13 284 VAL B C 1
ATOM 5198 O O . VAL B 1 284 ? 38.236 16.492 2.987 1.00 23.03 284 VAL B O 1
ATOM 5202 N N . VAL B 1 285 ? 38.378 14.760 4.400 1.00 23.12 285 VAL B N 1
ATOM 5203 C CA . VAL B 1 285 ? 39.835 14.740 4.363 1.00 25.23 285 VAL B CA 1
ATOM 5204 C C . VAL B 1 285 ? 40.395 14.539 2.963 1.00 25.30 285 VAL B C 1
ATOM 5205 O O . VAL B 1 285 ? 41.346 15.218 2.576 1.00 25.59 285 VAL B O 1
ATOM 5209 N N . ASP B 1 286 ? 39.815 13.613 2.203 1.00 26.06 286 ASP B N 1
ATOM 5210 C CA . ASP B 1 286 ? 40.286 13.369 0.840 1.00 27.75 286 ASP B CA 1
ATOM 5211 C C . ASP B 1 286 ? 40.046 14.573 -0.048 1.00 27.65 286 ASP B C 1
ATOM 5212 O O . ASP B 1 286 ? 40.865 14.900 -0.900 1.00 27.86 286 ASP B O 1
ATOM 5217 N N . GLU B 1 287 ? 38.915 15.232 0.160 1.00 26.85 287 GLU B N 1
ATOM 5218 C CA . GLU B 1 287 ? 38.549 16.382 -0.644 1.00 26.44 287 GLU B CA 1
ATOM 5219 C C . GLU B 1 287 ? 39.382 17.614 -0.299 1.00 27.98 287 GLU B C 1
ATOM 5220 O O . GLU B 1 287 ? 39.809 18.352 -1.187 1.00 27.16 287 GLU B O 1
ATOM 5226 N N . VAL B 1 288 ? 39.614 17.841 0.990 1.00 28.16 288 VAL B N 1
ATOM 5227 C CA . VAL B 1 288 ? 40.401 18.998 1.396 1.00 29.01 288 VAL B CA 1
ATOM 5228 C C . VAL B 1 288 ? 41.832 18.876 0.903 1.00 28.70 288 VAL B C 1
ATOM 5229 O O . VAL B 1 288 ? 42.440 19.861 0.504 1.00 29.86 288 VAL B O 1
ATOM 5233 N N . GLU B 1 289 ? 42.372 17.667 0.928 1.00 31.09 289 GLU B N 1
ATOM 5234 C CA . GLU B 1 289 ? 43.729 17.466 0.448 1.00 34.57 289 GLU B CA 1
ATOM 5235 C C . GLU B 1 289 ? 43.837 17.939 -1.006 1.00 33.80 289 GLU B C 1
ATOM 5236 O O . GLU B 1 289 ? 44.830 18.550 -1.393 1.00 31.20 289 GLU B O 1
ATOM 5242 N N . LYS B 1 290 ? 42.809 17.665 -1.804 1.00 32.67 290 LYS B N 1
ATOM 5243 C CA . LYS B 1 290 ? 42.807 18.077 -3.207 1.00 32.68 290 LYS B CA 1
ATOM 5244 C C . LYS B 1 290 ? 42.561 19.573 -3.364 1.00 31.71 290 LYS B C 1
ATOM 5245 O O . LYS B 1 290 ? 43.057 20.194 -4.300 1.00 31.40 290 LYS B O 1
ATOM 5251 N N . LEU B 1 291 ? 41.788 20.146 -2.446 1.00 30.36 291 LEU B N 1
ATOM 5252 C CA . LEU B 1 291 ? 41.450 21.566 -2.494 1.00 31.21 291 LEU B CA 1
ATOM 5253 C C . LEU B 1 291 ? 42.490 22.529 -1.920 1.00 29.27 291 LEU B C 1
ATOM 5254 O O . LEU B 1 291 ? 42.429 23.732 -2.185 1.00 31.53 291 LEU B O 1
ATOM 5259 N N . LEU B 1 292 ? 43.435 22.013 -1.145 1.00 28.25 292 LEU B N 1
ATOM 5260 C CA . LEU B 1 292 ? 44.428 22.869 -0.509 1.00 29.87 292 LEU B CA 1
ATOM 5261 C C . LEU B 1 292 ? 45.076 23.919 -1.399 1.00 31.55 292 LEU B C 1
ATOM 5262 O O . LEU B 1 292 ? 45.151 25.088 -1.017 1.00 32.02 292 LEU B O 1
ATOM 5267 N N . PRO B 1 293 ? 45.548 23.535 -2.599 1.00 32.18 293 PRO B N 1
ATOM 5268 C CA . PRO B 1 293 ? 46.159 24.569 -3.436 1.00 32.25 293 PRO B CA 1
ATOM 5269 C C . PRO B 1 293 ? 45.165 25.689 -3.726 1.00 33.10 293 PRO B C 1
ATOM 5270 O O . PRO B 1 293 ? 45.536 26.856 -3.786 1.00 32.26 293 PRO B O 1
ATOM 5274 N N . HIS B 1 294 ? 43.894 25.330 -3.893 1.00 35.72 294 HIS B N 1
ATOM 5275 C CA . HIS B 1 294 ? 42.854 26.322 -4.169 1.00 36.72 294 HIS B CA 1
ATOM 5276 C C . HIS B 1 294 ? 42.569 27.167 -2.939 1.00 34.46 294 HIS B C 1
ATOM 5277 O O . HIS B 1 294 ? 42.364 28.377 -3.040 1.00 33.45 294 HIS B O 1
ATOM 5284 N N . VAL B 1 295 ? 42.542 26.529 -1.774 1.00 32.71 295 VAL B N 1
ATOM 5285 C CA . VAL B 1 295 ? 42.290 27.268 -0.547 1.00 31.83 295 VAL B CA 1
ATOM 5286 C C . VAL B 1 295 ? 43.377 28.328 -0.375 1.00 32.10 295 VAL B C 1
ATOM 5287 O O . VAL B 1 295 ? 43.097 29.463 0.008 1.00 30.62 295 VAL B O 1
ATOM 5291 N N . ARG B 1 296 ? 44.622 27.959 -0.660 1.00 32.27 296 ARG B N 1
ATOM 5292 C CA . ARG B 1 296 ? 45.713 28.915 -0.520 1.00 31.91 296 ARG B CA 1
ATOM 5293 C C . ARG B 1 296 ? 45.544 30.077 -1.498 1.00 32.55 296 ARG B C 1
ATOM 5294 O O . ARG B 1 296 ? 45.677 31.240 -1.119 1.00 32.41 296 ARG B O 1
ATOM 5302 N N . GLU B 1 297 ? 45.230 29.760 -2.749 1.00 33.40 297 GLU B N 1
ATOM 5303 C CA . GLU B 1 297 ? 45.054 30.775 -3.785 1.00 34.23 297 GLU B CA 1
ATOM 5304 C C . GLU B 1 297 ? 43.870 31.701 -3.513 1.00 34.64 297 GLU B C 1
ATOM 5305 O O . GLU B 1 297 ? 44.003 32.926 -3.572 1.00 33.70 297 GLU B O 1
ATOM 5311 N N . VAL B 1 298 ? 42.711 31.118 -3.216 1.00 34.59 298 VAL B N 1
ATOM 5312 C CA . VAL B 1 298 ? 41.516 31.910 -2.940 1.00 33.22 298 VAL B CA 1
ATOM 5313 C C . VAL B 1 298 ? 41.657 32.673 -1.628 1.00 32.54 298 VAL B C 1
ATOM 5314 O O . VAL B 1 298 ? 41.140 33.780 -1.491 1.00 33.18 298 VAL B O 1
ATOM 5318 N N . GLY B 1 299 ? 42.359 32.079 -0.667 1.00 31.80 299 GLY B N 1
ATOM 5319 C CA . GLY B 1 299 ? 42.559 32.737 0.613 1.00 33.31 299 GLY B CA 1
ATOM 5320 C C . GLY B 1 299 ? 43.416 33.985 0.483 1.00 32.05 299 GLY B C 1
ATOM 5321 O O . GLY B 1 299 ? 43.096 35.032 1.049 1.00 32.08 299 GLY B O 1
ATOM 5322 N N . ASN B 1 300 ? 44.510 33.881 -0.264 1.00 33.99 300 ASN B N 1
ATOM 5323 C CA . ASN B 1 300 ? 45.395 35.022 -0.459 1.00 34.57 300 ASN B CA 1
ATOM 5324 C C . ASN B 1 300 ? 44.611 36.133 -1.149 1.00 33.63 300 ASN B C 1
ATOM 5325 O O . ASN B 1 300 ? 44.700 37.298 -0.768 1.00 34.82 300 ASN B O 1
ATOM 5330 N N . TYR B 1 301 ? 43.826 35.757 -2.152 1.00 33.17 301 TYR B N 1
ATOM 5331 C CA . TYR B 1 301 ? 43.002 36.700 -2.904 1.00 33.41 301 TYR B CA 1
ATOM 5332 C C . TYR B 1 301 ? 42.038 37.431 -1.973 1.00 33.87 301 TYR B C 1
ATOM 5333 O O . TYR B 1 301 ? 41.939 38.657 -1.994 1.00 34.32 301 TYR B O 1
ATOM 5342 N N . PHE B 1 302 ? 41.328 36.663 -1.154 1.00 34.30 302 PHE B N 1
ATOM 5343 C CA . PHE B 1 302 ? 40.359 37.216 -0.216 1.00 33.54 302 PHE B CA 1
ATOM 5344 C C . PHE B 1 302 ? 41.024 38.147 0.807 1.00 34.09 302 PHE B C 1
ATOM 5345 O O . PHE B 1 302 ? 40.456 39.171 1.181 1.00 33.71 302 PHE B O 1
ATOM 5353 N N . LYS B 1 303 ? 42.225 37.800 1.260 1.00 35.82 303 LYS B N 1
ATOM 5354 C CA . LYS B 1 303 ? 42.910 38.642 2.237 1.00 37.33 303 LYS B CA 1
ATOM 5355 C C . LYS B 1 303 ? 43.307 39.966 1.588 1.00 38.66 303 LYS B C 1
ATOM 5356 O O . LYS B 1 303 ? 43.198 41.027 2.201 1.00 38.13 303 LYS B O 1
ATOM 5362 N N . GLU B 1 304 ? 43.761 39.896 0.340 1.00 40.26 304 GLU B N 1
ATOM 5363 C CA . GLU B 1 304 ? 44.157 41.090 -0.398 1.00 42.55 304 GLU B CA 1
ATOM 5364 C C . GLU B 1 304 ? 42.958 42.022 -0.572 1.00 41.91 304 GLU B C 1
ATOM 5365 O O . GLU B 1 304 ? 43.059 43.225 -0.341 1.00 42.48 304 GLU B O 1
ATOM 5371 N N . LYS B 1 305 ? 41.821 41.457 -0.969 1.00 40.48 305 LYS B N 1
ATOM 5372 C CA . LYS B 1 305 ? 40.610 42.239 -1.175 1.00 40.83 305 LYS B CA 1
ATOM 5373 C C . LYS B 1 305 ? 40.136 42.913 0.106 1.00 41.00 305 LYS B C 1
ATOM 5374 O O . LYS B 1 305 ? 39.599 44.019 0.068 1.00 41.15 305 LYS B O 1
ATOM 5380 N N . LEU B 1 306 ? 40.330 42.248 1.240 1.00 40.67 306 LEU B N 1
ATOM 5381 C CA . LEU B 1 306 ? 39.923 42.812 2.519 1.00 40.78 306 LEU B CA 1
ATOM 5382 C C . LEU B 1 306 ? 40.786 44.022 2.869 1.00 42.35 306 LEU B C 1
ATOM 5383 O O . LEU B 1 306 ? 40.290 45.016 3.397 1.00 42.09 306 LEU B O 1
ATOM 5388 N N . LYS B 1 307 ? 42.079 43.930 2.574 1.00 43.53 307 LYS B N 1
ATOM 5389 C CA . LYS B 1 307 ? 42.996 45.029 2.846 1.00 45.25 307 LYS B CA 1
ATOM 5390 C C . LYS B 1 307 ? 42.635 46.220 1.969 1.00 46.18 307 LYS B C 1
ATOM 5391 O O . LYS B 1 307 ? 42.754 47.371 2.388 1.00 46.86 307 LYS B O 1
ATOM 5397 N N . GLU B 1 308 ? 42.188 45.936 0.751 1.00 47.38 308 GLU B N 1
ATOM 5398 C CA . GLU B 1 308 ? 41.801 46.981 -0.191 1.00 49.11 308 GLU B CA 1
ATOM 5399 C C . GLU B 1 308 ? 40.620 47.807 0.310 1.00 48.86 308 GLU B C 1
ATOM 5400 O O . GLU B 1 308 ? 40.398 48.925 -0.154 1.00 49.90 308 GLU B O 1
ATOM 5406 N N . LEU B 1 309 ? 39.858 47.252 1.246 1.00 48.23 309 LEU B N 1
ATOM 5407 C CA . LEU B 1 309 ? 38.698 47.944 1.797 1.00 47.97 309 LEU B CA 1
ATOM 5408 C C . LEU B 1 309 ? 39.101 49.136 2.660 1.00 48.57 309 LEU B C 1
ATOM 5409 O O . LEU B 1 309 ? 38.308 50.054 2.870 1.00 48.40 309 LEU B O 1
ATOM 5414 N N . GLY B 1 310 ? 40.332 49.117 3.160 1.00 48.76 310 GLY B N 1
ATOM 5415 C CA . GLY B 1 310 ? 40.797 50.204 4.001 1.00 49.43 310 GLY B CA 1
ATOM 5416 C C . GLY B 1 310 ? 39.806 50.510 5.110 1.00 49.40 310 GLY B C 1
ATOM 5417 O O . GLY B 1 310 ? 39.488 51.670 5.367 1.00 49.34 310 GLY B O 1
ATOM 5418 N N . LYS B 1 311 ? 39.317 49.464 5.770 1.00 48.82 311 LYS B N 1
ATOM 5419 C CA . LYS B 1 311 ? 38.354 49.627 6.850 1.00 48.00 311 LYS B CA 1
ATOM 5420 C C . LYS B 1 311 ? 38.802 48.966 8.148 1.00 47.36 311 LYS B C 1
ATOM 5421 O O . LYS B 1 311 ? 37.992 48.751 9.051 1.00 46.74 311 LYS B O 1
ATOM 5427 N N . GLY B 1 312 ? 40.090 48.645 8.240 1.00 46.27 312 GLY B N 1
ATOM 5428 C CA . GLY B 1 312 ? 40.606 48.022 9.447 1.00 45.83 312 GLY B CA 1
ATOM 5429 C C . GLY B 1 312 ? 41.739 47.046 9.194 1.00 45.18 312 GLY B C 1
ATOM 5430 O O . GLY B 1 312 ? 42.094 46.782 8.045 1.00 45.48 312 GLY B O 1
ATOM 5431 N N . LYS B 1 313 ? 42.308 46.511 10.272 1.00 43.54 313 LYS B N 1
ATOM 5432 C CA . LYS B 1 313 ? 43.404 45.551 10.172 1.00 42.12 313 LYS B CA 1
ATOM 5433 C C . LYS B 1 313 ? 42.872 44.179 9.764 1.00 40.46 313 LYS B C 1
ATOM 5434 O O . LYS B 1 313 ? 41.894 43.694 10.333 1.00 40.00 313 LYS B O 1
ATOM 5440 N N . VAL B 1 314 ? 43.515 43.565 8.776 1.00 37.52 314 VAL B N 1
ATOM 5441 C CA . VAL B 1 314 ? 43.117 42.241 8.301 1.00 36.44 314 VAL B CA 1
ATOM 5442 C C . VAL B 1 314 ? 43.985 41.208 9.010 1.00 36.05 314 VAL B C 1
ATOM 5443 O O . VAL B 1 314 ? 45.215 41.314 9.018 1.00 35.98 314 VAL B O 1
ATOM 5447 N N . LYS B 1 315 ? 43.339 40.209 9.601 1.00 34.07 315 LYS B N 1
ATOM 5448 C CA . LYS B 1 315 ? 44.043 39.182 10.358 1.00 33.53 315 LYS B CA 1
ATOM 5449 C C . LYS B 1 315 ? 43.762 37.765 9.864 1.00 32.72 315 LYS B C 1
ATOM 5450 O O . LYS B 1 315 ? 42.756 37.516 9.202 1.00 31.74 315 LYS B O 1
ATOM 5456 N N . GLY B 1 316 ? 44.656 36.841 10.208 1.00 31.97 316 GLY B N 1
ATOM 5457 C CA . GLY B 1 316 ? 44.485 35.452 9.825 1.00 31.26 316 GLY B CA 1
ATOM 5458 C C . GLY B 1 316 ? 45.184 35.054 8.545 1.00 31.68 316 GLY B C 1
ATOM 5459 O O . GLY B 1 316 ? 45.969 35.819 7.982 1.00 31.07 316 GLY B O 1
ATOM 5460 N N . ARG B 1 317 ? 44.907 33.835 8.092 1.00 31.55 317 ARG B N 1
ATOM 5461 C CA . ARG B 1 317 ? 45.491 33.333 6.858 1.00 29.98 317 ARG B CA 1
ATOM 5462 C C . ARG B 1 317 ? 44.615 32.236 6.271 1.00 28.93 317 ARG B C 1
ATOM 5463 O O . ARG B 1 317 ? 43.746 31.691 6.955 1.00 26.13 317 ARG B O 1
ATOM 5471 N N . GLY B 1 318 ? 44.843 31.916 5.001 1.00 27.86 318 GLY B N 1
ATOM 5472 C CA . GLY B 1 318 ? 44.023 30.911 4.352 1.00 27.84 318 GLY B CA 1
ATOM 5473 C C . GLY B 1 318 ? 42.600 31.440 4.315 1.00 27.56 318 GLY B C 1
ATOM 5474 O O . GLY B 1 318 ? 42.365 32.581 3.898 1.00 27.32 318 GLY B O 1
ATOM 5475 N N . LEU B 1 319 ? 41.648 30.620 4.749 1.00 26.56 319 LEU B N 1
ATOM 5476 C CA . LEU B 1 319 ? 40.252 31.030 4.766 1.00 26.53 319 LEU B CA 1
ATOM 5477 C C . LEU B 1 319 ? 39.732 31.277 6.184 1.00 27.60 319 LEU B C 1
ATOM 5478 O O . LEU B 1 319 ? 38.539 31.161 6.457 1.00 27.33 319 LEU B O 1
ATOM 5483 N N . MET B 1 320 ? 40.648 31.596 7.092 1.00 29.03 320 MET B N 1
ATOM 5484 C CA . MET B 1 320 ? 40.278 31.937 8.464 1.00 29.52 320 MET B CA 1
ATOM 5485 C C . MET B 1 320 ? 40.778 33.364 8.568 1.00 30.48 320 MET B C 1
ATOM 5486 O O . MET B 1 320 ? 41.918 33.603 8.972 1.00 29.96 320 MET B O 1
ATOM 5491 N N . LEU B 1 321 ? 39.926 34.305 8.170 1.00 30.06 321 LEU B N 1
ATOM 5492 C CA . LEU B 1 321 ? 40.290 35.716 8.162 1.00 30.90 321 LEU B CA 1
ATOM 5493 C C . LEU B 1 321 ? 39.425 36.599 9.045 1.00 31.82 321 LEU B C 1
ATOM 5494 O O . LEU B 1 321 ? 38.294 36.252 9.394 1.00 31.73 321 LEU B O 1
ATOM 5499 N N . GLY B 1 322 ? 39.979 37.749 9.410 1.00 31.85 322 GLY B N 1
ATOM 5500 C CA . GLY B 1 322 ? 39.256 38.687 10.238 1.00 31.66 322 GLY B CA 1
ATOM 5501 C C . GLY B 1 322 ? 39.486 40.119 9.802 1.00 33.77 322 GLY B C 1
ATOM 5502 O O . GLY B 1 322 ? 40.494 40.442 9.166 1.00 32.76 322 GLY B O 1
ATOM 5503 N N . LEU B 1 323 ? 38.528 40.978 10.129 1.00 34.38 323 LEU B N 1
ATOM 5504 C CA . LEU B 1 323 ? 38.615 42.394 9.814 1.00 36.92 323 LEU B CA 1
ATOM 5505 C C . LEU B 1 323 ? 38.338 43.144 11.106 1.00 37.65 323 LEU B C 1
ATOM 5506 O O . LEU B 1 323 ? 37.191 43.251 11.541 1.00 36.13 323 LEU B O 1
ATOM 5511 N N . GLU B 1 324 ? 39.396 43.649 11.725 1.00 41.23 324 GLU B N 1
ATOM 5512 C CA . GLU B 1 324 ? 39.263 44.375 12.979 1.00 44.77 324 GLU B CA 1
ATOM 5513 C C . GLU B 1 324 ? 38.759 45.790 12.736 1.00 46.30 324 GLU B C 1
ATOM 5514 O O . GLU B 1 324 ? 39.455 46.617 12.148 1.00 47.27 324 GLU B O 1
ATOM 5520 N N . LEU B 1 325 ? 37.541 46.058 13.192 1.00 47.96 325 LEU B N 1
ATOM 5521 C CA . LEU B 1 325 ? 36.911 47.373 13.020 1.00 50.02 325 LEU B CA 1
ATOM 5522 C C . LEU B 1 325 ? 37.136 48.279 14.221 1.00 52.44 325 LEU B C 1
ATOM 5523 O O . LEU B 1 325 ? 37.444 47.847 15.324 1.00 52.83 325 LEU B O 1
ATOM 5528 N N . GLU B 1 326 ? 36.961 49.587 13.964 1.00 55.35 326 GLU B N 1
ATOM 5529 C CA . GLU B 1 326 ? 37.091 50.577 15.028 1.00 58.14 326 GLU B CA 1
ATOM 5530 C C . GLU B 1 326 ? 35.863 50.591 15.942 1.00 58.36 326 GLU B C 1
ATOM 5531 O O . GLU B 1 326 ? 35.910 51.033 17.083 1.00 59.12 326 GLU B O 1
ATOM 5537 N N . ARG B 1 327 ? 34.728 50.129 15.372 1.00 58.69 327 ARG B N 1
ATOM 5538 C CA . ARG B 1 327 ? 33.485 50.071 16.130 1.00 58.46 327 ARG B CA 1
ATOM 5539 C C . ARG B 1 327 ? 33.035 48.627 16.347 1.00 57.26 327 ARG B C 1
ATOM 5540 O O . ARG B 1 327 ? 33.543 47.697 15.737 1.00 56.40 327 ARG B O 1
ATOM 5548 N N . GLU B 1 328 ? 32.059 48.443 17.234 1.00 55.76 328 GLU B N 1
ATOM 5549 C CA . GLU B 1 328 ? 31.519 47.114 17.494 1.00 55.08 328 GLU B CA 1
ATOM 5550 C C . GLU B 1 328 ? 30.945 46.632 16.161 1.00 53.32 328 GLU B C 1
ATOM 5551 O O . GLU B 1 328 ? 30.317 47.409 15.441 1.00 53.36 328 GLU B O 1
ATOM 5557 N N . CYS B 1 329 ? 31.155 45.361 15.827 1.00 50.51 329 CYS B N 1
ATOM 5558 C CA . CYS B 1 329 ? 30.665 44.829 14.556 1.00 48.07 329 CYS B CA 1
ATOM 5559 C C . CYS B 1 329 ? 29.292 44.173 14.567 1.00 48.35 329 CYS B C 1
ATOM 5560 O O . CYS B 1 329 ? 28.801 43.749 13.522 1.00 48.13 329 CYS B O 1
ATOM 5563 N N . LYS B 1 330 ? 28.666 44.100 15.736 1.00 48.69 330 LYS B N 1
ATOM 5564 C CA . LYS B 1 330 ? 27.358 43.466 15.869 1.00 49.53 330 LYS B CA 1
ATOM 5565 C C . LYS B 1 330 ? 26.298 43.939 14.873 1.00 49.50 330 LYS B C 1
ATOM 5566 O O . LYS B 1 330 ? 25.563 43.126 14.312 1.00 48.20 330 LYS B O 1
ATOM 5572 N N . ASP B 1 331 ? 26.222 45.248 14.652 1.00 49.53 331 ASP B N 1
ATOM 5573 C CA . ASP B 1 331 ? 25.232 45.809 13.738 1.00 49.44 331 ASP B CA 1
ATOM 5574 C C . ASP B 1 331 ? 25.519 45.515 12.271 1.00 48.14 331 ASP B C 1
ATOM 5575 O O . ASP B 1 331 ? 24.596 45.385 11.466 1.00 47.74 331 ASP B O 1
ATOM 5580 N N . TYR B 1 332 ? 26.798 45.425 11.921 1.00 46.71 332 TYR B N 1
ATOM 5581 C CA . TYR B 1 332 ? 27.187 45.137 10.545 1.00 45.01 332 TYR B CA 1
ATOM 5582 C C . TYR B 1 332 ? 26.736 43.737 10.140 1.00 43.01 332 TYR B C 1
ATOM 5583 O O . TYR B 1 332 ? 26.446 43.483 8.973 1.00 42.09 332 TYR B O 1
ATOM 5592 N N . VAL B 1 333 ? 26.680 42.829 11.110 1.00 41.51 333 VAL B N 1
ATOM 5593 C CA . VAL B 1 333 ? 26.245 41.463 10.842 1.00 40.21 333 VAL B CA 1
ATOM 5594 C C . VAL B 1 333 ? 24.799 41.489 10.354 1.00 39.27 333 VAL B C 1
ATOM 5595 O O . VAL B 1 333 ? 24.435 40.778 9.416 1.00 37.25 333 VAL B O 1
ATOM 5599 N N . LEU B 1 334 ? 23.979 42.319 10.989 1.00 38.50 334 LEU B N 1
ATOM 5600 C CA . LEU B 1 334 ? 22.577 42.434 10.608 1.00 40.06 334 LEU B CA 1
ATOM 5601 C C . LEU B 1 334 ? 22.431 43.068 9.233 1.00 40.03 334 LEU B C 1
ATOM 5602 O O . LEU B 1 334 ? 21.634 42.614 8.412 1.00 39.56 334 LEU B O 1
ATOM 5607 N N . LYS B 1 335 ? 23.208 44.114 8.976 1.00 39.53 335 LYS B N 1
ATOM 5608 C CA . LYS B 1 335 ? 23.139 44.787 7.687 1.00 40.58 335 LYS B CA 1
ATOM 5609 C C . LYS B 1 335 ? 23.573 43.851 6.561 1.00 39.38 335 LYS B C 1
ATOM 5610 O O . LYS B 1 335 ? 22.985 43.855 5.478 1.00 36.94 335 LYS B O 1
ATOM 5616 N N . ALA B 1 336 ? 24.591 43.035 6.819 1.00 38.89 336 ALA B N 1
ATOM 5617 C CA . ALA B 1 336 ? 25.059 42.088 5.812 1.00 37.95 336 ALA B CA 1
ATOM 5618 C C . ALA B 1 336 ? 23.966 41.049 5.566 1.00 37.20 336 ALA B C 1
ATOM 5619 O O . ALA B 1 336 ? 23.700 40.674 4.424 1.00 36.37 336 ALA B O 1
ATOM 5621 N N . LEU B 1 337 ? 23.325 40.600 6.643 1.00 37.34 337 LEU B N 1
ATOM 5622 C CA . LEU B 1 337 ? 22.260 39.605 6.545 1.00 39.54 337 LEU B CA 1
ATOM 5623 C C . LEU B 1 337 ? 21.143 40.082 5.618 1.00 40.56 337 LEU B C 1
ATOM 5624 O O . LEU B 1 337 ? 20.699 39.343 4.742 1.00 40.32 337 LEU B O 1
ATOM 5629 N N . GLU B 1 338 ? 20.689 41.317 5.811 1.00 42.74 338 GLU B N 1
ATOM 5630 C CA . GLU B 1 338 ? 19.631 41.866 4.967 1.00 44.15 338 GLU B CA 1
ATOM 5631 C C . GLU B 1 338 ? 20.056 41.854 3.503 1.00 42.79 338 GLU B C 1
ATOM 5632 O O . GLU B 1 338 ? 19.223 41.703 2.607 1.00 43.81 338 GLU B O 1
ATOM 5638 N N . LYS B 1 339 ? 21.354 42.011 3.265 1.00 40.50 339 LYS B N 1
ATOM 5639 C CA . LYS B 1 339 ? 21.883 42.019 1.907 1.00 40.00 339 LYS B CA 1
ATOM 5640 C C . LYS B 1 339 ? 22.224 40.626 1.381 1.00 38.27 339 LYS B C 1
ATOM 5641 O O . LYS B 1 339 ? 22.869 40.493 0.344 1.00 37.82 339 LYS B O 1
ATOM 5647 N N . GLY B 1 340 ? 21.801 39.592 2.101 1.00 37.30 340 GLY B N 1
ATOM 5648 C CA . GLY B 1 340 ? 22.062 38.231 1.660 1.00 36.82 340 GLY B CA 1
ATOM 5649 C C . GLY B 1 340 ? 23.469 37.703 1.891 1.00 36.53 340 GLY B C 1
ATOM 5650 O O . GLY B 1 340 ? 23.908 36.788 1.193 1.00 35.78 340 GLY B O 1
ATOM 5651 N N . LEU B 1 341 ? 24.184 38.277 2.854 1.00 35.05 341 LEU B N 1
ATOM 5652 C CA . LEU B 1 341 ? 25.533 37.818 3.173 1.00 32.39 341 LEU B CA 1
ATOM 5653 C C . LEU B 1 341 ? 25.598 37.431 4.643 1.00 31.71 341 LEU B C 1
ATOM 5654 O O . LEU B 1 341 ? 25.158 38.183 5.519 1.00 30.97 341 LEU B O 1
ATOM 5659 N N . LEU B 1 342 ? 26.145 36.250 4.912 1.00 30.36 342 LEU B N 1
ATOM 5660 C CA . LEU B 1 342 ? 26.269 35.772 6.281 1.00 29.27 342 LEU B CA 1
ATOM 5661 C C . LEU B 1 342 ? 27.689 35.977 6.776 1.00 29.75 342 LEU B C 1
ATOM 5662 O O . LEU B 1 342 ? 28.628 35.396 6.236 1.00 28.61 342 LEU B O 1
ATOM 5667 N N . ILE B 1 343 ? 27.842 36.821 7.790 1.00 29.85 343 ILE B N 1
ATOM 5668 C CA . ILE B 1 343 ? 29.147 37.073 8.377 1.00 31.50 343 ILE B CA 1
ATOM 5669 C C . ILE B 1 343 ? 29.011 36.958 9.888 1.00 30.51 343 ILE B C 1
ATOM 5670 O O . ILE B 1 343 ? 27.902 36.882 10.413 1.00 30.12 343 ILE B O 1
ATOM 5675 N N . ASN B 1 344 ? 30.142 36.936 10.583 1.00 31.37 344 ASN B N 1
ATOM 5676 C CA . ASN B 1 344 ? 30.143 36.781 12.027 1.00 31.02 344 ASN B CA 1
ATOM 5677 C C . ASN B 1 344 ? 30.938 37.883 12.731 1.00 31.71 344 ASN B C 1
ATOM 5678 O O . ASN B 1 344 ? 31.894 38.429 12.180 1.00 30.11 344 ASN B O 1
ATOM 5683 N N . CYS B 1 345 ? 30.521 38.213 13.947 1.00 33.04 345 CYS B N 1
ATOM 5684 C CA . CYS B 1 345 ? 31.191 39.244 14.735 1.00 34.53 345 CYS B CA 1
ATOM 5685 C C . CYS B 1 345 ? 31.631 38.630 16.049 1.00 34.20 345 CYS B C 1
ATOM 5686 O O . CYS B 1 345 ? 30.816 38.088 16.797 1.00 35.85 345 CYS B O 1
ATOM 5689 N N . THR B 1 346 ? 32.925 38.705 16.328 1.00 34.06 346 THR B N 1
ATOM 5690 C CA . THR B 1 346 ? 33.448 38.137 17.557 1.00 34.31 346 THR B CA 1
ATOM 5691 C C . THR B 1 346 ? 34.421 39.124 18.190 1.00 34.51 346 THR B C 1
ATOM 5692 O O . THR B 1 346 ? 34.883 40.059 17.534 1.00 34.09 346 THR B O 1
ATOM 5696 N N . ALA B 1 347 ? 34.718 38.920 19.468 1.00 34.30 347 ALA B N 1
ATOM 5697 C CA . ALA B 1 347 ? 35.637 39.798 20.182 1.00 35.90 347 ALA B CA 1
ATOM 5698 C C . ALA B 1 347 ? 35.184 41.254 20.116 1.00 36.60 347 ALA B C 1
ATOM 5699 O O . ALA B 1 347 ? 36.004 42.171 20.160 1.00 38.21 347 ALA B O 1
ATOM 5701 N N . GLY B 1 348 ? 33.878 41.462 19.997 1.00 37.42 348 GLY B N 1
ATOM 5702 C CA . GLY B 1 348 ? 33.346 42.813 19.957 1.00 37.10 348 GLY B CA 1
ATOM 5703 C C . GLY B 1 348 ? 33.441 43.589 18.655 1.00 37.11 348 GLY B C 1
ATOM 5704 O O . GLY B 1 348 ? 32.433 44.095 18.166 1.00 36.49 348 GLY B O 1
ATOM 5705 N N . LYS B 1 349 ? 34.636 43.701 18.087 1.00 36.53 349 LYS B N 1
ATOM 5706 C CA . LYS B 1 349 ? 34.790 44.457 16.852 1.00 37.37 349 LYS B CA 1
ATOM 5707 C C . LYS B 1 349 ? 35.580 43.767 15.747 1.00 36.35 349 LYS B C 1
ATOM 5708 O O . LYS B 1 349 ? 36.172 44.429 14.894 1.00 36.25 349 LYS B O 1
ATOM 5714 N N . VAL B 1 350 ? 35.591 42.438 15.757 1.00 35.62 350 VAL B N 1
ATOM 5715 C CA . VAL B 1 350 ? 36.295 41.700 14.719 1.00 33.39 350 VAL B CA 1
ATOM 5716 C C . VAL B 1 350 ? 35.298 40.894 13.901 1.00 32.22 350 VAL B C 1
ATOM 5717 O O . VAL B 1 350 ? 34.576 40.058 14.437 1.00 32.56 350 VAL B O 1
ATOM 5721 N N . LEU B 1 351 ? 35.230 41.175 12.606 1.00 31.73 351 LEU B N 1
ATOM 5722 C CA . LEU B 1 351 ? 34.340 40.420 11.741 1.00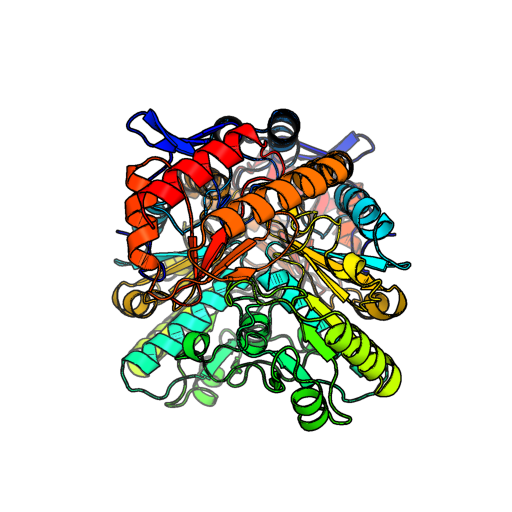 32.08 351 LEU B CA 1
ATOM 5723 C C . LEU B 1 351 ? 35.118 39.153 11.397 1.00 32.77 351 LEU B C 1
ATOM 5724 O O . LEU B 1 351 ? 36.253 39.223 10.925 1.00 32.61 351 LEU B O 1
ATOM 5729 N N . ARG B 1 352 ? 34.525 37.996 11.673 1.00 33.07 352 ARG B N 1
ATOM 5730 C CA . ARG B 1 352 ? 35.190 36.736 11.387 1.00 31.99 352 ARG B CA 1
ATOM 5731 C C . ARG B 1 352 ? 34.599 36.113 10.129 1.00 31.31 352 ARG B C 1
ATOM 5732 O O . ARG B 1 352 ? 33.385 35.962 10.006 1.00 32.07 352 ARG B O 1
ATOM 5740 N N . PHE B 1 353 ? 35.469 35.774 9.186 1.00 31.60 353 PHE B N 1
ATOM 5741 C CA . PHE B 1 353 ? 35.046 35.168 7.930 1.00 29.55 353 PHE B CA 1
ATOM 5742 C C . PHE B 1 353 ? 35.506 33.718 7.895 1.00 28.60 353 PHE B C 1
ATOM 5743 O O . PHE B 1 353 ? 36.692 33.434 8.042 1.00 28.20 353 PHE B O 1
ATOM 5751 N N . LEU B 1 354 ? 34.557 32.808 7.711 1.00 27.56 354 LEU B N 1
ATOM 5752 C CA . LEU B 1 354 ? 34.843 31.378 7.655 1.00 26.08 354 LEU B CA 1
ATOM 5753 C C . LEU B 1 354 ? 34.003 30.749 6.546 1.00 25.47 354 LEU B C 1
ATOM 5754 O O . LEU B 1 354 ? 33.127 29.926 6.810 1.00 25.54 354 LEU B O 1
ATOM 5759 N N . PRO B 1 355 ? 34.256 31.132 5.292 1.00 24.24 355 PRO B N 1
ATOM 5760 C CA . PRO B 1 355 ? 33.481 30.566 4.185 1.00 25.34 355 PRO B CA 1
ATOM 5761 C C . PRO B 1 355 ? 33.864 29.114 3.941 1.00 24.27 355 PRO B C 1
ATOM 5762 O O . PRO B 1 355 ? 34.915 28.664 4.390 1.00 24.85 355 PRO B O 1
ATOM 5766 N N . PRO B 1 356 ? 33.006 28.354 3.239 1.00 25.72 356 PRO B N 1
ATOM 5767 C CA . PRO B 1 356 ? 33.316 26.947 2.954 1.00 24.65 356 PRO B CA 1
ATOM 5768 C C . PRO B 1 356 ? 34.637 26.909 2.185 1.00 23.67 356 PRO B C 1
ATOM 5769 O O . PRO B 1 356 ? 34.963 27.860 1.477 1.00 24.77 356 PRO B O 1
ATOM 5773 N N . LEU B 1 357 ? 35.387 25.820 2.308 1.00 25.20 357 LEU B N 1
ATOM 5774 C CA . LEU B 1 357 ? 36.667 25.717 1.616 1.00 25.99 357 LEU B CA 1
ATOM 5775 C C . LEU B 1 357 ? 36.543 25.644 0.090 1.00 27.22 357 LEU B C 1
ATOM 5776 O O . LEU B 1 357 ? 37.534 25.807 -0.625 1.00 28.21 357 LEU B O 1
ATOM 5781 N N . ILE B 1 358 ? 35.329 25.417 -0.406 1.00 26.19 358 ILE B N 1
ATOM 5782 C CA . ILE B 1 358 ? 35.096 25.337 -1.845 1.00 26.57 358 ILE B CA 1
ATOM 5783 C C . ILE B 1 358 ? 34.774 26.705 -2.437 1.00 27.84 358 ILE B C 1
ATOM 5784 O O . ILE B 1 358 ? 34.446 26.815 -3.617 1.00 27.67 358 ILE B O 1
ATOM 5789 N N . ILE B 1 359 ? 34.875 27.747 -1.616 1.00 28.22 359 ILE B N 1
ATOM 5790 C CA . ILE B 1 359 ? 34.578 29.109 -2.054 1.00 28.57 359 ILE B CA 1
ATOM 5791 C C . ILE B 1 359 ? 35.445 29.523 -3.254 1.00 30.41 359 ILE B C 1
ATOM 5792 O O . ILE B 1 359 ? 36.606 29.127 -3.362 1.00 29.29 359 ILE B O 1
ATOM 5797 N N . GLN B 1 360 ? 34.871 30.313 -4.157 1.00 32.11 360 GLN B N 1
ATOM 5798 C CA . GLN B 1 360 ? 35.583 30.769 -5.350 1.00 34.11 360 GLN B CA 1
ATOM 5799 C C . GLN B 1 360 ? 35.757 32.283 -5.349 1.00 34.55 360 GLN B C 1
ATOM 5800 O O . GLN B 1 360 ? 35.054 32.994 -4.632 1.00 34.62 360 GLN B O 1
ATOM 5806 N N . LYS B 1 361 ? 36.693 32.774 -6.159 1.00 35.98 361 LYS B N 1
ATOM 5807 C CA . LYS B 1 361 ? 36.955 34.210 -6.245 1.00 37.90 361 LYS B CA 1
ATOM 5808 C C . LYS B 1 361 ? 35.709 35.019 -6.591 1.00 37.92 361 LYS B C 1
ATOM 5809 O O . LYS B 1 361 ? 35.533 36.135 -6.101 1.00 38.96 361 LYS B O 1
ATOM 5815 N N . GLU B 1 362 ? 34.846 34.460 -7.433 1.00 39.36 362 GLU B N 1
ATOM 5816 C CA . GLU B 1 362 ? 33.619 35.149 -7.817 1.00 41.58 362 GLU B CA 1
ATOM 5817 C C . GLU B 1 362 ? 32.741 35.378 -6.587 1.00 40.70 362 GLU B C 1
ATOM 5818 O O . GLU B 1 362 ? 32.138 36.439 -6.439 1.00 39.79 362 GLU B O 1
ATOM 5824 N N . HIS B 1 363 ? 32.672 34.380 -5.708 1.00 40.08 363 HIS B N 1
ATOM 5825 C CA . HIS B 1 363 ? 31.876 34.495 -4.490 1.00 39.95 363 HIS B CA 1
ATOM 5826 C C . HIS B 1 363 ? 32.544 35.511 -3.565 1.00 38.68 363 HIS B C 1
ATOM 5827 O O . HIS B 1 363 ? 31.877 36.235 -2.822 1.00 35.98 363 HIS B O 1
ATOM 5834 N N . ILE B 1 364 ? 33.873 35.532 -3.596 1.00 37.54 364 ILE B N 1
ATOM 5835 C CA . ILE B 1 364 ? 34.640 36.457 -2.778 1.00 36.72 364 ILE B CA 1
ATOM 5836 C C . ILE B 1 364 ? 34.268 37.885 -3.164 1.00 36.75 364 ILE B C 1
ATOM 5837 O O . ILE B 1 364 ? 33.934 38.702 -2.305 1.00 36.17 364 ILE B O 1
ATOM 5842 N N . ASP B 1 365 ? 34.322 38.179 -4.461 1.00 37.27 365 ASP B N 1
ATOM 5843 C CA . ASP B 1 365 ? 33.991 39.515 -4.945 1.00 38.08 365 ASP B CA 1
ATOM 5844 C C . ASP B 1 365 ? 32.580 39.905 -4.530 1.00 38.33 365 ASP B C 1
ATOM 5845 O O . ASP B 1 365 ? 32.317 41.063 -4.212 1.00 38.54 365 ASP B O 1
ATOM 5850 N N . ARG B 1 366 ? 31.671 38.936 -4.538 1.00 38.62 366 ARG B N 1
ATOM 5851 C CA . ARG B 1 366 ? 30.294 39.198 -4.148 1.00 39.75 366 ARG B CA 1
ATOM 5852 C C . ARG B 1 366 ? 30.243 39.622 -2.679 1.00 39.33 366 ARG B C 1
ATOM 5853 O O . ARG B 1 366 ? 29.540 40.565 -2.319 1.00 37.78 366 ARG B O 1
ATOM 5861 N N . ALA B 1 367 ? 30.992 38.919 -1.831 1.00 38.56 367 ALA B N 1
ATOM 5862 C CA . ALA B 1 367 ? 31.031 39.235 -0.405 1.00 38.17 367 ALA B CA 1
ATOM 5863 C C . ALA B 1 367 ? 31.701 40.586 -0.155 1.00 37.21 367 ALA B C 1
ATOM 5864 O O . ALA B 1 367 ? 31.192 41.407 0.608 1.00 36.42 367 ALA B O 1
ATOM 5866 N N . ILE B 1 368 ? 32.849 40.806 -0.790 1.00 37.25 368 ILE B N 1
ATOM 5867 C CA . ILE B 1 368 ? 33.582 42.060 -0.637 1.00 38.78 368 ILE B CA 1
ATOM 5868 C C . ILE B 1 368 ? 32.692 43.220 -1.061 1.00 40.54 368 ILE B C 1
ATOM 5869 O O . ILE B 1 368 ? 32.723 44.297 -0.466 1.00 41.37 368 ILE B O 1
ATOM 5874 N N . SER B 1 369 ? 31.892 42.984 -2.094 1.00 42.09 369 SER B N 1
ATOM 5875 C CA . SER B 1 369 ? 30.989 44.003 -2.603 1.00 44.51 369 SER B CA 1
ATOM 5876 C C . SER B 1 369 ? 30.040 44.456 -1.501 1.00 45.05 369 SER B C 1
ATOM 5877 O O . SER B 1 369 ? 29.871 45.654 -1.271 1.00 46.57 369 SER B O 1
ATOM 5880 N N . VAL B 1 370 ? 29.429 43.500 -0.810 1.00 45.38 370 VAL B N 1
ATOM 5881 C CA . VAL B 1 370 ? 28.507 43.831 0.270 1.00 45.10 370 VAL B CA 1
ATOM 5882 C C . VAL B 1 370 ? 29.227 44.577 1.391 1.00 46.11 370 VAL B C 1
ATOM 5883 O O . VAL B 1 370 ? 28.714 45.568 1.913 1.00 46.36 370 VAL B O 1
ATOM 5887 N N . LEU B 1 371 ? 30.417 44.108 1.759 1.00 45.74 371 LEU B N 1
ATOM 5888 C CA . LEU B 1 371 ? 31.179 44.751 2.823 1.00 46.65 371 LEU B CA 1
ATOM 5889 C C . LEU B 1 371 ? 31.449 46.217 2.504 1.00 48.37 371 LEU B C 1
ATOM 5890 O O . LEU B 1 371 ? 31.294 47.089 3.361 1.00 48.09 371 LEU B O 1
ATOM 5895 N N . ARG B 1 372 ? 31.852 46.485 1.267 1.00 49.60 372 ARG B N 1
ATOM 5896 C CA . ARG B 1 372 ? 32.133 47.848 0.842 1.00 50.66 372 ARG B CA 1
ATOM 5897 C C . ARG B 1 372 ? 30.882 48.716 0.994 1.00 50.88 372 ARG B C 1
ATOM 5898 O O . ARG B 1 372 ? 30.971 49.905 1.306 1.00 50.66 372 ARG B O 1
ATOM 5906 N N . GLU B 1 373 ? 29.716 48.109 0.794 1.00 50.85 373 GLU B N 1
ATOM 5907 C CA . GLU B 1 373 ? 28.447 48.823 0.908 1.00 52.14 373 GLU B CA 1
ATOM 5908 C C . GLU B 1 373 ? 28.015 49.120 2.340 1.00 51.61 373 GLU B C 1
ATOM 5909 O O . GLU B 1 373 ? 27.313 50.101 2.585 1.00 51.82 373 GLU B O 1
ATOM 5915 N N . ILE B 1 374 ? 28.429 48.281 3.285 1.00 50.77 374 ILE B N 1
ATOM 5916 C CA . ILE B 1 374 ? 28.019 48.457 4.676 1.00 50.24 374 ILE B CA 1
ATOM 5917 C C . ILE B 1 374 ? 29.041 49.037 5.648 1.00 49.91 374 ILE B C 1
ATOM 5918 O O . ILE B 1 374 ? 28.666 49.547 6.703 1.00 49.69 374 ILE B O 1
ATOM 5923 N N . LEU B 1 375 ? 30.324 48.963 5.311 1.00 50.41 375 LEU B N 1
ATOM 5924 C CA . LEU B 1 375 ? 31.358 49.485 6.202 1.00 51.07 375 LEU B CA 1
ATOM 5925 C C . LEU B 1 375 ? 31.678 50.954 5.942 1.00 52.12 375 LEU B C 1
ATOM 5926 O O . 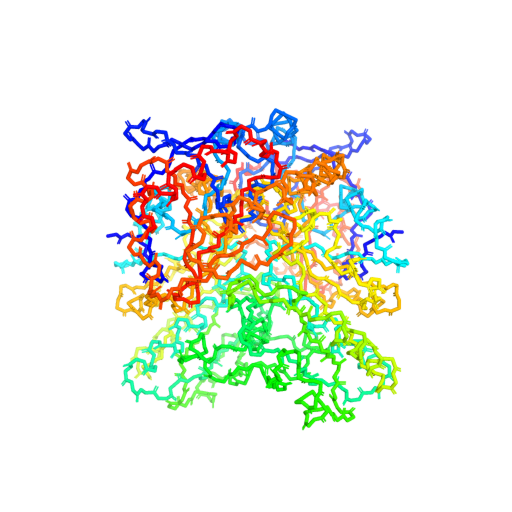LEU B 1 375 ? 31.131 51.521 4.971 1.00 52.34 375 LEU B O 1
#

InterPro domains:
  IPR004636 Acetylornithine/Succinylornithine transaminase family [MF_01107] (3-376)
  IPR004636 Acetylornithine/Succinylornithine transaminase family [TIGR00707] (3-376)
  IPR005814 Aminotransferase class-III [PF00202] (6-376)
  IPR005814 Aminotransferase class-III [PIRSF000521] (9-376)
  IPR005814 Aminotransferase class-III [cd00610] (7-376)
  IPR015421 Pyridoxal phosphate-dependent transferase, major domain [G3DSA:3.40.640.10] (47-291)
  IPR015422 Pyridoxal phosphate-dependent transferase, small domain [G3DSA:3.90.1150.10] (15-372)
  IPR015424 Pyridoxal phosphate-dependent transferase [SSF53383] (2-376)
  IPR049704 Aminotransferases class-III pyridoxal-phosphate attachment site [PS00600] (210-247)
  IPR050103 Class-III Pyridoxal-phosphate-dependent Aminotransferase [PTHR11986] (2-376)

Secondary structure (DSSP, 8-state):
--B-S----EEEEEEEEEBTEEEETT--EEEESSHHHHT-TT-BS-HHHHHHHHHHHHH-S---TTB--HHHHHHHHHHHHTSSS-EEEEEESSHHHHHHHHHHHHHHHHHHTT----EEEEEBT----SSHHHHHH-B-GGGTTTT-S--SSEEEE-TT-HHHHHTT--TTEEEEEE-SEETTTTSEEPPHHHHHHHHHHHHHHT-EEEEE-TTTTTTTTSSSSGGGGGT---SEEEE-GGGGBTB--EEEEEEHHHHTT--TTS---SSTT-HHHHHHHHHHHHHHHHHHHHHHHHHHHHHHHHHHTTSSEEEEETTEEEEE-SS--HHHHHHHHHTTEE-EEETTTEEEE---TT--HHHHHHHHHHHHHH-/--B-S----BS--EEEEEBTEEEETT--EEEESSHHHHT-TT-BS-HHHHHHHHHHHHH-S---TTEE-HHHHHHHHHHHTTSSS-EEEEEESSHHHHHHHHHHHHHHHHHHTT----EEEEEBT----SSHHHHHHSB-HHHHTTT-S--TTEEEE-TT-HHHHHHH--TTEEEEEE-SEETTTTSEEPPHHHHHHHHHHHHHTT-EEEEE-TTTTTTTTSSSSGGGGGT---SEEEE-GGGGBTB--EEEEEEHHHHTT--TTS---SSTT-HHHHHHHHHHHHHHHHHHHHHHHHHHHHHHHHHHT-SSEEEEETTEEEEE-SS-SHHHHHHHHHTTEE-EEETTTEEEE---TT--HHHHHHHHHHHHHH-

Radius of gyration: 24.85 Å; Cα contacts (8 Å, |Δi|>4): 1869; chains: 2; bounding box: 60×74×64 Å

Solvent-accessible surface area: 24936 Å² total; per-residue (Å²): 113,70,12,8,87,3,37,90,54,38,103,6,82,0,51,108,1,111,25,6,50,3,56,13,94,150,52,78,87,10,10,1,0,1,0,2,31,5,0,1,2,0,3,10,20,46,86,87,5,6,96,11,0,44,77,15,3,80,68,3,19,1,1,4,11,43,3,65,5,46,41,4,58,87,0,0,89,44,0,8,123,42,14,94,43,112,0,27,2,5,7,2,1,6,12,20,8,0,4,0,0,0,0,0,0,0,2,9,10,8,106,73,92,74,92,101,22,61,63,1,1,0,0,68,75,1,50,5,5,33,4,0,0,0,0,0,0,0,5,23,74,140,16,12,123,6,2,50,40,29,5,46,20,31,33,62,1,109,32,74,52,23,84,16,0,89,168,62,24,45,134,52,1,0,0,0,1,2,10,2,4,1,0,46,12,0,0,29,60,3,47,115,86,5,4,65,81,2,40,88,5,6,168,125,103,68,6,6,4,4,1,7,0,12,21,1,6,2,0,6,1,0,46,2,0,0,3,53,45,31,121,7,104,0,16,0,0,1,1,1,23,6,0,0,1,1,1,2,0,0,0,0,0,0,50,62,79,0,1,103,6,0,55,77,34,12,7,11,23,39,2,3,1,4,1,2,2,0,66,0,0,20,8,0,0,33,21,0,52,137,26,21,70,111,0,88,104,13,1,87,53,0,47,83,55,0,100,122,30,60,92,38,126,16,19,0,78,7,0,0,0,0,0,70,15,172,106,103,0,142,54,20,12,79,98,0,18,113,106,15,2,4,5,14,35,11,57,42,97,7,0,14,1,1,0,0,4,38,4,113,82,127,27,0,63,148,0,20,62,27,0,169,112,18,38,117,71,13,10,86,3,41,89,63,35,98,11,59,1,52,104,1,123,29,5,53,3,25,13,109,139,46,84,86,11,6,1,0,1,0,3,27,4,0,2,2,0,5,7,35,40,97,97,3,15,113,10,0,45,97,15,4,72,63,3,16,0,0,4,9,46,4,51,5,34,40,4,55,97,0,0,87,54,0,11,105,32,16,92,46,123,4,33,1,5,4,2,1,8,11,20,8,0,3,0,0,1,0,0,0,0,0,26,11,8,94,82,93,74,94,97,20,52,57,0,2,0,1,67,77,1,51,7,5,31,4,0,0,0,0,0,0,0,5,20,92,142,20,11,120,0,1,64,37,30,5,47,20,29,33,61,0,102,31,73,48,26,105,21,0,111,177,64,27,58,163,68,1,0,0,0,1,2,12,2,4,2,0,46,12,0,0,27,60,3,49,117,90,5,2,56,90,0,34,88,2,11,144,137,102,74,6,5,5,3,0,7,0,13,20,1,6,2,0,6,1,1,49,1,0,0,3,57,54,36,104,4,92,0,18,0,0,0,0,2,20,6,0,0,1,1,0,2,1,0,0,0,0,0,59,61,66,0,1,114,7,0,52,75,36,11,7,10,25,37,2,3,1,4,4,2,2,1,66,0,0,24,9,0,3,36,23,0,76,128,26,13,71,98,0,88,91,10,1,97,43,0,52,96,49,0,125,100,16,63,87,39,118,18,21,0,76,9,0,0,1,0,0,56,6,118,112,105,0,151,71,20,12,59,74,0,15,132,90,13,2,2,5,15,35,11,55,42,78,5,0,13,1,1,0,0,5,30,2,80,81,123,32,0,64,112,1,12,47,2,0,136,109,11,42

CATH classification: 3.90.1150.10 (+1 more: 3.40.640.10)

B-factor: mean 35.06, std 9.62, range [17.83, 72.24]

Organism: Aquifex aeolicus (strain VF5) (NCBI:txid224324)